Protein AF-A0A1W1HLC7-F1 (afdb_monomer)

Sequence (514 aa):
MHIDDSNNKITWRHFQQNLQKQSLLKSSKRRVLRKASLLLVMFLLVTSIAFAMHSFIPILSSSISSLSKAAAIIGSTIKHTADFCEDLFFSDATDNLQKSSGSSQDEAGSKASGYLASLTGKIITKGNEPKSLTRQEIREIIDPQHLINIKSNHFSIQKDGRQLTFDTTLDMKLQHFLTEKVEGFQPNDRGKPEIIAMVVMEPHTGKILAMTGFDNETPCLNPCTLGNYPAASIFKMVTASAAVETCGYNPATTLYFNGGKYTLYKRQLKDTHNKYSSKVTFANAFAESINPVFGKLGSIKLGGEILEEYARSFGFNQQIDSDMPFNPGTILITEDNTFQWAEVASGFNKTTTISPLFGAMIASTLLNFGKTPVPSIVESVTDQSGSILYKRKSEVINSAVKPETARAVMTMMNKTITRGTARKSFRGFQKDATLSKLNIGGKTGSLYNREHTVKFDWFTGFCKENQGKEQIVVSVVVGHGKYIGTRASRYGRMIFTEYFNNFYALSSKQSNNG

pLDDT: mean 81.93, std 23.69, range [27.69, 98.94]

Radius of gyration: 33.8 Å; Cα contacts (8 Å, |Δi|>4): 914; chains: 1; bounding box: 117×90×61 Å

Nearest PDB structures (foldseek):
  4qjg-assembly2_B  TM=7.862E-01  e=2.298E-21  Lancefieldella parvula DSM 20469
  4r23-assembly2_B  TM=7.858E-01  e=2.298E-21  Lancefieldella parvula DSM 20469
  7rcz-assembly1_A  TM=8.129E-01  e=2.492E-18  Clostridioides difficile R20291
  3upp-assembly1_A  TM=7.658E-01  e=3.893E-19  Mycobacterium tuberculosis H37Rv
  4ovd-assembly1_A  TM=7.608E-01  e=5.858E-16  Lancefieldella parvula DSM 20469

Foldseek 3Di:
DDDDCPVVVVVVVVVVVVVVVVVVVVVVVVVVVVVVVVVVVVVVVVVVVVVVVVVCVVVCPPDDVCDVVVVVVVVVVVVVVVVVVVCVVPPPPDDDDDDDDDDDDDPPVVVVVVVVCVVVVVVVVVPDDQAFDFLVNLQVQDQQQCLALPQDQWDWGQDPNWIKIFGWLEPNLLQVVVSCVQVVDDPPDFFDFQKKWKWKADLQQQGTHYTYIAHNVCRSHRLQQDFQFQCFQLLLLLLLLLCCPQVVAFQQDKFKFADDQPDADPVRLDPDDDPRIDIDGPLQNQLALRLSRQLNSQQPPQDQVSSVLLLVLLFAPHDASESHRHDHFHDDGDPPPSNVSSCSSSSVDSGGTGGLSSSLQSLSCLVNLQWRWRNYTTQFMAIPVRNTSDGRDRDTPHRSHGSVSSVRSLSSQLCNCCPGDLVVLNPCLCVDPQSVQKRKGWGWGWDADPVNFWIKIWIWIKIAGPPDGDIMIMIMITTTGPGNDDGRSNVVVVSSRSVRVVVVVVVVVVVVVD

Solvent-accessible surface area (backbone atoms only — not comparable to full-atom values): 27006 Å² total; per-residue (Å²): 133,92,77,80,69,66,68,58,54,55,54,51,50,52,50,51,52,51,51,50,51,51,49,51,52,52,51,50,52,52,50,53,49,52,51,51,51,51,51,49,52,50,51,52,50,53,49,49,51,51,47,50,52,61,66,41,53,74,76,43,72,81,73,66,86,59,54,69,56,40,52,51,48,48,51,51,45,53,47,50,49,49,51,48,50,51,50,66,72,66,69,80,82,78,90,88,81,86,85,81,90,82,92,88,74,76,71,63,61,55,54,53,51,53,50,49,51,50,47,52,52,52,50,62,65,70,70,66,72,71,75,65,56,49,44,65,58,44,39,74,70,48,59,66,61,69,68,43,55,56,90,58,56,54,53,75,47,82,52,98,94,37,52,35,39,36,33,42,42,45,39,59,69,58,24,48,56,49,33,51,59,62,69,63,64,53,97,83,46,85,25,52,59,48,23,35,19,39,31,29,31,33,28,74,44,16,32,29,31,28,47,30,60,46,26,75,90,46,72,83,50,45,46,36,34,43,28,77,41,53,37,13,36,47,43,33,59,48,42,50,40,46,39,29,71,76,68,70,46,49,48,76,39,80,44,68,35,48,84,59,50,85,43,83,53,80,79,38,51,53,95,72,84,56,98,79,43,46,78,40,32,43,19,52,36,59,13,60,54,26,21,28,48,31,16,29,42,14,45,75,71,49,37,48,67,52,52,50,51,42,38,41,45,68,41,33,75,37,86,64,97,27,48,46,81,61,45,41,25,38,71,82,78,61,86,96,40,49,66,56,26,14,26,53,28,24,15,71,46,80,69,35,16,26,9,28,48,49,44,24,41,50,50,12,10,37,72,34,44,8,31,28,31,40,53,34,44,57,41,33,31,25,40,85,88,66,50,73,29,33,69,63,74,76,43,63,79,47,70,47,44,55,47,66,39,17,50,42,50,48,55,19,18,29,34,9,36,75,71,20,75,41,20,77,57,45,62,64,36,78,78,33,94,59,50,44,53,40,52,54,28,29,41,56,24,65,46,62,49,96,86,66,61,36,38,38,27,31,19,35,29,39,40,31,40,71,89,59,86,56,51,42,20,30,7,24,38,26,25,21,42,98,38,83,44,84,53,19,43,43,54,50,48,50,50,54,46,52,52,49,50,52,51,51,59,51,52,56,55,54,68,75,75,109

InterPro domains:
  IPR001460 Penicillin-binding protein, transpeptidase [PF00905] (197-485)
  IPR012338 Beta-lactamase/transpeptidase-like [G3DSA:3.40.710.10] (164-512)
  IPR012338 Beta-lactamase/transpeptidase-like [SSF56601] (169-503)
  IPR050515 Class D beta-lactamase/transpeptidase [PTHR30627] (158-501)

Organism: NCBI:txid1246637

Mean predicted aligned error: 14.12 Å

Secon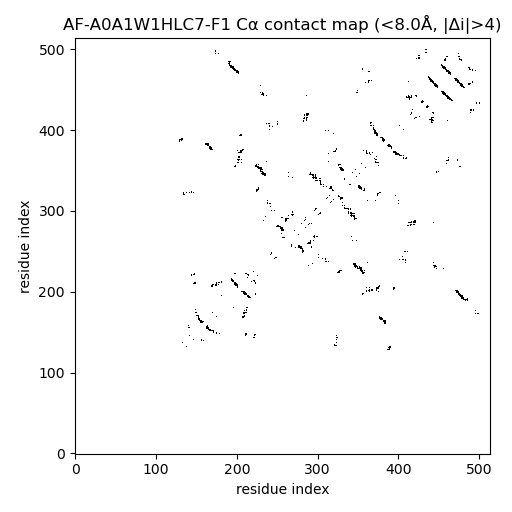dary structure (DSSP, 8-state):
-----HHHHHHHHHHHHHHHHHHHHHHHHHHHHHHHHHHHHHHHHHHHHHHHHHHHTTTSSSSSTTSHHHHHHHHHHHHHHHHHHHHHHHSSSSS---S------HHHHHHHHHHHHHHHHHHHHHS-SPPPPPHHHHHHHS-GGGGSS--SSEEEEEETTEEEEEEE---HHHHHHHHHHHHT--TT-TT--SEEEEEEE-TTT-BEEEEEEEESS-TTS-TTT-TTEE-GGGGHHHHHHHHHHHH---TT-EEEE-S-TT---GGGGS---STTPEEEEHHHHHHTT-HHHHHHIIIIIIHHHHHHHHHHHTTTT-----SS--PPPB----TT-HHHHHHHHHT-SSSSEE-HHHHHHHHHHHHTTTEEEPPB-EEEEEETT--EEEE----EEEE-S-HHHHHHHHHHHHHHHHTSTTTTTTTTGGGSTTGGGEEEEEEEEEEE-TTSS-EEEEEEEEEEESSSS-EEEEEEEEEE-SS--S-HHHHHHHHHHHHHHHHHHHHHHHHH--

Structure (mmCIF, N/CA/C/O backbone):
data_AF-A0A1W1HLC7-F1
#
_entry.id   AF-A0A1W1HLC7-F1
#
loop_
_atom_site.group_PDB
_atom_site.id
_atom_site.type_symbol
_atom_site.label_atom_id
_atom_site.label_alt_id
_atom_site.label_comp_id
_atom_site.label_asym_id
_atom_site.label_entity_id
_atom_site.label_seq_id
_atom_site.pdbx_PDB_ins_code
_atom_site.Cartn_x
_atom_site.Cartn_y
_atom_site.Cartn_z
_atom_site.occupancy
_atom_site.B_iso_or_equiv
_atom_site.auth_seq_id
_atom_site.auth_comp_id
_atom_site.auth_asym_id
_atom_site.auth_atom_id
_atom_site.pdbx_PDB_model_num
ATOM 1 N N . MET A 1 1 ? 31.445 64.203 -8.728 1.00 36.56 1 MET A N 1
ATOM 2 C CA . MET A 1 1 ? 30.465 65.168 -8.189 1.00 36.56 1 MET A CA 1
ATOM 3 C C . MET A 1 1 ? 29.293 64.350 -7.667 1.00 36.56 1 MET A C 1
ATOM 5 O O . MET A 1 1 ? 28.613 63.710 -8.457 1.00 36.56 1 MET A O 1
ATOM 9 N N . HIS A 1 2 ? 29.197 64.217 -6.343 1.00 42.44 2 HIS A N 1
ATOM 10 C CA . HIS A 1 2 ? 28.193 63.405 -5.654 1.00 42.44 2 HIS A CA 1
ATOM 11 C C . HIS A 1 2 ? 26.799 63.999 -5.875 1.00 42.44 2 HIS A C 1
ATOM 13 O O . HIS A 1 2 ? 26.560 65.133 -5.471 1.00 42.44 2 HIS A O 1
ATOM 19 N N . ILE A 1 3 ? 25.897 63.236 -6.494 1.00 35.31 3 ILE A N 1
ATOM 20 C CA . ILE A 1 3 ? 24.463 63.530 -6.471 1.00 35.31 3 ILE A CA 1
ATOM 21 C C . ILE A 1 3 ? 23.832 62.594 -5.442 1.00 35.31 3 ILE A C 1
ATOM 23 O O . ILE A 1 3 ? 23.993 61.375 -5.490 1.00 35.31 3 ILE A O 1
ATOM 27 N N . ASP A 1 4 ? 23.195 63.232 -4.473 1.00 44.78 4 ASP A N 1
ATOM 28 C CA . ASP A 1 4 ? 22.547 62.689 -3.292 1.00 44.78 4 ASP A CA 1
ATOM 29 C C . ASP A 1 4 ? 21.332 61.814 -3.663 1.00 44.78 4 ASP A C 1
ATOM 31 O O . ASP A 1 4 ? 20.314 62.294 -4.162 1.00 44.78 4 ASP A O 1
ATOM 35 N N . ASP A 1 5 ? 21.451 60.505 -3.430 1.00 48.09 5 ASP A N 1
ATOM 36 C CA . ASP A 1 5 ? 20.454 59.478 -3.773 1.00 48.09 5 ASP A CA 1
ATOM 37 C C . ASP A 1 5 ? 19.415 59.255 -2.645 1.00 48.09 5 ASP A C 1
ATOM 39 O O . ASP A 1 5 ? 18.612 58.315 -2.668 1.00 48.09 5 ASP A O 1
ATOM 43 N N . SER A 1 6 ? 19.422 60.113 -1.615 1.00 50.66 6 SER A N 1
ATOM 44 C CA . SER A 1 6 ? 18.511 60.011 -0.467 1.00 50.66 6 SER A CA 1
ATOM 45 C C . SER A 1 6 ? 17.116 60.591 -0.758 1.00 50.66 6 SER A C 1
ATOM 47 O O . SER A 1 6 ? 16.111 60.003 -0.345 1.00 50.66 6 SER A O 1
ATOM 49 N N . ASN A 1 7 ? 17.019 61.646 -1.578 1.00 46.75 7 ASN A N 1
ATOM 50 C CA . ASN A 1 7 ? 15.740 62.276 -1.945 1.00 46.75 7 ASN A CA 1
ATOM 51 C C . ASN A 1 7 ? 14.930 61.490 -2.995 1.00 46.75 7 ASN A C 1
ATOM 53 O O . ASN A 1 7 ? 13.696 61.558 -3.000 1.00 46.75 7 ASN A O 1
ATOM 57 N N . ASN A 1 8 ? 15.583 60.669 -3.826 1.00 46.78 8 ASN A N 1
ATOM 58 C CA . ASN A 1 8 ? 14.892 59.766 -4.756 1.00 46.78 8 ASN A CA 1
ATOM 59 C C . ASN A 1 8 ? 14.286 58.548 -4.037 1.00 46.78 8 ASN A C 1
ATOM 61 O O . ASN A 1 8 ? 13.204 58.082 -4.388 1.00 46.78 8 ASN A O 1
ATOM 65 N N . LYS A 1 9 ? 14.915 58.039 -2.972 1.00 51.91 9 LYS A N 1
ATOM 66 C CA . LYS A 1 9 ? 14.384 56.870 -2.243 1.00 51.91 9 LYS A CA 1
ATOM 67 C C . LYS A 1 9 ? 13.113 57.177 -1.444 1.00 51.91 9 LYS A C 1
ATOM 69 O O . LYS A 1 9 ? 12.272 56.288 -1.293 1.00 51.91 9 LYS A O 1
ATOM 74 N N . ILE A 1 10 ? 12.940 58.412 -0.968 1.00 53.81 10 ILE A N 1
ATOM 75 C CA . ILE A 1 10 ? 11.742 58.834 -0.220 1.00 53.81 10 ILE A CA 1
ATOM 76 C C . ILE A 1 10 ? 10.550 59.045 -1.169 1.00 53.81 10 ILE A C 1
ATOM 78 O O . ILE A 1 10 ? 9.444 58.577 -0.889 1.00 53.81 10 ILE A O 1
ATOM 82 N N . THR A 1 11 ? 10.779 59.642 -2.341 1.00 55.12 11 THR A N 1
ATOM 83 C CA . THR A 1 11 ? 9.750 59.839 -3.379 1.00 55.12 11 THR A CA 1
ATOM 84 C C . THR A 1 11 ? 9.311 58.520 -4.025 1.00 55.12 11 THR A C 1
ATOM 86 O O . THR A 1 11 ? 8.110 58.295 -4.189 1.00 55.12 11 THR A O 1
ATOM 89 N N . TRP A 1 12 ? 10.233 57.580 -4.272 1.00 45.78 12 TRP A N 1
ATOM 90 C CA . TRP A 1 12 ? 9.897 56.240 -4.780 1.00 45.78 12 TRP A CA 1
ATOM 91 C C . TRP A 1 12 ? 9.123 55.378 -3.774 1.00 45.78 12 TRP A C 1
ATOM 93 O O . TRP A 1 12 ? 8.196 54.662 -4.163 1.00 45.78 12 TRP A O 1
ATOM 103 N N . ARG A 1 13 ? 9.432 55.470 -2.472 1.00 53.09 13 ARG A N 1
ATOM 104 C CA . ARG A 1 13 ? 8.666 54.763 -1.427 1.00 53.09 13 ARG A CA 1
ATOM 105 C C . ARG A 1 13 ? 7.257 55.332 -1.260 1.00 53.09 13 ARG A C 1
ATOM 107 O O . ARG A 1 13 ? 6.314 54.551 -1.138 1.00 53.09 13 ARG A O 1
ATOM 114 N N . HIS A 1 14 ? 7.081 56.653 -1.334 1.00 54.81 14 HIS A N 1
ATOM 115 C CA . HIS A 1 14 ? 5.745 57.258 -1.326 1.00 54.81 14 HIS A CA 1
ATOM 116 C C . HIS A 1 14 ? 4.936 56.933 -2.589 1.00 54.81 14 HIS A C 1
ATOM 118 O O . HIS A 1 14 ? 3.738 56.657 -2.493 1.00 54.81 14 HIS A O 1
ATOM 124 N N . PHE A 1 15 ? 5.581 56.874 -3.757 1.00 50.69 15 PHE A N 1
ATOM 125 C CA . PHE A 1 15 ? 4.943 56.450 -5.004 1.00 50.69 15 PHE A CA 1
ATOM 126 C C . PHE A 1 15 ? 4.492 54.980 -4.948 1.00 50.69 15 PHE A C 1
ATOM 128 O O . PHE A 1 15 ? 3.347 54.674 -5.285 1.00 50.69 15 PHE A O 1
ATOM 135 N N . GLN A 1 16 ? 5.326 54.071 -4.425 1.00 52.34 16 GLN A N 1
ATOM 136 C CA . GLN A 1 16 ? 4.950 52.662 -4.254 1.00 52.34 16 GLN A CA 1
ATOM 137 C C . GLN A 1 16 ? 3.861 52.444 -3.195 1.00 52.34 16 GLN A C 1
ATOM 139 O O . GLN A 1 16 ? 2.964 51.628 -3.413 1.00 52.34 16 GLN A O 1
ATOM 144 N N . GLN A 1 17 ? 3.864 53.204 -2.096 1.00 58.28 17 GLN A N 1
ATOM 145 C CA . GLN A 1 17 ? 2.786 53.153 -1.101 1.00 58.28 17 GLN A CA 1
ATOM 146 C C . GLN A 1 17 ? 1.458 53.691 -1.653 1.00 58.28 17 GLN A C 1
ATOM 148 O O . GLN A 1 17 ? 0.401 53.125 -1.363 1.00 58.28 17 GLN A O 1
ATOM 153 N N . ASN A 1 18 ? 1.488 54.727 -2.498 1.00 50.72 18 ASN A N 1
ATOM 154 C CA . ASN A 1 18 ? 0.292 55.216 -3.190 1.00 50.72 18 ASN A CA 1
ATOM 155 C C . ASN A 1 18 ? -0.211 54.225 -4.251 1.00 50.72 18 ASN A C 1
ATOM 157 O O . ASN A 1 18 ? -1.422 54.023 -4.358 1.00 50.72 18 ASN A O 1
ATOM 161 N N . LEU A 1 19 ? 0.680 53.527 -4.964 1.00 47.59 19 LEU A N 1
ATOM 162 C CA . LEU A 1 19 ? 0.305 52.442 -5.881 1.00 47.59 19 LEU A CA 1
ATOM 163 C C . LEU A 1 19 ? -0.282 51.228 -5.143 1.00 47.59 19 LEU A C 1
ATOM 165 O O . LEU A 1 19 ? -1.267 50.654 -5.612 1.00 47.59 19 LEU A O 1
ATOM 169 N N . GLN A 1 20 ? 0.242 50.871 -3.965 1.00 49.16 20 GLN A N 1
ATOM 170 C CA . GLN A 1 20 ? -0.343 49.835 -3.104 1.00 49.16 20 GLN A CA 1
ATOM 171 C C . GLN A 1 20 ? -1.702 50.256 -2.530 1.00 49.16 20 GLN A C 1
ATOM 173 O O . GLN A 1 20 ? -2.639 49.460 -2.553 1.00 49.16 20 GLN A O 1
ATOM 178 N N . LYS A 1 21 ? -1.871 51.509 -2.084 1.00 48.47 21 LYS A N 1
ATOM 179 C CA . LYS A 1 21 ? -3.184 52.022 -1.647 1.00 48.47 21 LYS A CA 1
ATOM 180 C C . LYS A 1 21 ? -4.199 52.037 -2.792 1.00 48.47 21 LYS A C 1
ATOM 182 O O . LYS A 1 21 ? -5.335 51.609 -2.593 1.00 48.47 21 LYS A O 1
ATOM 187 N N . GLN A 1 22 ? -3.806 52.450 -4.001 1.00 43.88 22 GLN A N 1
ATOM 188 C CA . GLN A 1 22 ? -4.689 52.419 -5.173 1.00 43.88 22 GLN A CA 1
ATOM 189 C C . GLN A 1 22 ? -5.006 50.989 -5.650 1.00 43.88 22 GLN A C 1
ATOM 191 O O . GLN A 1 22 ? -6.128 50.738 -6.100 1.00 43.88 22 GLN A O 1
ATOM 196 N N . SER A 1 23 ? -4.077 50.032 -5.524 1.00 46.47 23 SER A N 1
ATOM 197 C CA . SER A 1 23 ? -4.332 48.621 -5.859 1.00 46.47 23 SER A CA 1
ATOM 198 C C . SER A 1 23 ? -5.250 47.944 -4.832 1.00 46.47 23 SER A C 1
ATOM 200 O O . SER A 1 23 ? -6.169 47.216 -5.218 1.00 46.47 23 SER A O 1
ATOM 202 N N . LEU A 1 24 ? -5.101 48.273 -3.544 1.00 44.59 24 LEU A N 1
ATOM 203 C CA . LEU A 1 24 ? -5.980 47.815 -2.467 1.00 44.59 24 LEU A CA 1
ATOM 204 C C . LEU A 1 24 ? -7.394 48.403 -2.601 1.00 44.59 24 LEU A C 1
ATOM 206 O O . LEU A 1 24 ? -8.362 47.647 -2.504 1.00 44.59 24 LEU A O 1
ATOM 210 N N . LEU A 1 25 ? -7.524 49.690 -2.953 1.00 42.19 25 LEU A N 1
ATOM 211 C CA . LEU A 1 25 ? -8.805 50.342 -3.279 1.00 42.19 25 LEU A CA 1
ATOM 212 C C . LEU A 1 25 ? -9.471 49.758 -4.540 1.00 42.19 25 LEU A C 1
ATOM 214 O O . LEU A 1 25 ? -10.692 49.599 -4.577 1.00 42.19 25 LEU A O 1
ATOM 218 N N . LYS A 1 26 ? -8.696 49.373 -5.567 1.00 42.47 26 LYS A N 1
ATOM 219 C CA . LYS A 1 26 ? -9.219 48.639 -6.739 1.00 42.47 26 LYS A CA 1
ATOM 220 C C . LYS A 1 26 ? -9.648 47.210 -6.379 1.00 42.47 26 LYS A C 1
ATOM 222 O O . LYS A 1 26 ? -10.631 46.720 -6.935 1.00 42.47 26 LYS A O 1
ATOM 227 N N . SER A 1 27 ? -8.966 46.544 -5.444 1.00 44.62 27 SER A N 1
ATOM 228 C CA . SER A 1 27 ? -9.314 45.187 -4.994 1.00 44.62 27 SER A CA 1
ATOM 229 C C . SER A 1 27 ? -10.565 45.153 -4.102 1.00 44.62 27 SER A C 1
ATOM 231 O O . SER A 1 27 ? -11.391 44.247 -4.245 1.00 44.62 27 SER A O 1
ATOM 233 N N . SER A 1 28 ? -10.766 46.169 -3.251 1.00 41.84 28 SER A N 1
ATOM 234 C CA . SER A 1 28 ? -11.956 46.292 -2.401 1.00 41.84 28 SER A CA 1
ATOM 235 C C . SER A 1 28 ? -13.186 46.682 -3.223 1.00 41.84 28 SER A C 1
ATOM 237 O O . SER A 1 28 ? -14.221 46.027 -3.097 1.00 41.84 28 SER A O 1
ATOM 239 N N . LYS A 1 29 ? -13.054 47.621 -4.177 1.00 41.62 29 LYS A N 1
ATOM 240 C CA . LYS A 1 29 ? -14.119 47.938 -5.147 1.00 41.62 29 LYS A CA 1
ATOM 241 C C . LYS A 1 29 ? -14.501 46.725 -6.002 1.00 41.62 29 LYS A C 1
ATOM 243 O O . LYS A 1 29 ? -15.686 46.491 -6.201 1.00 41.62 29 LYS A O 1
ATOM 248 N N . ARG A 1 30 ? -13.543 45.889 -6.433 1.00 42.41 30 ARG A N 1
ATOM 249 C CA . ARG A 1 30 ? -13.830 44.633 -7.164 1.00 42.41 30 ARG A CA 1
ATOM 250 C C . ARG A 1 30 ? -14.535 43.576 -6.306 1.00 42.41 30 ARG A C 1
ATOM 252 O O . ARG A 1 30 ? -15.348 42.832 -6.844 1.00 42.41 30 ARG A O 1
ATOM 259 N N . ARG A 1 31 ? -14.276 43.501 -4.993 1.00 42.38 31 ARG A N 1
ATOM 260 C CA . ARG A 1 31 ? -15.021 42.606 -4.079 1.00 42.38 31 ARG A CA 1
ATOM 261 C C . ARG A 1 31 ? -16.436 43.107 -3.798 1.00 42.38 31 ARG A C 1
ATOM 263 O O . ARG A 1 31 ? -17.348 42.289 -3.764 1.00 42.38 31 ARG A O 1
ATOM 270 N N . VAL A 1 32 ? -16.625 44.418 -3.642 1.00 43.47 32 VAL A N 1
ATOM 271 C CA . VAL A 1 32 ? -17.956 45.026 -3.469 1.00 43.47 32 VAL A CA 1
ATOM 272 C C . VAL A 1 32 ? -18.780 44.891 -4.752 1.00 43.47 32 VAL A C 1
ATOM 274 O O . VAL A 1 32 ? -19.923 44.459 -4.680 1.00 43.47 32 VAL A O 1
ATOM 277 N N . LEU A 1 33 ? -18.180 45.121 -5.926 1.00 41.81 33 LEU A N 1
ATOM 278 C CA . LEU A 1 33 ? -18.825 44.890 -7.225 1.00 41.81 33 LEU A CA 1
ATOM 279 C C . LEU A 1 33 ? -19.170 43.412 -7.444 1.00 41.81 33 LEU A C 1
ATOM 281 O O . LEU A 1 33 ? -20.279 43.126 -7.861 1.00 41.81 33 LEU A O 1
ATOM 285 N N . ARG A 1 34 ? -18.294 42.458 -7.087 1.00 43.28 34 ARG A N 1
ATOM 286 C CA . ARG A 1 34 ? -18.618 41.018 -7.170 1.00 43.28 34 ARG A CA 1
ATOM 287 C C . ARG A 1 34 ? -19.749 40.608 -6.225 1.00 43.28 34 ARG A C 1
ATOM 289 O O . ARG A 1 34 ? -20.579 39.799 -6.620 1.00 43.28 34 ARG A O 1
ATOM 296 N N . LYS A 1 35 ? -19.811 41.169 -5.010 1.00 40.16 35 LYS A N 1
ATOM 297 C CA . LYS A 1 35 ? -20.928 40.938 -4.076 1.00 40.16 35 LYS A CA 1
ATOM 298 C C . LYS A 1 35 ? -22.231 41.577 -4.568 1.00 40.16 35 LYS A C 1
ATOM 300 O O . LYS A 1 35 ? -23.270 40.938 -4.474 1.00 40.16 35 LYS A O 1
ATOM 305 N N . ALA A 1 36 ? -22.172 42.778 -5.146 1.00 42.31 36 ALA A N 1
ATOM 306 C CA . ALA A 1 36 ? -23.326 43.442 -5.753 1.00 42.31 36 ALA A CA 1
ATOM 307 C C . ALA A 1 36 ? -23.828 42.700 -7.004 1.00 42.31 36 ALA A C 1
ATOM 309 O O . ALA A 1 36 ? -25.030 42.533 -7.164 1.00 42.31 36 ALA A O 1
ATOM 310 N N . SER A 1 37 ? -22.928 42.179 -7.847 1.00 42.69 37 SER A N 1
ATOM 311 C CA . SER A 1 37 ? -23.287 41.327 -8.987 1.00 42.69 37 SER A CA 1
ATOM 312 C C . SER A 1 37 ? -23.899 39.998 -8.543 1.00 42.69 37 SER A C 1
ATOM 314 O O . SER A 1 37 ? -24.862 39.559 -9.157 1.00 42.69 37 SER A O 1
ATOM 316 N N . LEU A 1 38 ? -23.404 39.378 -7.462 1.00 43.56 38 LEU A N 1
ATOM 317 C CA . LEU A 1 38 ? -24.014 38.161 -6.910 1.00 43.56 38 LEU A CA 1
ATOM 318 C C . LEU A 1 38 ? -25.420 38.437 -6.357 1.00 43.56 38 LEU A C 1
ATOM 320 O O . LEU A 1 38 ? -26.339 37.673 -6.626 1.00 43.56 38 LEU A O 1
ATOM 324 N N . LEU A 1 39 ? -25.598 39.547 -5.632 1.00 43.59 39 LEU A N 1
ATOM 325 C CA . LEU A 1 39 ? -26.898 39.979 -5.106 1.00 43.59 39 LEU A CA 1
ATOM 326 C C . LEU A 1 39 ? -27.885 40.326 -6.226 1.00 43.59 39 LEU A C 1
ATOM 328 O O . LEU A 1 39 ? -29.049 39.953 -6.134 1.00 43.59 39 LEU A O 1
ATOM 332 N N . LEU A 1 40 ? -27.426 40.971 -7.302 1.00 46.75 40 LEU A N 1
ATOM 333 C CA . LEU A 1 40 ? -28.247 41.263 -8.477 1.00 46.75 40 LEU A CA 1
ATOM 334 C C . LEU A 1 40 ? -28.657 39.977 -9.207 1.00 46.75 40 LEU A C 1
ATOM 336 O O . LEU A 1 40 ? -29.816 39.836 -9.577 1.00 46.75 40 LEU A O 1
ATOM 340 N N . VAL A 1 41 ? -27.741 39.014 -9.366 1.00 49.47 41 VAL A N 1
ATOM 341 C CA . VAL A 1 41 ? -28.050 37.700 -9.956 1.00 49.47 41 VAL A CA 1
ATOM 342 C C . VAL A 1 41 ? -29.041 36.929 -9.084 1.00 49.47 41 VAL A C 1
ATOM 344 O O . VAL A 1 41 ? -29.991 36.369 -9.618 1.00 49.47 41 VAL A O 1
ATOM 347 N N . MET A 1 42 ? -28.890 36.951 -7.754 1.00 46.25 42 MET A N 1
ATOM 348 C CA . MET A 1 42 ? -29.863 36.334 -6.847 1.00 46.25 42 MET A CA 1
ATOM 349 C C . MET A 1 42 ? -31.222 37.043 -6.883 1.00 46.25 42 MET A C 1
ATOM 351 O O . MET A 1 42 ? -32.246 36.370 -6.898 1.00 46.25 42 MET A O 1
ATOM 355 N N . PHE A 1 43 ? -31.256 38.376 -6.967 1.00 49.50 43 PHE A N 1
ATOM 356 C CA . PHE A 1 43 ? -32.499 39.141 -7.097 1.00 49.50 43 PHE A CA 1
ATOM 357 C C . PHE A 1 43 ? -33.206 38.868 -8.435 1.00 49.50 43 PHE A C 1
ATOM 359 O O . PHE A 1 43 ? -34.423 38.697 -8.466 1.00 49.50 43 PHE A O 1
ATOM 366 N N . LEU A 1 44 ? -32.455 38.745 -9.534 1.00 49.72 44 LEU A N 1
ATOM 367 C CA . LEU A 1 44 ? -32.978 38.368 -10.854 1.00 49.72 44 LEU A CA 1
ATOM 368 C C . LEU A 1 44 ? -33.473 36.911 -10.898 1.00 49.72 44 LEU A C 1
ATOM 370 O O . LEU A 1 44 ? -34.472 36.622 -11.555 1.00 49.72 44 LEU A O 1
ATOM 374 N N . LEU A 1 45 ? -32.829 36.000 -10.158 1.00 47.44 45 LEU A N 1
ATOM 375 C CA . LEU A 1 45 ? -33.284 34.615 -9.985 1.00 47.44 45 LEU A CA 1
ATOM 376 C C . LEU A 1 45 ? -34.578 34.548 -9.171 1.00 47.44 45 LEU A C 1
ATOM 378 O O . LEU A 1 45 ? -35.523 33.889 -9.587 1.00 47.44 45 LEU A O 1
ATOM 382 N N . VAL A 1 46 ? -34.654 35.270 -8.050 1.00 47.78 46 VAL A N 1
ATOM 383 C CA . VAL A 1 46 ? -35.856 35.320 -7.204 1.00 47.78 46 VAL A CA 1
ATOM 384 C C . VAL A 1 46 ? -37.022 35.973 -7.945 1.00 47.78 46 VAL A C 1
ATOM 386 O O . VAL A 1 46 ? -38.135 35.462 -7.884 1.00 47.78 46 VAL A O 1
ATOM 389 N N . THR A 1 47 ? -36.782 37.047 -8.701 1.00 49.28 47 THR A N 1
ATOM 390 C CA . THR A 1 47 ? -37.828 37.679 -9.525 1.00 49.28 47 THR A CA 1
ATOM 391 C C . THR A 1 47 ? -38.232 36.813 -10.717 1.00 49.28 47 THR A C 1
ATOM 393 O O . THR A 1 47 ? -39.419 36.755 -11.015 1.00 49.28 47 THR A O 1
ATOM 396 N N . SER A 1 48 ? -37.315 36.060 -11.338 1.00 47.91 48 SER A N 1
ATOM 397 C CA . SER A 1 48 ? -37.664 35.077 -12.380 1.00 47.91 48 SER A CA 1
ATOM 398 C C . SER A 1 48 ? -38.465 33.900 -11.826 1.00 47.91 48 SER A C 1
ATOM 400 O O . SER A 1 48 ? -39.416 33.464 -12.467 1.00 47.91 48 SER A O 1
ATOM 402 N N . ILE A 1 49 ? -38.140 33.411 -10.624 1.00 50.75 49 ILE A N 1
ATOM 403 C CA . ILE A 1 49 ? -38.921 32.372 -9.934 1.00 50.75 49 ILE A CA 1
ATOM 404 C C . ILE A 1 49 ? -40.296 32.923 -9.550 1.00 50.75 49 ILE A C 1
ATOM 406 O O . ILE A 1 49 ? -41.299 32.261 -9.789 1.00 50.75 49 ILE A O 1
ATOM 410 N N . ALA A 1 50 ? -40.373 34.151 -9.031 1.00 49.44 50 ALA A N 1
ATOM 411 C CA . ALA A 1 50 ? -41.641 34.801 -8.713 1.00 49.44 50 ALA A CA 1
ATOM 412 C C . ALA A 1 50 ? -42.497 35.030 -9.969 1.00 49.44 50 ALA A C 1
ATOM 414 O O . ALA A 1 50 ? -43.697 34.785 -9.927 1.00 49.44 50 ALA A O 1
ATOM 415 N N . PHE A 1 51 ? -41.894 35.425 -11.095 1.00 51.75 51 PHE A N 1
ATOM 416 C CA . PHE A 1 51 ? -42.582 35.599 -12.377 1.00 51.75 51 PHE A CA 1
ATOM 417 C C . PHE A 1 51 ? -43.011 34.259 -12.986 1.00 51.75 51 PHE A C 1
ATOM 419 O O . PHE A 1 51 ? -44.118 34.161 -13.511 1.00 51.75 51 PHE A O 1
ATOM 426 N N . ALA A 1 52 ? -42.198 33.205 -12.856 1.00 49.88 52 ALA A N 1
ATOM 427 C CA . ALA A 1 52 ? -42.577 31.844 -13.229 1.00 49.88 52 ALA A CA 1
ATOM 428 C C . ALA A 1 52 ? -43.757 31.365 -12.375 1.00 49.88 52 ALA A C 1
ATOM 430 O O . ALA A 1 52 ? -44.756 30.913 -12.922 1.00 49.88 52 ALA A O 1
ATOM 431 N N . MET A 1 53 ? -43.718 31.567 -11.056 1.00 53.25 53 MET A N 1
ATOM 432 C CA . MET A 1 53 ? -44.848 31.262 -10.176 1.00 53.25 53 MET A CA 1
ATOM 433 C C . MET A 1 53 ? -46.087 32.089 -10.541 1.00 53.25 53 MET A C 1
ATOM 435 O O . MET A 1 53 ? -47.172 31.526 -10.620 1.00 53.25 53 MET A O 1
ATOM 439 N N . HIS A 1 54 ? -45.942 33.380 -10.858 1.00 56.19 54 HIS A N 1
ATOM 440 C CA . HIS A 1 54 ? -47.055 34.234 -11.289 1.00 56.19 54 HIS A CA 1
ATOM 441 C C . HIS A 1 54 ? -47.629 33.823 -12.656 1.00 56.19 54 HIS A C 1
ATOM 443 O O . HIS A 1 54 ? -48.833 33.921 -12.867 1.00 56.19 54 HIS A O 1
ATOM 449 N N . SER A 1 55 ? -46.792 33.282 -13.546 1.00 48.84 55 SER A N 1
ATOM 450 C CA . SER A 1 55 ? -47.187 32.733 -14.853 1.00 48.84 55 SER A CA 1
ATOM 451 C C . SER A 1 55 ? -47.782 31.319 -14.758 1.00 48.84 55 SER A C 1
ATOM 453 O O . SER A 1 55 ? -48.481 30.889 -15.671 1.00 48.84 55 SER A O 1
ATOM 455 N N . PHE A 1 56 ? -47.552 30.603 -13.651 1.00 46.09 56 PHE A N 1
ATOM 456 C CA . PHE A 1 56 ? -48.172 29.306 -13.345 1.00 46.09 56 PHE A CA 1
ATOM 457 C C . PHE A 1 56 ? -49.512 29.436 -12.596 1.00 46.09 56 PHE A C 1
ATOM 459 O O . PHE A 1 56 ? -50.297 28.488 -12.588 1.00 46.09 56 PHE A O 1
ATOM 466 N N . ILE A 1 57 ? -49.826 30.603 -12.019 1.00 46.09 57 ILE A N 1
ATOM 467 C CA . ILE A 1 57 ? -51.097 30.862 -11.314 1.00 46.09 57 ILE A CA 1
ATOM 468 C C . ILE A 1 57 ? -52.340 30.783 -12.235 1.00 46.09 57 ILE A C 1
ATOM 470 O O . ILE A 1 57 ? -53.356 30.260 -11.777 1.00 46.09 57 ILE A O 1
ATOM 474 N N . PRO A 1 58 ? -52.306 31.167 -13.529 1.00 40.56 58 PRO A N 1
ATOM 475 C CA . PRO A 1 58 ? -53.437 30.940 -14.433 1.00 40.56 58 PRO A CA 1
ATOM 476 C C . PRO A 1 58 ? -53.543 29.490 -14.941 1.00 40.56 58 PRO A C 1
ATOM 478 O O . PRO A 1 58 ? -54.632 29.073 -15.323 1.00 40.56 58 PRO A O 1
ATOM 481 N N . ILE A 1 59 ? -52.454 28.705 -14.912 1.00 46.91 59 ILE A N 1
ATOM 482 C CA . ILE A 1 59 ? -52.396 27.317 -15.429 1.00 46.91 59 ILE A CA 1
ATOM 483 C C . ILE A 1 59 ? -52.684 26.273 -14.327 1.00 46.91 59 ILE A C 1
ATOM 485 O O . ILE A 1 59 ? -53.034 25.134 -14.616 1.00 46.91 59 ILE A O 1
ATOM 489 N N . LEU A 1 60 ? -52.655 26.675 -13.053 1.00 41.47 60 LEU A N 1
ATOM 490 C CA . LEU A 1 60 ? -53.133 25.891 -11.902 1.00 41.47 60 LEU A CA 1
ATOM 491 C C . LEU A 1 60 ? -54.507 26.356 -11.381 1.00 41.47 60 LEU A C 1
ATOM 493 O O . LEU A 1 60 ? -54.939 25.963 -10.296 1.00 41.47 60 LEU A O 1
ATOM 497 N N . SER A 1 61 ? -55.236 27.139 -12.185 1.00 44.88 61 SER A N 1
ATOM 498 C CA . SER A 1 61 ? -56.631 27.527 -11.926 1.00 44.88 61 SER A CA 1
ATOM 499 C C . SER A 1 61 ? -57.643 26.377 -12.101 1.00 44.88 61 SER A C 1
ATOM 501 O O . SER A 1 61 ? -58.847 26.581 -11.975 1.00 44.88 61 SER A O 1
ATOM 503 N N . SER A 1 62 ? -57.167 25.138 -12.266 1.00 50.41 62 SER A N 1
ATOM 504 C CA . SER A 1 62 ? -57.962 23.911 -12.166 1.00 50.41 62 SER A CA 1
ATOM 505 C C . SER A 1 62 ? -57.296 22.867 -11.255 1.00 50.41 62 SER A C 1
ATOM 507 O O . SER A 1 62 ? -56.926 21.786 -11.711 1.00 50.41 62 SER A O 1
ATOM 509 N N . SER A 1 63 ? -57.204 23.200 -9.961 1.00 52.94 63 SER A N 1
ATOM 510 C CA . SER A 1 63 ? -56.781 22.372 -8.807 1.00 52.94 63 SER A CA 1
ATOM 511 C C . SER A 1 63 ? -55.422 22.768 -8.235 1.00 52.94 63 SER A C 1
ATOM 513 O O . SER A 1 63 ? -54.402 22.455 -8.829 1.00 52.94 63 SER A O 1
ATOM 515 N N . ILE A 1 64 ? -55.442 23.419 -7.061 1.00 41.59 64 ILE A N 1
ATOM 516 C CA . ILE A 1 64 ? -54.393 23.472 -6.006 1.00 41.59 64 ILE A CA 1
ATOM 517 C C . ILE A 1 64 ? -54.766 24.481 -4.885 1.00 41.59 64 ILE A C 1
ATOM 519 O O . ILE A 1 64 ? -54.042 24.649 -3.913 1.00 41.59 64 ILE A O 1
ATOM 523 N N . SER A 1 65 ? -55.974 25.059 -4.880 1.00 39.62 65 SER A N 1
ATOM 524 C CA . SER A 1 65 ? -56.577 25.645 -3.661 1.00 39.62 65 SER A CA 1
ATOM 525 C C . SER A 1 65 ? -57.183 24.592 -2.712 1.00 39.62 65 SER A C 1
ATOM 527 O O . SER A 1 65 ? -57.690 24.931 -1.641 1.00 39.62 65 SER A O 1
ATOM 529 N N . SER A 1 66 ? -57.089 23.309 -3.081 1.00 44.34 66 SER A N 1
ATOM 530 C CA . SER A 1 66 ? -57.678 22.158 -2.397 1.00 44.34 66 SER A CA 1
ATOM 531 C C . SER A 1 66 ? -56.671 21.232 -1.711 1.00 44.34 66 SER A C 1
ATOM 533 O O . SER A 1 66 ? -57.099 20.203 -1.229 1.00 44.34 66 SER A O 1
ATOM 535 N N . LEU A 1 67 ? -55.368 21.534 -1.609 1.00 40.03 67 LEU A N 1
ATOM 536 C CA . LEU A 1 67 ? -54.402 20.578 -1.022 1.00 40.03 67 LEU A CA 1
ATOM 537 C C . LEU A 1 67 ? -53.865 20.963 0.364 1.00 40.03 67 LEU A C 1
ATOM 539 O O . LEU A 1 67 ? -53.712 20.084 1.202 1.00 40.03 67 LEU A O 1
ATOM 543 N N . SER A 1 68 ? -53.690 22.246 0.691 1.00 42.03 68 SER A N 1
ATOM 544 C CA . SER A 1 68 ? -53.343 22.646 2.071 1.00 42.03 68 SER A CA 1
ATOM 545 C C . SER A 1 68 ? -54.579 22.790 2.965 1.00 42.03 68 SER A C 1
ATOM 547 O O . SER A 1 68 ? -54.550 22.396 4.129 1.00 42.03 68 SER A O 1
ATOM 549 N N . LYS A 1 69 ? -55.703 23.258 2.400 1.00 39.94 69 LYS A N 1
ATOM 550 C CA . LYS A 1 69 ? -57.008 23.244 3.074 1.00 39.94 69 LYS A CA 1
ATOM 551 C C . LYS A 1 69 ? -57.592 21.836 3.157 1.00 39.94 69 LYS A C 1
ATOM 553 O O . LYS A 1 69 ? -58.137 21.523 4.202 1.00 39.94 69 LYS A O 1
ATOM 558 N N . ALA A 1 70 ? -57.404 20.952 2.167 1.00 38.50 70 ALA A N 1
ATOM 559 C CA . ALA A 1 70 ? -57.784 19.549 2.352 1.00 38.50 70 ALA A CA 1
ATOM 560 C C . ALA A 1 70 ? -56.826 18.796 3.272 1.00 38.50 70 ALA A C 1
ATOM 562 O O . ALA A 1 70 ? -57.317 17.983 4.017 1.00 38.50 70 ALA A O 1
ATOM 563 N N . ALA A 1 71 ? -55.517 19.060 3.338 1.00 37.75 71 ALA A N 1
ATOM 564 C CA . ALA A 1 71 ? -54.671 18.379 4.330 1.00 37.75 71 ALA A CA 1
ATOM 565 C C . ALA A 1 71 ? -55.033 18.768 5.779 1.00 37.75 71 ALA A C 1
ATOM 567 O O . ALA A 1 71 ? -55.050 17.911 6.660 1.00 37.75 71 ALA A O 1
ATOM 568 N N . ALA A 1 72 ? -55.394 20.035 6.018 1.00 42.75 72 ALA A N 1
ATOM 569 C CA . ALA A 1 72 ? -55.860 20.503 7.324 1.00 42.75 72 ALA A CA 1
ATOM 570 C C . ALA A 1 72 ? -57.298 20.050 7.642 1.00 42.75 72 ALA A C 1
ATOM 572 O O . ALA A 1 72 ? -57.559 19.652 8.772 1.00 42.75 72 ALA A O 1
ATOM 573 N N . ILE A 1 73 ? -58.202 20.043 6.650 1.00 42.22 73 ILE A N 1
ATOM 574 C CA . ILE A 1 73 ? -59.577 19.536 6.791 1.00 42.22 73 ILE A CA 1
ATOM 575 C C . ILE A 1 73 ? -59.592 18.007 6.873 1.00 42.22 73 ILE A C 1
ATOM 577 O O . ILE A 1 73 ? -60.366 17.475 7.641 1.00 42.22 73 ILE A O 1
ATOM 581 N N . ILE A 1 74 ? -58.731 17.274 6.166 1.00 39.84 74 ILE A N 1
ATOM 582 C CA . ILE A 1 74 ? -58.583 15.811 6.260 1.00 39.84 74 ILE A CA 1
ATOM 583 C C . ILE A 1 74 ? -57.924 15.456 7.592 1.00 39.84 74 ILE A C 1
ATOM 585 O O . ILE A 1 74 ? -58.381 14.536 8.247 1.00 39.84 74 ILE A O 1
ATOM 589 N N . GLY A 1 75 ? -56.928 16.214 8.060 1.00 37.03 75 GLY A N 1
ATOM 590 C CA . GLY A 1 75 ? -56.353 16.032 9.395 1.00 37.03 75 GLY A CA 1
ATOM 591 C C . GLY A 1 75 ? -57.361 16.305 10.516 1.00 37.03 75 GLY A C 1
ATOM 592 O O . GLY A 1 75 ? -57.454 15.518 11.454 1.00 37.03 75 GLY A O 1
ATOM 593 N N . SER A 1 76 ? -58.164 17.370 10.401 1.00 42.03 76 SER A N 1
ATOM 594 C CA . SER A 1 76 ? -59.214 17.680 11.378 1.00 42.03 76 SER A CA 1
ATOM 595 C C . SER A 1 76 ? -60.430 16.771 11.240 1.00 42.03 76 SER A C 1
ATOM 597 O O . SER A 1 76 ? -61.058 16.491 12.245 1.00 42.03 76 SER A O 1
ATOM 599 N N . THR A 1 77 ? -60.753 16.284 10.038 1.00 37.41 77 THR A N 1
ATOM 600 C CA . THR A 1 77 ? -61.862 15.348 9.791 1.00 37.41 77 THR A CA 1
ATOM 601 C C . THR A 1 77 ? -61.474 13.947 10.219 1.00 37.41 77 THR A C 1
ATOM 603 O O . THR A 1 77 ? -62.311 13.311 10.822 1.00 37.41 77 THR A O 1
ATOM 606 N N . ILE A 1 78 ? -60.235 13.480 10.006 1.00 39.50 78 ILE A N 1
ATOM 607 C CA . ILE A 1 78 ? -59.712 12.205 10.539 1.00 39.50 78 ILE A CA 1
ATOM 608 C C . ILE A 1 78 ? -59.652 12.256 12.063 1.00 39.50 78 ILE A C 1
ATOM 610 O O . ILE A 1 78 ? -60.027 11.289 12.710 1.00 39.50 78 ILE A O 1
ATOM 614 N N . LYS A 1 79 ? -59.241 13.389 12.645 1.00 40.62 79 LYS A N 1
ATOM 615 C CA . LYS A 1 79 ? -59.262 13.574 14.099 1.00 40.62 79 LYS A CA 1
ATOM 616 C C . LYS A 1 79 ? -60.694 13.636 14.639 1.00 40.62 79 LYS A C 1
ATOM 618 O O . LYS A 1 79 ? -61.017 12.876 15.530 1.00 40.62 79 LYS A O 1
ATOM 623 N N . HIS A 1 80 ? -61.590 14.402 14.012 1.00 42.12 80 HIS A N 1
ATOM 624 C CA . HIS A 1 80 ? -63.007 14.427 14.385 1.00 42.12 80 HIS A CA 1
ATOM 625 C C . HIS A 1 80 ? -63.749 13.124 14.079 1.00 42.12 80 HIS A C 1
ATOM 627 O O . HIS A 1 80 ? -64.710 12.849 14.771 1.00 42.12 80 HIS A O 1
ATOM 633 N N . THR A 1 81 ? -63.348 12.313 13.093 1.00 36.81 81 THR A N 1
ATOM 634 C CA . THR A 1 81 ? -63.927 10.974 12.866 1.00 36.81 81 THR A CA 1
ATOM 635 C C . THR A 1 81 ? -63.309 9.932 13.777 1.00 36.81 81 THR A C 1
ATOM 637 O O . THR A 1 81 ? -64.012 8.993 14.109 1.00 36.81 81 THR A O 1
ATOM 640 N N . ALA A 1 82 ? -62.068 10.085 14.239 1.00 37.19 82 ALA A N 1
ATOM 641 C CA . ALA A 1 82 ? -61.509 9.238 15.291 1.00 37.19 82 ALA A CA 1
ATOM 642 C C . ALA A 1 82 ? -62.160 9.551 16.648 1.00 37.19 82 ALA A C 1
ATOM 644 O O . ALA A 1 82 ? -62.617 8.628 17.309 1.00 37.19 82 ALA A O 1
ATOM 645 N N . ASP A 1 83 ? -62.320 10.836 16.978 1.00 40.19 83 ASP A N 1
ATOM 646 C CA . ASP A 1 83 ? -62.980 11.309 18.201 1.00 40.19 83 ASP A CA 1
ATOM 647 C C . ASP A 1 83 ? -64.499 11.011 18.161 1.00 40.19 83 ASP A C 1
ATOM 649 O O . ASP A 1 83 ? -65.058 10.536 19.140 1.00 40.19 83 ASP A O 1
ATOM 653 N N . PHE A 1 84 ? -65.171 11.163 17.006 1.00 36.38 84 PHE A N 1
ATOM 654 C CA . PHE A 1 84 ? -66.576 10.753 16.805 1.00 36.38 84 PHE A CA 1
ATOM 655 C C . PHE A 1 84 ? -66.744 9.228 16.780 1.00 36.38 84 PHE A C 1
ATOM 657 O O . PHE A 1 84 ? -67.802 8.750 17.161 1.00 36.38 84 PHE A O 1
ATOM 664 N N . CYS A 1 85 ? -65.735 8.448 16.365 1.00 33.41 85 CYS A N 1
ATOM 665 C CA . CYS A 1 85 ? -65.762 6.984 16.483 1.00 33.41 85 CYS A CA 1
ATOM 666 C C . CYS A 1 85 ? -65.473 6.514 17.918 1.00 33.41 85 CYS A C 1
ATOM 668 O O . CYS A 1 85 ? -66.018 5.489 18.308 1.00 33.41 85 CYS A O 1
ATOM 670 N N . GLU A 1 86 ? -64.663 7.225 18.710 1.00 38.28 86 GLU A N 1
ATOM 671 C CA . GLU A 1 86 ? -64.506 6.951 20.148 1.00 38.28 86 GLU A CA 1
ATOM 672 C C . GLU A 1 86 ? -65.772 7.342 20.929 1.00 38.28 86 GLU A C 1
ATOM 674 O O . GLU A 1 86 ? -66.241 6.543 21.739 1.00 38.28 86 GLU A O 1
ATOM 679 N N . ASP A 1 87 ? -66.404 8.477 20.605 1.00 37.44 87 ASP A N 1
ATOM 680 C CA . ASP A 1 87 ? -67.671 8.907 21.214 1.00 37.44 87 ASP A CA 1
ATOM 681 C C . ASP A 1 87 ? -68.873 8.042 20.766 1.00 37.44 87 ASP A C 1
ATOM 683 O O . ASP A 1 87 ? -69.730 7.731 21.594 1.00 37.44 87 ASP A O 1
ATOM 687 N N . LEU A 1 88 ? -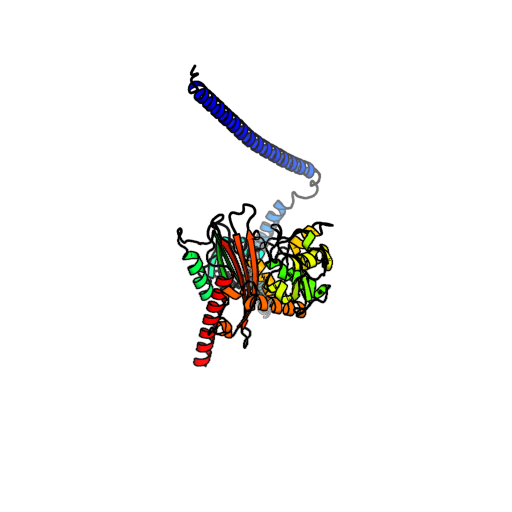68.928 7.549 19.513 1.00 33.00 88 LEU A N 1
ATOM 688 C CA . LEU A 1 88 ? -69.977 6.601 19.074 1.00 33.00 88 LEU A CA 1
ATOM 689 C C . LEU A 1 88 ? -69.804 5.174 19.613 1.00 33.00 88 LEU A C 1
ATOM 691 O O . LEU A 1 88 ? -70.779 4.425 19.621 1.00 33.00 88 LEU A O 1
ATOM 695 N N . PHE A 1 89 ? -68.602 4.770 20.039 1.00 34.69 89 PHE A N 1
ATOM 696 C CA . PHE A 1 89 ? -68.365 3.436 20.614 1.00 34.69 89 PHE A CA 1
ATOM 697 C C . PHE A 1 89 ? -68.342 3.418 22.151 1.00 34.69 89 PHE A C 1
ATOM 699 O O . PHE A 1 89 ? -68.320 2.330 22.729 1.00 34.69 89 PHE A O 1
ATOM 706 N N . PHE A 1 90 ? -68.420 4.578 22.815 1.00 35.84 90 PHE A N 1
ATOM 707 C CA . PHE A 1 90 ? -68.520 4.680 24.278 1.00 35.84 90 PHE A CA 1
ATOM 708 C C . PHE A 1 90 ? -69.769 5.406 24.812 1.00 35.84 90 PHE A C 1
ATOM 710 O O . PHE A 1 90 ? -69.907 5.516 26.030 1.00 35.84 90 PHE A O 1
ATOM 717 N N . SER A 1 91 ? -70.724 5.815 23.963 1.00 33.16 91 SER A N 1
ATOM 718 C CA . SER A 1 91 ? -71.991 6.428 24.412 1.00 33.16 91 SER A CA 1
ATOM 719 C C . SER A 1 91 ? -73.264 5.591 24.195 1.00 33.16 91 SER A C 1
ATOM 721 O O . SER A 1 91 ? -74.352 6.160 24.185 1.00 33.16 91 SER A O 1
ATOM 723 N N . ASP A 1 92 ? -73.171 4.264 24.070 1.00 31.11 92 ASP A N 1
ATOM 724 C CA . ASP A 1 92 ? -74.364 3.388 24.088 1.00 31.11 92 ASP A CA 1
ATOM 725 C C . ASP A 1 92 ? -74.242 2.242 25.109 1.00 31.11 92 ASP A C 1
ATOM 727 O O . ASP A 1 92 ? -74.718 1.122 24.930 1.00 31.11 92 ASP A O 1
ATOM 731 N N . ALA A 1 93 ? -73.580 2.547 26.228 1.00 34.75 93 ALA A N 1
ATOM 732 C CA . ALA A 1 93 ? -73.502 1.695 27.407 1.00 34.75 93 ALA A CA 1
ATOM 733 C C . ALA A 1 93 ? -74.017 2.415 28.662 1.00 34.75 93 ALA A C 1
ATOM 735 O O . ALA A 1 93 ? -73.370 2.352 29.695 1.00 34.75 93 ALA A O 1
ATOM 736 N N . THR A 1 94 ? -75.170 3.086 28.584 1.00 35.12 94 THR A N 1
ATOM 737 C CA . THR A 1 94 ? -76.057 3.371 29.733 1.00 35.12 94 THR A CA 1
ATOM 738 C C . THR A 1 94 ? -77.392 3.925 29.225 1.00 35.12 94 THR A C 1
ATOM 740 O O . THR A 1 94 ? -77.394 4.886 28.468 1.00 35.12 94 THR A O 1
ATOM 743 N N . ASP A 1 95 ? -78.491 3.339 29.713 1.00 30.12 95 ASP A N 1
ATOM 744 C CA . ASP A 1 95 ? -79.899 3.775 29.613 1.00 30.12 95 ASP A CA 1
ATOM 745 C C . ASP A 1 95 ? -80.775 3.265 28.453 1.00 30.12 95 ASP A C 1
ATOM 747 O O . ASP A 1 95 ? -81.360 4.023 27.685 1.00 30.12 95 ASP A O 1
ATOM 751 N N . ASN A 1 96 ? -81.011 1.947 28.432 1.00 27.73 96 ASN A N 1
ATOM 752 C CA . ASN A 1 96 ? -82.341 1.380 28.738 1.00 27.73 96 ASN A CA 1
ATOM 753 C C . ASN A 1 96 ? -82.353 -0.134 28.504 1.00 27.73 96 ASN A C 1
ATOM 755 O O . ASN A 1 96 ? -82.635 -0.571 27.400 1.00 27.73 96 ASN A O 1
ATOM 759 N N . LEU A 1 97 ? -82.136 -0.941 29.548 1.00 28.39 97 LEU A N 1
ATOM 760 C CA . LEU A 1 97 ? -82.664 -2.313 29.623 1.00 28.39 97 LEU A CA 1
ATOM 761 C C . LEU A 1 97 ? -82.757 -2.752 31.096 1.00 28.39 97 LEU A C 1
ATOM 763 O O . LEU A 1 97 ? -82.003 -3.587 31.591 1.00 28.39 97 LEU A O 1
ATOM 767 N N . GLN A 1 98 ? -83.747 -2.210 31.809 1.00 35.88 98 GLN A N 1
ATOM 768 C CA . GLN A 1 98 ? -84.469 -3.031 32.779 1.00 35.88 98 GLN A CA 1
ATOM 769 C C . GLN A 1 98 ? -85.579 -3.780 32.027 1.00 35.88 98 GLN A C 1
ATOM 771 O O . GLN A 1 98 ? -86.442 -3.156 31.417 1.00 35.88 98 GLN A O 1
ATOM 776 N N . LYS A 1 99 ? -85.571 -5.114 32.178 1.00 35.47 99 LYS A N 1
ATOM 777 C CA . LYS A 1 99 ? -86.595 -6.117 31.805 1.00 35.47 99 LYS A CA 1
ATOM 778 C C . LYS A 1 99 ? -86.602 -6.621 30.350 1.00 35.47 99 LYS A C 1
ATOM 780 O O . LYS A 1 99 ? -87.390 -6.180 29.528 1.00 35.47 99 LYS A O 1
ATOM 785 N N . SER A 1 100 ? -85.870 -7.703 30.085 1.00 27.69 100 SER A N 1
ATOM 786 C CA . SER A 1 100 ? -86.429 -9.065 29.919 1.00 27.69 100 SER A CA 1
ATOM 787 C C . SER A 1 100 ? -85.403 -10.015 29.274 1.00 27.69 100 SER A C 1
ATOM 789 O O . SER A 1 100 ? -84.754 -9.674 28.299 1.00 27.69 100 SER A O 1
ATOM 791 N N . SER A 1 101 ? -85.240 -11.182 29.905 1.00 35.53 101 SER A N 1
ATOM 792 C CA . SER A 1 101 ? -84.780 -12.486 29.387 1.00 35.53 101 SER A CA 1
ATOM 793 C C . SER A 1 101 ? -83.975 -12.587 28.074 1.00 35.53 101 SER A C 1
ATOM 795 O O . SER A 1 101 ? -84.501 -12.303 27.005 1.00 35.53 101 SER A O 1
ATOM 797 N N . GLY A 1 102 ? -82.827 -13.277 28.142 1.00 30.23 102 GLY A N 1
ATOM 798 C CA . GLY A 1 102 ? -82.404 -14.205 27.079 1.00 30.23 102 GLY A CA 1
ATOM 799 C C . GLY A 1 102 ? -81.006 -13.985 26.498 1.00 30.23 102 GLY A C 1
ATOM 800 O O . GLY A 1 102 ? -80.770 -13.049 25.751 1.00 30.23 102 GLY A O 1
ATOM 801 N N . SER A 1 103 ? -80.112 -14.919 26.825 1.00 39.88 103 SER A N 1
ATOM 802 C CA . SER A 1 103 ? -78.814 -15.253 26.217 1.00 39.88 103 SER A CA 1
ATOM 803 C C . SER A 1 103 ? -78.550 -14.807 24.764 1.00 39.88 103 SER A C 1
ATOM 805 O O . SER A 1 103 ? -79.359 -15.127 23.895 1.00 39.88 103 SER A O 1
ATOM 807 N N . SER A 1 104 ? -77.347 -14.250 24.512 1.00 41.09 104 SER A N 1
ATOM 808 C CA . SER A 1 104 ? -76.464 -14.429 23.320 1.00 41.09 104 SER A CA 1
ATOM 809 C C . SER A 1 104 ? -75.786 -13.149 22.769 1.00 41.09 104 SER A C 1
ATOM 811 O O . SER A 1 104 ? -75.961 -12.805 21.605 1.00 41.09 104 SER A O 1
ATOM 813 N N . GLN A 1 105 ? -74.946 -12.454 23.555 1.00 34.22 105 GLN A N 1
ATOM 814 C CA . GLN A 1 105 ? -74.151 -11.312 23.039 1.00 34.22 105 GLN A CA 1
ATOM 815 C C . GLN A 1 105 ? -72.641 -11.303 23.370 1.00 34.22 105 GLN A C 1
ATOM 817 O O . GLN A 1 105 ? -71.958 -10.340 23.037 1.00 34.22 105 GLN A O 1
ATOM 822 N N . ASP A 1 106 ? -72.061 -12.387 23.897 1.00 42.06 106 ASP A N 1
ATOM 823 C CA . ASP A 1 106 ? -70.659 -12.360 24.370 1.00 42.06 106 ASP A CA 1
ATOM 824 C C . ASP A 1 106 ? -69.581 -12.767 23.338 1.00 42.06 106 ASP A C 1
ATOM 826 O O . ASP A 1 106 ? -68.388 -12.594 23.585 1.00 42.06 106 ASP A O 1
ATOM 830 N N . GLU A 1 107 ? -69.940 -13.262 22.147 1.00 39.22 107 GLU A N 1
ATOM 831 C CA . GLU A 1 107 ? -68.940 -13.794 21.197 1.00 39.22 107 GLU A CA 1
ATOM 832 C C . GLU A 1 107 ? -68.457 -12.802 20.121 1.00 39.22 107 GLU A C 1
ATOM 834 O O . GLU A 1 107 ? -67.365 -12.970 19.567 1.00 39.22 107 GLU A O 1
ATOM 839 N N . ALA A 1 108 ? -69.231 -11.753 19.821 1.00 34.09 108 ALA A N 1
ATOM 840 C CA . ALA A 1 108 ? -68.905 -10.799 18.754 1.00 34.09 108 ALA A CA 1
ATOM 841 C C . ALA A 1 108 ? -67.968 -9.667 19.227 1.00 34.09 108 ALA A C 1
ATOM 843 O O . ALA A 1 108 ? -67.034 -9.301 18.510 1.00 34.09 108 ALA A O 1
ATOM 844 N N . GLY A 1 109 ? -68.150 -9.171 20.458 1.00 32.97 109 GLY A N 1
ATOM 845 C CA . GLY A 1 109 ? -67.310 -8.114 21.043 1.00 32.97 109 GLY A CA 1
ATOM 846 C C . GLY A 1 109 ? -65.884 -8.575 21.372 1.00 32.97 109 GLY A C 1
ATOM 847 O O . GLY A 1 109 ? -64.918 -7.844 21.146 1.00 32.97 109 GLY A O 1
ATOM 848 N N . SER A 1 110 ? -65.728 -9.830 21.809 1.00 39.34 110 SER A N 1
ATOM 849 C CA . SER A 1 110 ? -64.418 -10.426 22.118 1.00 39.34 110 SER A CA 1
ATOM 850 C C . SER A 1 110 ? -63.548 -10.614 20.863 1.00 39.34 110 SER A C 1
ATOM 852 O O . SER A 1 110 ? -62.355 -10.296 20.864 1.00 39.34 110 SER A O 1
ATOM 854 N N . LYS A 1 111 ? -64.153 -11.030 19.739 1.00 39.09 111 LYS A N 1
ATOM 855 C CA . LYS A 1 111 ? -63.447 -11.194 18.455 1.00 39.09 111 LYS A CA 1
ATOM 856 C C . LYS A 1 111 ? -63.036 -9.857 17.830 1.00 39.09 111 LYS A C 1
ATOM 858 O O . LYS A 1 111 ? -61.934 -9.774 17.292 1.00 39.09 111 LYS A O 1
ATOM 863 N N . ALA A 1 112 ? -63.858 -8.810 17.939 1.00 35.47 112 ALA A N 1
ATOM 864 C CA . ALA A 1 112 ? -63.523 -7.474 17.433 1.00 35.47 112 ALA A CA 1
ATOM 865 C C . ALA A 1 112 ? -62.387 -6.807 18.237 1.00 35.47 112 ALA A C 1
ATOM 867 O O . ALA A 1 112 ? -61.459 -6.253 17.646 1.00 35.47 112 ALA A O 1
ATOM 868 N N . SER A 1 113 ? -62.404 -6.945 19.570 1.00 39.47 113 SER A N 1
ATOM 869 C CA . SER A 1 113 ? -61.350 -6.439 20.464 1.00 39.47 113 SER A CA 1
ATOM 870 C C . SER A 1 113 ? -60.005 -7.149 20.243 1.00 39.47 113 SER A C 1
ATOM 872 O O . SER A 1 113 ? -58.966 -6.500 20.113 1.00 39.47 113 SER A O 1
ATOM 874 N N . GLY A 1 114 ? -60.017 -8.477 20.065 1.00 42.56 114 GLY A N 1
ATOM 875 C CA . GLY A 1 114 ? -58.813 -9.248 19.729 1.00 42.56 114 GLY A CA 1
ATOM 876 C C . GLY A 1 114 ? -58.222 -8.901 18.356 1.00 42.56 114 GLY A C 1
ATOM 877 O O . GLY A 1 114 ? -57.000 -8.855 18.197 1.00 42.56 114 GLY A O 1
ATOM 878 N N . TYR A 1 115 ? -59.068 -8.600 17.364 1.00 41.19 115 TYR A N 1
ATOM 879 C CA . TYR A 1 115 ? -58.616 -8.201 16.027 1.00 41.19 115 TYR A CA 1
ATOM 880 C C . TYR A 1 115 ? -58.033 -6.781 16.023 1.00 41.19 115 TYR A C 1
ATOM 882 O O . TYR A 1 115 ? -56.983 -6.553 15.421 1.00 41.19 115 TYR A O 1
ATOM 890 N N . LEU A 1 116 ? -58.645 -5.845 16.758 1.00 38.69 116 LEU A N 1
ATOM 891 C CA . LEU A 1 116 ? -58.126 -4.487 16.946 1.00 38.69 116 LEU A CA 1
ATOM 892 C C . LEU A 1 116 ? -56.824 -4.473 17.753 1.00 38.69 116 LEU A C 1
ATOM 894 O O . LEU A 1 116 ? -55.896 -3.786 17.343 1.00 38.69 116 LEU A O 1
ATOM 898 N N . ALA A 1 117 ? -56.695 -5.284 18.809 1.00 44.06 117 ALA A N 1
ATOM 899 C CA . ALA A 1 117 ? -55.444 -5.468 19.556 1.00 44.06 117 ALA A CA 1
ATOM 900 C C . ALA A 1 117 ? -54.336 -6.115 18.700 1.00 44.06 117 ALA A C 1
ATOM 902 O O . ALA A 1 117 ? -53.162 -5.759 18.802 1.00 44.06 117 ALA A O 1
ATOM 903 N N . SER A 1 118 ? -54.702 -7.031 17.796 1.00 43.19 118 SER A N 1
ATOM 904 C CA . SER A 1 118 ? -53.778 -7.608 16.812 1.00 43.19 118 SER A CA 1
ATOM 905 C C . SER A 1 118 ? -53.339 -6.593 15.751 1.00 43.19 118 SER A C 1
ATOM 907 O O . SER A 1 118 ? -52.201 -6.677 15.284 1.00 43.19 118 SER A O 1
ATOM 909 N N . LEU A 1 119 ? -54.221 -5.682 15.334 1.00 37.12 119 LEU A N 1
ATOM 910 C CA . LEU A 1 119 ? -53.936 -4.643 14.343 1.00 37.12 119 LEU A CA 1
ATOM 911 C C . LEU A 1 119 ? -53.135 -3.492 14.951 1.00 37.12 119 LEU A C 1
ATOM 913 O O . LEU A 1 119 ? -52.137 -3.097 14.357 1.00 37.12 119 LEU A O 1
ATOM 917 N N . THR A 1 120 ? -53.475 -3.019 16.151 1.00 44.03 120 THR A N 1
ATOM 918 C CA . THR A 1 120 ? -52.669 -2.038 16.894 1.00 44.03 120 THR A CA 1
ATOM 919 C C . THR A 1 120 ? -51.323 -2.635 17.291 1.00 44.03 120 THR A C 1
ATOM 921 O O . THR A 1 120 ? -50.301 -2.001 17.058 1.00 44.03 120 THR A O 1
ATOM 924 N N . GLY A 1 121 ? -51.268 -3.899 17.724 1.00 39.75 121 GLY A N 1
ATOM 925 C CA . GLY A 1 121 ? -50.016 -4.631 17.944 1.00 39.75 121 GLY A CA 1
ATOM 926 C C . GLY A 1 121 ? -49.156 -4.772 16.677 1.00 39.75 121 GLY A C 1
ATOM 927 O O . GLY A 1 121 ? -47.941 -4.593 16.737 1.00 39.75 121 GLY A O 1
ATOM 928 N N . LYS A 1 122 ? -49.758 -5.012 15.500 1.00 38.47 122 LYS A N 1
ATOM 929 C CA . LYS A 1 122 ? -49.049 -5.051 14.197 1.00 38.47 122 LYS A CA 1
ATOM 930 C C . LYS A 1 122 ? -48.636 -3.677 13.664 1.00 38.47 122 LYS A C 1
ATOM 932 O O . LYS A 1 122 ? -47.645 -3.590 12.943 1.00 38.47 122 LYS A O 1
ATOM 937 N N . ILE A 1 123 ? -49.381 -2.621 13.980 1.00 37.09 123 ILE A N 1
ATOM 938 C CA . ILE A 1 123 ? -49.081 -1.244 13.560 1.00 37.09 123 ILE A CA 1
ATOM 939 C C . ILE A 1 123 ? -48.008 -0.633 14.476 1.00 37.09 123 ILE A C 1
ATOM 941 O O . ILE A 1 123 ? -47.078 -0.003 13.979 1.00 37.09 123 ILE A O 1
ATOM 945 N N . ILE A 1 124 ? -48.050 -0.917 15.783 1.00 40.59 124 ILE A N 1
ATOM 946 C CA . ILE A 1 124 ? -47.027 -0.511 16.761 1.00 40.59 124 ILE A CA 1
ATOM 947 C C . ILE A 1 124 ? -45.702 -1.253 16.507 1.00 40.59 124 ILE A C 1
ATOM 949 O O . ILE A 1 124 ? -44.637 -0.649 16.610 1.00 40.59 124 ILE A O 1
ATOM 953 N N . THR A 1 125 ? -45.736 -2.522 16.078 1.00 40.41 125 THR A N 1
ATOM 954 C CA . THR A 1 125 ? -44.511 -3.282 15.740 1.00 40.41 125 THR A CA 1
ATOM 955 C C . THR A 1 125 ? -43.926 -2.957 14.363 1.00 40.41 125 THR A C 1
ATOM 957 O O . THR A 1 125 ? -42.730 -3.142 14.164 1.00 40.41 125 THR A O 1
ATOM 960 N N . LYS A 1 126 ? -44.709 -2.412 13.419 1.00 38.19 126 LYS A N 1
ATOM 961 C CA . LYS A 1 126 ? -44.189 -1.924 12.123 1.00 38.19 126 LYS A CA 1
ATOM 962 C C . LYS A 1 126 ? -43.693 -0.474 12.145 1.00 38.19 126 LYS A C 1
ATOM 964 O O . LYS A 1 126 ? -43.144 -0.019 11.145 1.00 38.19 126 LYS A O 1
ATOM 969 N N . GLY A 1 127 ? -43.879 0.245 13.253 1.00 39.25 127 GLY A N 1
ATOM 970 C CA . GLY A 1 127 ? -43.594 1.678 13.354 1.00 39.25 127 GLY A CA 1
ATOM 971 C C . GLY A 1 127 ? -42.235 2.069 13.937 1.00 39.25 127 GLY A C 1
ATOM 972 O O . GLY A 1 127 ? -41.973 3.264 14.006 1.00 39.25 127 GLY A O 1
ATOM 973 N N . ASN A 1 128 ? -41.384 1.135 14.383 1.00 45.09 128 ASN A N 1
ATOM 974 C CA . ASN A 1 128 ? -40.188 1.512 15.151 1.00 45.09 128 ASN A CA 1
ATOM 975 C C . ASN A 1 128 ? -39.012 0.520 15.074 1.00 45.09 128 ASN A C 1
ATOM 977 O O . ASN A 1 128 ? -38.251 0.409 16.033 1.00 45.09 128 ASN A O 1
ATOM 981 N N . GLU A 1 129 ? -38.797 -0.176 13.950 1.00 47.28 129 GLU A N 1
ATOM 982 C CA . GLU A 1 129 ? -37.423 -0.639 13.722 1.00 47.28 129 GLU A CA 1
ATOM 983 C C . GLU A 1 129 ? -36.547 0.604 13.515 1.00 47.28 129 GLU A C 1
ATOM 985 O O . GLU A 1 129 ? -36.871 1.437 12.657 1.00 47.28 129 GLU A O 1
ATOM 990 N N . PRO A 1 130 ? -35.474 0.781 14.305 1.00 57.41 130 PRO A N 1
ATOM 991 C CA . PRO A 1 130 ? -34.557 1.880 14.086 1.00 57.41 130 PRO A CA 1
ATOM 992 C C . PRO A 1 130 ? -34.070 1.805 12.642 1.00 57.41 130 PRO A C 1
ATOM 994 O O . PRO A 1 130 ? -33.498 0.797 12.225 1.00 57.41 130 PRO A O 1
ATOM 997 N N . LYS A 1 131 ? -34.325 2.855 11.856 1.00 74.31 131 LYS A N 1
ATOM 998 C CA . LYS A 1 131 ? -33.860 2.923 10.470 1.00 74.31 131 LYS A CA 1
ATOM 999 C C . LYS A 1 131 ? -32.351 2.659 10.462 1.00 74.31 131 LYS A C 1
ATOM 1001 O O . LYS A 1 131 ? -31.595 3.425 11.060 1.00 74.31 131 LYS A O 1
ATOM 1006 N N . SER A 1 132 ? -31.934 1.581 9.796 1.00 88.56 132 SER A N 1
ATOM 1007 C CA . SER A 1 132 ? -30.517 1.264 9.644 1.00 88.56 132 SER A CA 1
ATOM 1008 C C . SER A 1 132 ? -29.810 2.431 8.954 1.00 88.56 132 SER A C 1
ATOM 1010 O O . SER A 1 132 ? -30.275 2.910 7.919 1.00 88.56 132 SER A O 1
ATOM 1012 N N . LEU A 1 133 ? -28.692 2.873 9.524 1.00 92.38 133 LEU A N 1
ATOM 1013 C CA . LEU A 1 133 ? -27.826 3.880 8.927 1.00 92.38 133 LEU A CA 1
ATOM 1014 C C . LEU A 1 133 ? -27.066 3.275 7.744 1.00 92.38 133 LEU A C 1
ATOM 1016 O O . LEU A 1 133 ? -26.493 2.185 7.828 1.00 92.38 133 LEU A O 1
ATOM 1020 N N . THR A 1 134 ? -27.037 4.014 6.644 1.00 93.94 134 THR A N 1
ATOM 1021 C CA . THR A 1 134 ? -26.195 3.750 5.475 1.00 93.94 134 THR A CA 1
ATOM 1022 C C . THR A 1 134 ? -24.752 4.197 5.728 1.00 93.94 134 THR A C 1
ATOM 1024 O O . THR A 1 134 ? -24.482 5.032 6.593 1.00 93.94 134 THR A O 1
ATOM 1027 N N . ARG A 1 135 ? -23.795 3.700 4.930 1.00 94.00 135 ARG A N 1
ATOM 1028 C CA . ARG A 1 135 ? -22.395 4.165 4.988 1.00 94.00 135 ARG A CA 1
ATOM 1029 C C . ARG A 1 135 ? -22.266 5.658 4.704 1.00 94.00 135 ARG A C 1
ATOM 1031 O O . ARG A 1 135 ? -21.434 6.321 5.313 1.00 94.00 135 ARG A O 1
ATOM 1038 N N . GLN A 1 136 ? -23.094 6.188 3.806 1.00 92.81 136 GLN A N 1
ATOM 1039 C CA . GLN A 1 136 ? -23.134 7.620 3.534 1.00 92.81 136 GLN A CA 1
ATOM 1040 C C . GLN A 1 136 ? -23.569 8.416 4.767 1.00 92.81 136 GLN A C 1
ATOM 1042 O O . GLN A 1 136 ? -22.856 9.339 5.151 1.00 92.81 136 GLN A O 1
ATOM 1047 N N . GLU A 1 137 ? -24.673 8.030 5.414 1.00 93.50 137 GLU A N 1
ATOM 1048 C CA . GLU A 1 137 ? -25.135 8.685 6.647 1.00 93.50 137 GLU A CA 1
ATOM 1049 C C . GLU A 1 137 ? -24.052 8.611 7.742 1.00 93.50 137 GLU A C 1
ATOM 1051 O O . GLU A 1 137 ? -23.800 9.599 8.425 1.00 93.50 137 GLU A O 1
ATOM 1056 N N . ILE A 1 138 ? -23.328 7.490 7.863 1.00 93.69 138 ILE A N 1
ATOM 1057 C CA . ILE A 1 138 ? -22.193 7.359 8.796 1.00 93.69 138 ILE A CA 1
ATOM 1058 C C . ILE A 1 138 ? -21.080 8.366 8.489 1.00 93.69 138 ILE A C 1
ATOM 1060 O O . ILE A 1 138 ? -20.631 9.066 9.396 1.00 93.69 138 ILE A O 1
ATOM 1064 N N . ARG A 1 139 ? -20.659 8.482 7.222 1.00 91.25 139 ARG A N 1
ATOM 1065 C CA . ARG A 1 139 ? -19.632 9.455 6.804 1.00 91.25 139 ARG A CA 1
ATOM 1066 C C . ARG A 1 139 ? -20.058 10.902 7.046 1.00 91.25 139 ARG A C 1
ATOM 1068 O O . ARG A 1 139 ? -19.205 11.744 7.289 1.00 91.25 139 ARG A O 1
ATOM 1075 N N . GLU A 1 140 ? -21.351 11.198 6.944 1.00 90.44 140 GLU A N 1
ATOM 1076 C CA . GLU A 1 140 ? -21.898 12.536 7.201 1.00 90.44 140 GLU A CA 1
ATOM 1077 C C . GLU A 1 140 ? -21.985 12.854 8.703 1.00 90.44 140 GLU A C 1
ATOM 1079 O O . GLU A 1 140 ? -21.918 14.022 9.089 1.00 90.44 140 GLU A O 1
ATOM 1084 N N . ILE A 1 141 ? -22.120 11.832 9.555 1.00 90.75 141 ILE A N 1
ATOM 1085 C CA . ILE A 1 141 ? -22.136 11.981 11.017 1.00 90.75 141 ILE A CA 1
ATOM 1086 C C . ILE A 1 141 ? -20.715 12.114 11.581 1.00 90.75 141 ILE A C 1
ATOM 1088 O O . ILE A 1 141 ? -20.494 12.900 12.505 1.00 90.75 141 ILE A O 1
ATOM 1092 N N . ILE A 1 142 ? -19.759 11.338 11.065 1.00 87.94 142 ILE A N 1
ATOM 1093 C CA . ILE A 1 142 ? -18.389 11.306 11.583 1.00 87.94 142 ILE A CA 1
ATOM 1094 C C . ILE A 1 142 ? -17.546 12.416 10.943 1.00 87.94 142 ILE A C 1
ATOM 1096 O O . ILE A 1 142 ? -17.317 12.416 9.736 1.00 87.94 142 ILE A O 1
ATOM 1100 N N . ASP A 1 143 ? -16.987 13.309 11.764 1.00 80.06 143 ASP A N 1
ATOM 1101 C CA . ASP A 1 143 ? -15.930 14.217 11.308 1.00 80.06 143 ASP A CA 1
ATOM 1102 C C . ASP A 1 143 ? -14.699 13.399 10.860 1.00 80.06 143 ASP A C 1
ATOM 1104 O O . ASP A 1 143 ? -14.183 12.596 11.646 1.00 80.06 143 ASP A O 1
ATOM 1108 N N . PRO A 1 144 ? -14.174 13.593 9.635 1.00 72.62 144 PRO A N 1
ATOM 1109 C CA . PRO A 1 144 ? -12.935 12.963 9.180 1.00 72.62 144 PRO A CA 1
ATOM 1110 C C . PRO A 1 144 ? -11.752 13.061 10.161 1.00 72.62 144 PRO A C 1
ATOM 1112 O O . PRO A 1 144 ? -10.915 12.152 10.193 1.00 72.62 144 PRO A O 1
ATOM 1115 N N . GLN A 1 145 ? -11.668 14.132 10.960 1.00 72.19 145 GLN A N 1
ATOM 1116 C CA . GLN A 1 145 ? -10.637 14.316 11.990 1.00 72.19 145 GLN A CA 1
ATOM 1117 C C . GLN A 1 145 ? -10.803 13.369 13.182 1.00 72.19 145 GLN A C 1
ATOM 1119 O O . GLN A 1 145 ? -9.816 13.033 13.832 1.00 72.19 145 GLN A O 1
ATOM 1124 N N . HIS A 1 146 ? -12.015 12.884 13.455 1.00 80.19 146 HIS A N 1
ATOM 1125 C CA . HIS A 1 146 ? -12.248 11.905 14.518 1.00 80.19 146 HIS A CA 1
ATOM 1126 C C . HIS A 1 146 ? -11.722 10.510 14.167 1.00 80.19 146 HIS A C 1
ATOM 1128 O O . HIS A 1 146 ? -11.573 9.688 15.063 1.00 80.19 146 HIS A O 1
ATOM 1134 N N . LEU A 1 147 ? -11.419 10.231 12.893 1.00 85.31 147 LEU A N 1
ATOM 1135 C CA . LEU A 1 147 ? -10.985 8.906 12.431 1.00 85.31 147 LEU A CA 1
ATOM 1136 C C . LEU A 1 147 ? -9.464 8.716 12.375 1.00 85.31 147 LEU A C 1
ATOM 1138 O O . LEU A 1 147 ? -8.991 7.682 11.904 1.00 85.31 147 LEU A O 1
ATOM 1142 N N . ILE A 1 148 ? -8.683 9.691 12.845 1.00 90.06 148 ILE A N 1
ATOM 1143 C CA . ILE A 1 148 ? -7.223 9.590 12.932 1.00 90.06 148 ILE A CA 1
ATOM 1144 C C . ILE A 1 148 ? -6.760 9.659 14.385 1.00 90.06 148 ILE A C 1
ATOM 1146 O O . ILE A 1 148 ? -7.289 10.434 15.174 1.00 90.06 148 ILE A O 1
ATOM 1150 N N . ASN A 1 149 ? -5.749 8.858 14.742 1.00 92.56 149 ASN A N 1
ATOM 1151 C CA . ASN A 1 149 ? -5.152 8.849 16.088 1.00 92.56 149 ASN A CA 1
ATOM 1152 C C . ASN A 1 149 ? -6.180 8.568 17.205 1.00 92.56 149 ASN A C 1
ATOM 1154 O O . ASN A 1 149 ? -6.044 9.057 18.327 1.00 92.56 149 ASN A O 1
ATOM 1158 N N . ILE A 1 150 ? -7.211 7.772 16.897 1.00 92.00 150 ILE A N 1
ATOM 1159 C CA . ILE A 1 150 ? -8.252 7.379 17.850 1.00 92.00 150 ILE A CA 1
ATOM 1160 C C . ILE A 1 150 ? -7.616 6.705 19.074 1.00 92.00 150 ILE A C 1
ATOM 1162 O O . ILE A 1 150 ? -6.783 5.807 18.936 1.00 92.00 150 ILE A O 1
ATOM 1166 N N . LYS A 1 151 ? -8.040 7.127 20.273 1.00 91.56 151 LYS A N 1
ATOM 1167 C CA . LYS A 1 151 ? -7.534 6.624 21.565 1.00 91.56 151 LYS A CA 1
ATOM 1168 C C . LYS A 1 151 ? -8.478 5.647 22.269 1.00 91.56 151 LYS A C 1
ATOM 1170 O O . LYS A 1 151 ? -8.077 5.047 23.261 1.00 91.56 151 LYS A O 1
ATOM 1175 N N . SER A 1 152 ? -9.696 5.454 21.769 1.00 92.62 152 SER A N 1
ATOM 1176 C CA . SER A 1 152 ? -10.688 4.528 22.330 1.00 92.62 152 SER A CA 1
ATOM 1177 C C . SER A 1 152 ? -11.316 3.692 21.223 1.00 92.62 152 SER A C 1
ATOM 1179 O O . SER A 1 152 ? -11.566 4.213 20.145 1.00 92.62 152 SER A O 1
ATOM 1181 N N . ASN A 1 153 ? -11.634 2.424 21.494 1.00 92.62 153 ASN A N 1
ATOM 1182 C CA . ASN A 1 153 ? -12.303 1.582 20.496 1.00 92.62 153 ASN A CA 1
ATOM 1183 C C . ASN A 1 153 ? -13.763 1.981 20.246 1.00 92.62 153 ASN A C 1
ATOM 1185 O O . ASN A 1 153 ? -14.406 1.428 19.361 1.00 92.62 153 ASN A O 1
ATOM 1189 N N . HIS A 1 154 ? -14.294 2.888 21.061 1.00 93.69 154 HIS A N 1
ATOM 1190 C CA . HIS A 1 154 ? -15.627 3.430 20.904 1.00 93.69 154 HIS A CA 1
ATOM 1191 C C . HIS A 1 154 ? -15.640 4.932 21.176 1.00 93.69 154 HIS A C 1
ATOM 1193 O O . HIS A 1 154 ? -14.868 5.437 21.999 1.00 93.69 154 HIS A O 1
ATOM 1199 N N . PHE A 1 155 ? -16.540 5.642 20.506 1.00 92.50 155 PHE A N 1
ATOM 1200 C CA . PHE A 1 155 ? -16.809 7.057 20.747 1.00 92.50 155 PHE A CA 1
ATOM 1201 C C . PHE A 1 155 ? -18.291 7.357 20.534 1.00 92.50 155 PHE A C 1
ATOM 1203 O O . PHE A 1 155 ? -18.971 6.656 19.787 1.00 92.50 155 PHE A O 1
ATOM 1210 N N . SER A 1 156 ? -18.800 8.403 21.183 1.00 92.69 156 SER A N 1
ATOM 1211 C CA . SER A 1 156 ? -20.194 8.819 21.026 1.00 92.69 156 SER A CA 1
ATOM 1212 C C . SER A 1 156 ? -20.310 10.167 20.326 1.00 92.69 156 SER A C 1
ATOM 1214 O O . SER A 1 156 ? -19.529 11.078 20.592 1.00 92.69 156 SER A O 1
ATOM 1216 N N . ILE A 1 157 ? -21.323 10.309 19.473 1.00 92.50 157 ILE A N 1
ATOM 1217 C CA . ILE A 1 157 ? -21.690 11.562 18.806 1.00 92.50 157 ILE A CA 1
ATOM 1218 C C . ILE A 1 157 ? -23.157 11.863 19.113 1.00 92.50 157 ILE A C 1
ATOM 1220 O O . ILE A 1 157 ? -24.008 10.977 19.058 1.00 92.50 157 ILE A O 1
ATOM 1224 N N . GLN A 1 158 ? -23.454 13.122 19.434 1.00 91.38 158 GLN A N 1
ATOM 1225 C CA . GLN A 1 158 ? -24.827 13.612 19.553 1.00 91.38 158 GLN A CA 1
ATOM 1226 C C . GLN A 1 158 ? -25.319 14.067 18.178 1.00 91.38 158 GLN A C 1
ATOM 1228 O O . GLN A 1 158 ? -24.730 14.968 17.577 1.00 91.38 158 GLN A O 1
ATOM 1233 N N . LYS A 1 159 ? -26.397 13.460 17.677 1.00 86.69 159 LYS A N 1
ATOM 1234 C CA . LYS A 1 159 ? -27.003 13.800 16.385 1.00 86.69 159 LYS A CA 1
ATOM 1235 C C . LYS A 1 159 ? -28.522 13.803 16.517 1.00 86.69 159 LYS A C 1
ATOM 1237 O O . LYS A 1 159 ? -29.107 12.820 16.952 1.00 86.69 159 LYS A O 1
ATOM 1242 N N . ASP A 1 160 ? -29.149 14.925 16.167 1.00 86.50 160 ASP A N 1
ATOM 1243 C CA . ASP A 1 160 ? -30.610 15.097 16.154 1.00 86.50 160 ASP A CA 1
ATOM 1244 C C . ASP A 1 160 ? -31.291 14.686 17.480 1.00 86.50 160 ASP A C 1
ATOM 1246 O O . ASP A 1 160 ? -32.340 14.046 17.503 1.00 86.50 160 ASP A O 1
ATOM 1250 N N . GLY A 1 161 ? -30.657 15.026 18.611 1.00 84.25 161 GLY A N 1
ATOM 1251 C CA . GLY A 1 161 ? -31.147 14.702 19.957 1.00 84.25 161 GLY A CA 1
ATOM 1252 C C . GLY A 1 161 ? -30.952 13.241 20.385 1.00 84.25 161 GLY A C 1
ATOM 1253 O O . GLY A 1 161 ? -31.466 12.850 21.430 1.00 84.25 161 GLY A O 1
ATOM 1254 N N . ARG A 1 162 ? -30.225 12.434 19.601 1.00 88.38 162 ARG A N 1
ATOM 1255 C CA . ARG A 1 162 ? -29.874 11.043 19.915 1.00 88.38 162 ARG A CA 1
ATOM 1256 C C . ARG A 1 162 ? -28.375 10.913 20.164 1.00 88.38 162 ARG A C 1
ATOM 1258 O O . ARG A 1 162 ? -27.566 11.408 19.375 1.00 88.38 162 ARG A O 1
ATOM 1265 N N . GLN A 1 163 ? -28.011 10.177 21.211 1.00 93.06 163 GLN A N 1
ATOM 1266 C CA . GLN A 1 163 ? -26.642 9.707 21.387 1.00 93.06 163 GLN A CA 1
ATOM 1267 C C . GLN A 1 163 ? -26.419 8.466 20.525 1.00 93.06 163 GLN A C 1
ATOM 1269 O O . GLN A 1 163 ? -27.114 7.462 20.682 1.00 93.06 163 GLN A O 1
ATOM 1274 N N . LEU A 1 164 ? -25.441 8.546 19.629 1.00 95.19 164 LEU A N 1
ATOM 1275 C CA . LEU A 1 164 ? -24.975 7.433 18.815 1.00 95.19 164 LEU A CA 1
ATOM 1276 C C . LEU A 1 164 ? -23.612 6.989 19.326 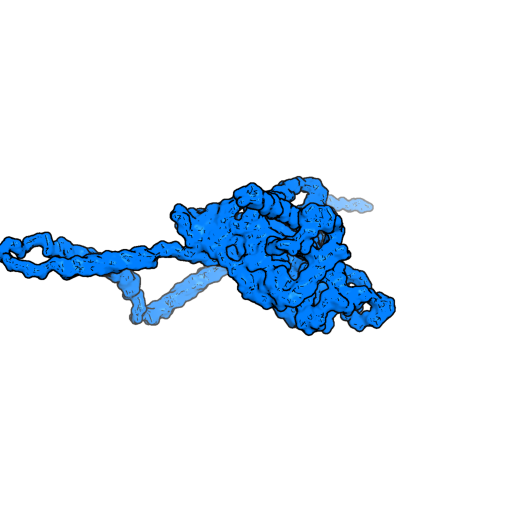1.00 95.19 164 LEU A C 1
ATOM 1278 O O . LEU A 1 164 ? -22.712 7.819 19.436 1.00 95.19 164 LEU A O 1
ATOM 1282 N N . THR A 1 165 ? -23.450 5.704 19.617 1.00 95.62 165 THR A N 1
ATOM 1283 C CA . THR A 1 165 ? -22.175 5.102 20.016 1.00 95.62 165 THR A CA 1
ATOM 1284 C C . THR A 1 165 ? -21.614 4.301 18.853 1.00 95.62 165 THR A C 1
ATOM 1286 O O . THR A 1 165 ? -22.278 3.413 18.325 1.00 95.62 165 THR A O 1
ATOM 1289 N N . PHE A 1 166 ? -20.395 4.635 18.451 1.00 95.62 166 PHE A N 1
ATOM 1290 C CA . PHE A 1 166 ? -19.656 4.004 17.369 1.00 95.62 166 PHE A CA 1
ATOM 1291 C C . PHE A 1 166 ? -18.622 3.067 17.966 1.00 95.62 166 PHE A C 1
ATOM 1293 O O . PHE A 1 166 ? -17.772 3.527 18.723 1.00 95.62 166 PHE A O 1
ATOM 1300 N N . ASP A 1 167 ? -18.661 1.795 17.588 1.00 96.56 167 ASP A N 1
ATOM 1301 C CA . ASP A 1 167 ? -17.582 0.841 17.830 1.00 96.56 167 ASP A CA 1
ATOM 1302 C C . ASP A 1 167 ? -16.691 0.773 16.593 1.00 96.56 167 ASP A C 1
ATOM 1304 O O . ASP A 1 167 ? -17.187 0.725 15.463 1.00 96.56 167 ASP A O 1
ATOM 1308 N N . THR A 1 168 ? -15.376 0.744 16.789 1.00 97.12 168 THR A N 1
ATOM 1309 C CA . THR A 1 168 ? -14.406 0.717 15.690 1.00 97.12 168 THR A CA 1
ATOM 1310 C C . THR A 1 168 ? -13.826 -0.675 15.457 1.00 97.12 168 THR A C 1
ATOM 1312 O O . THR A 1 168 ? -13.895 -1.561 16.308 1.00 97.12 168 THR A O 1
ATOM 1315 N N . THR A 1 169 ? -13.224 -0.874 14.286 1.00 97.56 169 THR A N 1
ATOM 1316 C CA . THR A 1 169 ? -12.508 -2.107 13.930 1.00 97.56 169 THR A CA 1
ATOM 1317 C C . THR A 1 169 ? -11.074 -2.155 14.469 1.00 97.56 169 THR A C 1
ATOM 1319 O O . THR A 1 169 ? -10.354 -3.112 14.181 1.00 97.56 169 THR A O 1
ATOM 1322 N N . LEU A 1 170 ? -10.636 -1.121 15.194 1.00 98.06 170 LEU A N 1
ATOM 1323 C CA . LEU A 1 170 ? -9.240 -0.916 15.562 1.00 98.06 170 LEU A CA 1
ATOM 1324 C C . LEU A 1 170 ? -8.756 -1.951 16.589 1.00 98.06 170 LEU A C 1
ATOM 1326 O O . LEU A 1 170 ? -9.403 -2.228 17.600 1.00 98.06 170 LEU A O 1
ATOM 1330 N N . ASP A 1 171 ? -7.549 -2.469 16.372 1.00 97.69 171 ASP A N 1
ATOM 1331 C CA . ASP A 1 171 ? -6.775 -3.126 17.418 1.00 97.69 171 ASP A CA 1
ATOM 1332 C C . ASP A 1 171 ? -6.185 -2.030 18.307 1.00 97.69 171 ASP A C 1
ATOM 1334 O O . ASP A 1 171 ? -5.205 -1.377 17.946 1.00 97.69 171 ASP A O 1
ATOM 1338 N N . MET A 1 172 ? -6.787 -1.810 19.477 1.00 96.69 172 MET A N 1
ATOM 1339 C CA . MET A 1 172 ? -6.380 -0.699 20.338 1.00 96.69 172 MET A CA 1
ATOM 1340 C C . MET A 1 172 ? -4.948 -0.807 20.861 1.00 96.69 172 MET A C 1
ATOM 1342 O O . MET A 1 172 ? -4.326 0.229 21.082 1.00 96.69 172 MET A O 1
ATOM 1346 N N . LYS A 1 173 ? -4.387 -2.016 21.009 1.00 96.88 173 LYS A N 1
ATOM 1347 C CA . LYS A 1 173 ? -2.981 -2.158 21.420 1.00 96.88 173 LYS A CA 1
ATOM 1348 C C . LYS A 1 173 ? -2.060 -1.654 20.319 1.00 96.88 173 LYS A C 1
ATOM 1350 O O . LYS A 1 173 ? -1.158 -0.861 20.585 1.00 96.88 173 LYS A O 1
ATOM 1355 N N . LEU A 1 174 ? -2.314 -2.074 19.079 1.00 98.12 174 LEU A N 1
ATOM 1356 C CA . LEU A 1 174 ? -1.548 -1.603 17.932 1.00 98.12 174 LEU A CA 1
ATOM 1357 C C . LEU A 1 174 ? -1.772 -0.104 17.684 1.00 98.12 174 LEU A C 1
ATOM 1359 O O . LEU A 1 174 ? -0.811 0.631 17.457 1.00 98.12 174 LEU A O 1
ATOM 1363 N N . GLN A 1 175 ? -3.020 0.358 17.752 1.00 98.19 175 GLN A N 1
ATOM 1364 C CA . GLN A 1 175 ? -3.390 1.759 17.561 1.00 98.19 175 GLN A CA 1
ATOM 1365 C C . GLN A 1 175 ? -2.682 2.669 18.570 1.00 98.19 175 GLN A C 1
ATOM 1367 O O . GLN A 1 175 ? -2.093 3.674 18.165 1.00 98.19 175 GLN A O 1
ATOM 1372 N N . HIS A 1 176 ? -2.690 2.318 19.862 1.00 97.81 176 HIS A N 1
ATOM 1373 C CA . HIS A 1 176 ? -1.974 3.069 20.899 1.00 97.81 176 HIS A CA 1
ATOM 1374 C C . HIS A 1 176 ? -0.471 3.056 20.658 1.00 97.81 176 HIS A C 1
ATOM 1376 O O . HIS A 1 176 ? 0.128 4.127 20.604 1.00 97.81 176 HIS A O 1
ATOM 1382 N N . PHE A 1 177 ? 0.121 1.884 20.403 1.00 98.12 177 PHE A N 1
ATOM 1383 C CA . PHE A 1 177 ? 1.552 1.777 20.114 1.00 98.12 177 PHE A CA 1
ATOM 1384 C C . PHE A 1 177 ? 1.980 2.704 18.969 1.00 98.12 177 PHE A C 1
ATOM 1386 O O . PHE A 1 177 ? 2.995 3.393 19.073 1.00 98.12 177 PHE A O 1
ATOM 1393 N N . LEU A 1 178 ? 1.219 2.745 17.870 1.00 98.12 178 LEU A N 1
ATOM 1394 C CA . LEU A 1 178 ? 1.559 3.597 16.730 1.00 98.12 178 LEU A CA 1
ATOM 1395 C C . LEU A 1 178 ? 1.279 5.078 17.005 1.00 98.12 178 LEU A C 1
ATOM 1397 O O . LEU A 1 178 ? 2.097 5.915 16.622 1.00 98.12 178 LEU A O 1
ATOM 1401 N N . THR A 1 179 ? 0.188 5.395 17.706 1.00 97.19 179 THR A N 1
ATOM 1402 C CA . THR A 1 179 ? -0.142 6.773 18.101 1.00 97.19 179 THR A CA 1
ATOM 1403 C C . THR A 1 179 ? 0.949 7.350 19.003 1.00 97.19 179 THR A C 1
ATOM 1405 O O . THR A 1 179 ? 1.422 8.450 18.745 1.00 97.19 179 THR A O 1
ATOM 1408 N N . GLU A 1 180 ? 1.466 6.582 19.965 1.00 97.00 180 GLU A N 1
ATOM 1409 C CA . GLU A 1 180 ? 2.595 6.998 20.809 1.00 97.00 180 GLU A CA 1
ATOM 1410 C C . GLU A 1 180 ? 3.867 7.287 19.997 1.00 97.00 180 GLU A C 1
ATOM 1412 O O . GLU A 1 180 ? 4.617 8.210 20.318 1.00 97.00 180 GLU A O 1
ATOM 1417 N N . LYS A 1 181 ? 4.133 6.542 18.911 1.00 95.88 181 LYS A N 1
ATOM 1418 C CA . LYS A 1 181 ? 5.269 6.853 18.018 1.00 95.88 181 LYS A CA 1
ATOM 1419 C C . LYS A 1 181 ? 5.076 8.169 17.278 1.00 95.88 181 LYS A C 1
ATOM 1421 O O . LYS A 1 181 ? 6.054 8.880 17.062 1.00 95.88 181 LYS A O 1
ATOM 1426 N N . VAL A 1 182 ? 3.848 8.457 16.860 1.00 95.00 182 VAL A N 1
ATOM 1427 C CA . VAL A 1 182 ? 3.494 9.684 16.141 1.00 95.00 182 VAL A CA 1
ATOM 1428 C C . VAL A 1 182 ? 3.503 10.890 17.087 1.00 95.00 182 VAL A C 1
ATOM 1430 O O . VAL A 1 182 ? 4.052 11.932 16.738 1.00 95.00 182 VAL A O 1
ATOM 1433 N N . GLU A 1 183 ? 2.986 10.743 18.305 1.00 94.38 183 GLU A N 1
ATOM 1434 C CA . GLU A 1 183 ? 2.982 11.790 19.337 1.00 94.38 183 GLU A CA 1
ATOM 1435 C C . GLU A 1 183 ? 4.375 12.014 19.955 1.00 94.38 183 GLU A C 1
ATOM 1437 O O . GLU A 1 183 ? 4.688 13.115 20.404 1.00 94.38 183 GLU A O 1
ATOM 1442 N N . GLY A 1 184 ? 5.248 11.003 19.934 1.00 94.38 184 GLY A N 1
ATOM 1443 C CA . GLY A 1 184 ? 6.581 11.068 20.535 1.00 94.38 184 GLY A CA 1
ATOM 1444 C C . GLY A 1 184 ? 7.594 11.969 19.815 1.00 94.38 184 GLY A C 1
ATOM 1445 O O . GLY A 1 184 ? 8.642 12.269 20.391 1.00 94.38 184 GLY A O 1
ATOM 1446 N N . PHE A 1 185 ? 7.317 12.412 18.583 1.00 94.00 185 PHE A N 1
ATOM 1447 C CA . PHE A 1 185 ? 8.239 13.259 17.819 1.00 94.00 185 PHE A CA 1
ATOM 1448 C C . PHE A 1 185 ? 8.370 14.670 18.399 1.00 94.00 185 PHE A C 1
ATOM 1450 O O . PHE A 1 185 ? 7.438 15.479 18.339 1.00 94.00 185 PHE A O 1
ATOM 1457 N N . GLN A 1 186 ? 9.579 15.029 18.824 1.00 91.69 186 GLN A N 1
ATOM 1458 C CA . GLN A 1 186 ? 9.862 16.354 19.369 1.00 91.69 186 GLN A CA 1
ATOM 1459 C C . GLN A 1 186 ? 10.086 17.388 18.253 1.00 91.69 186 GLN A C 1
ATOM 1461 O O . GLN A 1 186 ? 10.624 17.046 17.197 1.00 91.69 186 GLN A O 1
ATOM 1466 N N . PRO A 1 187 ? 9.724 18.674 18.449 1.00 85.81 187 PRO A N 1
ATOM 1467 C CA . PRO A 1 187 ? 9.870 19.715 17.423 1.00 85.81 187 PRO A CA 1
ATOM 1468 C C . PRO A 1 187 ? 11.275 19.835 16.811 1.00 85.81 187 PRO A C 1
ATOM 1470 O O . PRO A 1 187 ? 11.401 20.155 15.634 1.00 85.81 187 PRO A O 1
ATOM 1473 N N . ASN A 1 188 ? 12.321 19.536 17.588 1.00 87.62 188 ASN A N 1
ATOM 1474 C CA . ASN A 1 188 ? 13.721 19.670 17.177 1.00 87.62 188 ASN A CA 1
ATOM 1475 C C . ASN A 1 188 ? 14.385 18.339 16.784 1.00 87.62 188 ASN A C 1
ATOM 1477 O O . ASN A 1 188 ? 15.601 18.298 16.570 1.00 87.62 188 ASN A O 1
ATOM 1481 N N . ASP A 1 189 ? 13.619 17.249 16.681 1.00 91.44 189 ASP A N 1
ATOM 1482 C CA . ASP A 1 189 ? 14.158 15.948 16.295 1.00 91.44 189 ASP A CA 1
ATOM 1483 C C . ASP A 1 189 ? 14.729 15.998 14.876 1.00 91.44 189 ASP A C 1
ATOM 1485 O O . ASP A 1 189 ? 14.039 16.247 13.879 1.00 91.44 189 ASP A O 1
ATOM 1489 N N . ARG A 1 190 ? 16.027 15.712 14.756 1.00 92.50 190 ARG A N 1
ATOM 1490 C CA . ARG A 1 190 ? 16.681 15.670 13.451 1.00 92.50 190 ARG A CA 1
ATOM 1491 C C . ARG A 1 190 ? 16.109 14.520 12.625 1.00 92.50 190 ARG A C 1
ATOM 1493 O O . ARG A 1 190 ? 16.332 13.351 12.925 1.00 92.50 190 ARG A O 1
ATOM 1500 N N . GLY A 1 191 ? 15.449 14.863 11.523 1.00 92.06 191 GLY A N 1
ATOM 1501 C CA . GLY A 1 191 ? 14.798 13.878 10.661 1.00 92.06 191 GLY A CA 1
ATOM 1502 C C . GLY A 1 191 ? 13.394 13.491 11.123 1.00 92.06 191 GLY A C 1
ATOM 1503 O O . GLY A 1 191 ? 12.868 12.501 10.607 1.00 92.06 191 GLY A O 1
ATOM 1504 N N . LYS A 1 192 ? 12.780 14.263 12.038 1.00 95.88 192 LYS A N 1
ATOM 1505 C CA . LYS A 1 192 ? 11.324 14.263 12.216 1.00 95.88 192 LYS A CA 1
ATOM 1506 C C . LYS A 1 192 ? 10.654 14.383 10.840 1.00 95.88 192 LYS A C 1
ATOM 1508 O O . LYS A 1 192 ? 11.105 15.188 10.019 1.00 95.88 192 LYS A O 1
ATOM 1513 N N . PRO A 1 193 ? 9.642 13.558 10.545 1.00 97.06 193 PRO A N 1
ATOM 1514 C CA . PRO A 1 193 ? 8.923 13.686 9.294 1.00 97.06 193 PRO A CA 1
ATOM 1515 C C . PRO A 1 193 ? 8.081 14.964 9.271 1.00 97.06 193 PRO A C 1
ATOM 1517 O O . PRO A 1 193 ? 7.526 15.363 10.290 1.00 97.06 193 PRO A O 1
ATOM 1520 N N . GLU A 1 194 ? 7.963 15.575 8.094 1.00 96.50 194 GLU A N 1
ATOM 1521 C CA . GLU A 1 194 ? 6.977 16.636 7.854 1.00 96.50 194 GLU A CA 1
ATOM 1522 C C . GLU A 1 194 ? 5.565 16.054 7.768 1.00 96.50 194 GLU A C 1
ATOM 1524 O O . GLU A 1 194 ? 4.584 16.694 8.135 1.00 96.50 194 GLU A O 1
ATOM 1529 N N . ILE A 1 195 ? 5.480 14.813 7.282 1.00 97.06 195 ILE A N 1
ATOM 1530 C CA . ILE A 1 195 ? 4.242 14.061 7.103 1.00 97.06 195 ILE A CA 1
ATOM 1531 C C . ILE A 1 195 ? 4.520 12.613 7.486 1.00 97.06 195 ILE A C 1
ATOM 1533 O O . ILE A 1 195 ? 5.497 12.021 7.018 1.00 97.06 195 ILE A O 1
ATOM 1537 N N . ILE A 1 196 ? 3.657 12.009 8.291 1.00 98.00 196 ILE A N 1
ATOM 1538 C CA . ILE A 1 196 ? 3.656 10.564 8.508 1.00 98.00 196 ILE A CA 1
ATOM 1539 C C . ILE A 1 196 ? 2.223 10.063 8.481 1.00 98.00 196 ILE A C 1
ATOM 1541 O O . ILE A 1 196 ? 1.342 10.656 9.091 1.00 98.00 196 ILE A O 1
ATOM 1545 N N . ALA A 1 197 ? 1.994 8.963 7.778 1.00 98.19 197 ALA A N 1
ATOM 1546 C CA . ALA A 1 197 ? 0.707 8.292 7.765 1.00 98.19 197 ALA A CA 1
ATOM 1547 C C . ALA A 1 197 ? 0.919 6.787 7.702 1.00 98.19 197 ALA A C 1
ATOM 1549 O O . ALA A 1 197 ? 1.705 6.295 6.887 1.00 98.19 197 ALA A O 1
ATOM 1550 N N . MET A 1 198 ? 0.240 6.067 8.586 1.00 98.75 198 MET A N 1
ATOM 1551 C CA . MET A 1 198 ? 0.359 4.627 8.763 1.00 98.75 198 MET A CA 1
ATOM 1552 C C . MET A 1 198 ? -1.040 4.026 8.823 1.00 98.75 198 MET A C 1
ATOM 1554 O O . MET A 1 198 ? -1.826 4.356 9.709 1.00 98.75 198 MET A O 1
ATOM 1558 N N . VAL A 1 199 ? -1.329 3.134 7.878 1.00 98.81 199 VAL A N 1
ATOM 1559 C CA . VAL A 1 199 ? -2.574 2.363 7.824 1.00 98.81 199 VAL A CA 1
ATOM 1560 C C . VAL A 1 199 ? -2.242 0.886 7.931 1.00 98.81 199 VAL A C 1
ATOM 1562 O O . VAL A 1 199 ? -1.346 0.401 7.232 1.00 98.81 199 VAL A O 1
ATOM 1565 N N . VAL A 1 200 ? -2.984 0.181 8.779 1.00 98.88 200 VAL A N 1
ATOM 1566 C CA . VAL A 1 200 ? -2.935 -1.272 8.941 1.00 98.88 200 VAL A CA 1
ATOM 1567 C C . VAL A 1 200 ? -4.318 -1.833 8.647 1.00 98.88 200 VAL A C 1
ATOM 1569 O O . VAL A 1 200 ? -5.308 -1.338 9.183 1.00 98.88 200 VAL A O 1
ATOM 1572 N N . MET A 1 201 ? -4.393 -2.839 7.782 1.00 98.81 201 MET A N 1
ATOM 1573 C CA . MET A 1 201 ? -5.649 -3.384 7.272 1.00 98.81 201 MET A CA 1
ATOM 1574 C C . MET A 1 201 ? -5.643 -4.913 7.306 1.00 98.81 201 MET A C 1
ATOM 1576 O O . MET A 1 201 ? -4.656 -5.543 6.918 1.00 98.81 201 MET A O 1
ATOM 1580 N N . GLU A 1 202 ? -6.766 -5.505 7.707 1.00 98.38 202 GLU A N 1
ATOM 1581 C CA . GLU A 1 202 ? -7.047 -6.924 7.499 1.00 98.38 202 GLU A CA 1
ATOM 1582 C C . GLU A 1 202 ? -7.450 -7.146 6.024 1.00 98.38 202 GLU A C 1
ATOM 1584 O O . GLU A 1 202 ? -8.462 -6.608 5.562 1.00 98.38 202 GLU A O 1
ATOM 1589 N N . PRO A 1 203 ? -6.693 -7.937 5.246 1.00 97.50 203 PRO A N 1
ATOM 1590 C CA . PRO A 1 203 ? -6.827 -7.968 3.789 1.00 97.50 203 PRO A CA 1
ATOM 1591 C C . PRO A 1 203 ? -8.125 -8.603 3.276 1.00 97.50 203 PRO A C 1
ATOM 1593 O O . PRO A 1 203 ? -8.568 -8.262 2.184 1.00 97.50 203 PRO A O 1
ATOM 1596 N N . HIS A 1 204 ? -8.731 -9.532 4.023 1.00 96.00 204 HIS A N 1
ATOM 1597 C CA . HIS A 1 204 ? -9.916 -10.268 3.560 1.00 96.00 204 HIS A CA 1
ATOM 1598 C C . HIS A 1 204 ? -11.209 -9.481 3.771 1.00 96.00 204 HIS A C 1
ATOM 1600 O O . HIS A 1 204 ? -12.130 -9.577 2.962 1.00 96.00 204 HIS A O 1
ATOM 1606 N N . THR A 1 205 ? -11.275 -8.717 4.861 1.00 96.75 205 THR A N 1
ATOM 1607 C CA . THR A 1 205 ? -12.493 -8.041 5.322 1.00 96.75 205 THR A CA 1
ATOM 1608 C C . THR A 1 205 ? -12.478 -6.540 5.061 1.00 96.75 205 THR A C 1
ATOM 1610 O O . THR A 1 205 ? -13.537 -5.919 5.126 1.00 96.75 205 THR A O 1
ATOM 1613 N N . GLY A 1 206 ? -11.294 -5.959 4.823 1.00 97.50 206 GLY A N 1
ATOM 1614 C CA . GLY A 1 206 ? -11.095 -4.515 4.717 1.00 97.50 206 GLY A CA 1
ATOM 1615 C C . GLY A 1 206 ? -11.101 -3.776 6.057 1.00 97.50 206 GLY A C 1
ATOM 1616 O O . GLY A 1 206 ? -11.033 -2.547 6.051 1.00 97.50 206 GLY A O 1
ATOM 1617 N N . LYS A 1 207 ? -11.156 -4.489 7.195 1.00 98.06 207 LYS A N 1
ATOM 1618 C CA . LYS A 1 207 ? -11.096 -3.871 8.528 1.00 98.06 207 LYS A CA 1
ATOM 1619 C C . LYS A 1 207 ? -9.819 -3.057 8.684 1.00 98.06 207 LYS A C 1
ATOM 1621 O O . LYS A 1 207 ? -8.719 -3.565 8.452 1.00 98.06 207 LYS A O 1
ATOM 1626 N N . ILE A 1 208 ? -9.957 -1.816 9.128 1.00 98.38 208 ILE A N 1
ATOM 1627 C CA . ILE A 1 208 ? -8.822 -0.998 9.542 1.00 98.38 208 ILE A CA 1
ATOM 1628 C C . ILE A 1 208 ? -8.453 -1.383 10.971 1.00 98.38 208 ILE A C 1
ATOM 1630 O O . ILE A 1 208 ? -9.226 -1.177 11.900 1.00 98.38 208 ILE A O 1
ATOM 1634 N N . LEU A 1 209 ? -7.263 -1.949 11.142 1.00 98.56 209 LEU A N 1
ATOM 1635 C CA . LEU A 1 209 ? -6.758 -2.375 12.448 1.00 98.56 209 LEU A CA 1
ATOM 1636 C C . LEU A 1 209 ? -6.017 -1.243 13.161 1.00 98.56 209 LEU A C 1
ATOM 1638 O O . LEU A 1 209 ? -6.017 -1.186 14.383 1.00 98.56 209 LEU A O 1
ATOM 1642 N N . ALA A 1 210 ? -5.389 -0.340 12.409 1.00 98.56 210 ALA A N 1
ATOM 1643 C CA . ALA A 1 210 ? -4.812 0.883 12.949 1.00 98.56 210 ALA A CA 1
ATOM 1644 C C . ALA A 1 210 ? -4.729 1.972 11.873 1.00 98.56 210 ALA A C 1
ATOM 1646 O O . ALA A 1 210 ? -4.475 1.687 10.696 1.00 98.56 210 ALA A O 1
ATOM 1647 N N . MET A 1 211 ? -4.915 3.223 12.287 1.00 97.81 211 MET A N 1
ATOM 1648 C CA . MET A 1 211 ? -4.801 4.409 11.443 1.00 97.81 211 MET A CA 1
ATOM 1649 C C . MET A 1 211 ? -4.259 5.584 12.261 1.00 97.81 211 MET A C 1
ATOM 1651 O O . MET A 1 211 ? -4.916 6.095 13.172 1.00 97.81 211 MET A O 1
ATOM 1655 N N . THR A 1 212 ? -3.043 6.022 11.938 1.00 97.50 212 THR A N 1
ATOM 1656 C CA . THR A 1 212 ? -2.380 7.115 12.658 1.00 97.50 212 THR A CA 1
ATOM 1657 C C . THR A 1 212 ? -1.483 7.941 11.746 1.00 97.50 212 THR A C 1
ATOM 1659 O O . THR A 1 212 ? -0.918 7.437 10.771 1.00 97.50 212 THR A O 1
ATOM 1662 N N . GLY A 1 213 ? -1.341 9.223 12.062 1.00 96.94 213 GLY A N 1
ATOM 1663 C CA . GLY A 1 213 ? -0.485 10.124 11.312 1.00 96.94 213 GLY A CA 1
ATOM 1664 C C . GLY A 1 213 ? -0.640 11.590 11.687 1.00 96.94 213 GLY A C 1
ATOM 1665 O O . GLY A 1 213 ? -1.494 11.958 12.492 1.00 96.94 213 GLY A O 1
ATOM 1666 N N . PHE A 1 214 ? 0.187 12.420 11.061 1.00 95.88 214 PHE A N 1
ATOM 1667 C CA . PHE A 1 214 ? 0.035 13.871 11.016 1.00 95.88 214 PHE A CA 1
ATOM 1668 C C . PHE A 1 214 ? 0.574 14.416 9.692 1.00 95.88 214 PHE A C 1
ATOM 1670 O O . PHE A 1 214 ? 1.393 13.782 9.017 1.00 95.88 214 PHE A O 1
ATOM 1677 N N . ASP A 1 215 ? 0.139 15.624 9.366 1.00 94.75 215 ASP A N 1
ATOM 1678 C CA . ASP A 1 215 ? 0.682 16.452 8.298 1.00 94.75 215 ASP A CA 1
ATOM 1679 C C . ASP A 1 215 ? 0.939 17.850 8.879 1.00 94.75 215 ASP A C 1
ATOM 1681 O O . ASP A 1 215 ? 0.007 18.505 9.347 1.00 94.75 215 ASP A O 1
ATOM 1685 N N . ASN A 1 216 ? 2.204 18.288 8.914 1.00 93.00 216 ASN A N 1
ATOM 1686 C CA . ASN A 1 216 ? 2.569 19.581 9.505 1.00 93.00 216 ASN A CA 1
ATOM 1687 C C . ASN A 1 216 ? 2.010 20.773 8.711 1.00 93.00 216 ASN A C 1
ATOM 1689 O O . ASN A 1 216 ? 1.789 21.836 9.292 1.00 93.00 216 ASN A O 1
ATOM 1693 N N . GLU A 1 217 ? 1.805 20.624 7.399 1.00 90.31 217 GLU A N 1
ATOM 1694 C CA . GLU A 1 217 ? 1.253 21.689 6.555 1.00 90.31 217 GLU A CA 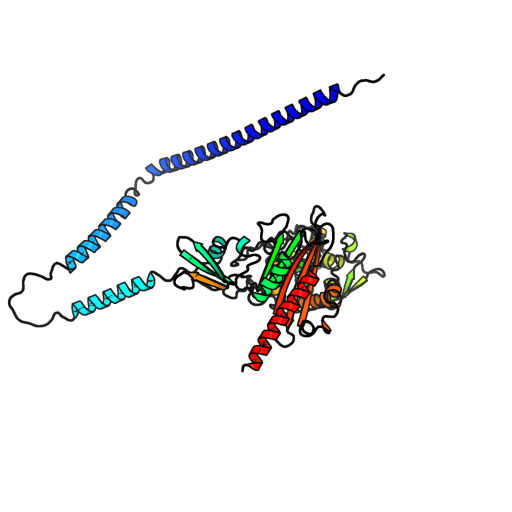1
ATOM 1695 C C . GLU A 1 217 ? -0.275 21.744 6.660 1.00 90.31 217 GLU A C 1
ATOM 1697 O O . GLU A 1 217 ? -0.864 22.825 6.581 1.00 90.31 217 GLU A O 1
ATOM 1702 N N . THR A 1 218 ? -0.923 20.591 6.859 1.00 89.38 218 THR A N 1
ATOM 1703 C CA . THR A 1 218 ? -2.389 20.472 6.918 1.00 89.38 218 THR A CA 1
ATOM 1704 C C . THR A 1 218 ? -2.881 19.690 8.147 1.00 89.38 218 THR A C 1
ATOM 1706 O O . THR A 1 218 ? -3.508 18.640 8.015 1.00 89.38 218 THR A O 1
ATOM 1709 N N . PRO A 1 219 ? -2.684 20.216 9.372 1.00 87.00 219 PRO A N 1
ATOM 1710 C CA . PRO A 1 219 ? -2.970 19.487 10.615 1.00 87.00 219 PRO A CA 1
ATOM 1711 C C . PRO A 1 219 ? -4.455 19.149 10.829 1.00 87.00 219 PRO A C 1
ATOM 1713 O O . PRO A 1 219 ? -4.779 18.291 11.643 1.00 87.00 219 PRO A O 1
ATOM 1716 N N . CYS A 1 220 ? -5.363 19.814 10.110 1.00 85.31 220 CYS A N 1
ATOM 1717 C CA . CYS A 1 220 ? -6.804 19.566 10.151 1.00 85.31 220 CYS A CA 1
ATOM 1718 C C . CYS A 1 220 ? -7.275 18.465 9.185 1.00 85.31 220 CYS A C 1
ATOM 1720 O O . CYS A 1 220 ? -8.472 18.187 9.106 1.00 85.31 220 CYS A O 1
ATOM 1722 N N . LEU A 1 221 ? -6.372 17.861 8.410 1.00 89.00 221 LEU A N 1
ATOM 1723 C CA . LEU A 1 221 ? -6.699 16.802 7.462 1.00 89.00 221 LEU A CA 1
ATOM 1724 C C . LEU A 1 221 ? -6.159 15.457 7.951 1.00 89.00 221 LEU A C 1
ATOM 1726 O O . LEU A 1 221 ? -5.136 15.388 8.623 1.00 89.00 221 LEU A O 1
ATOM 1730 N N . ASN A 1 222 ? -6.838 14.369 7.579 1.00 93.38 222 ASN A N 1
ATOM 1731 C CA . ASN A 1 222 ? -6.385 13.012 7.868 1.00 93.38 222 ASN A CA 1
ATOM 1732 C C . ASN A 1 222 ? -5.434 12.523 6.752 1.00 93.38 222 ASN A C 1
ATOM 1734 O O . ASN A 1 222 ? -5.924 12.035 5.722 1.00 93.38 222 ASN A O 1
ATOM 1738 N N . PRO A 1 223 ? -4.096 12.568 6.934 1.00 95.25 223 PRO A N 1
ATOM 1739 C CA . PRO A 1 223 ? -3.132 12.152 5.913 1.00 95.25 223 PRO A CA 1
ATOM 1740 C C . PRO A 1 223 ? -3.244 10.677 5.510 1.00 95.25 223 PRO A C 1
ATOM 1742 O O . PRO A 1 223 ? -2.750 10.293 4.456 1.00 95.25 223 PRO A O 1
ATOM 1745 N N . CYS A 1 224 ? -3.922 9.822 6.282 1.00 96.75 224 CYS A N 1
ATOM 1746 C CA . CYS A 1 224 ? -4.151 8.434 5.877 1.00 96.75 224 CYS A CA 1
ATOM 1747 C C . CYS A 1 224 ? -5.166 8.313 4.732 1.00 96.75 224 CYS A C 1
ATOM 1749 O O . CYS A 1 224 ? -5.116 7.345 3.970 1.00 96.75 224 CYS A O 1
ATOM 1751 N N . THR A 1 225 ? -6.056 9.299 4.593 1.00 94.94 225 THR A N 1
ATOM 1752 C CA . THR A 1 225 ? -7.144 9.321 3.598 1.00 94.94 225 THR A CA 1
ATOM 1753 C C . THR A 1 225 ? -6.883 10.284 2.440 1.00 94.94 225 THR A C 1
ATOM 1755 O O . THR A 1 225 ? -7.499 10.140 1.386 1.00 94.94 225 THR A O 1
ATOM 1758 N N . LEU A 1 226 ? -5.927 11.212 2.579 1.00 90.56 226 LEU A N 1
ATOM 1759 C CA . LEU A 1 226 ? -5.576 12.175 1.534 1.00 90.56 226 LEU A CA 1
ATOM 1760 C C . LEU A 1 226 ? -4.992 11.489 0.293 1.00 90.56 226 LEU A C 1
ATOM 1762 O O . LEU A 1 226 ? -3.910 10.911 0.320 1.00 90.56 226 LEU A O 1
ATOM 1766 N N . GLY A 1 227 ? -5.713 11.578 -0.824 1.00 86.25 227 GLY A N 1
ATOM 1767 C CA . GLY A 1 227 ? -5.355 10.956 -2.104 1.00 86.25 227 GLY A CA 1
ATOM 1768 C C . GLY A 1 227 ? -4.333 11.727 -2.944 1.00 86.25 227 GLY A C 1
ATOM 1769 O O . GLY A 1 227 ? -4.333 11.578 -4.162 1.00 86.25 227 GLY A O 1
ATOM 1770 N N . ASN A 1 228 ? -3.512 12.597 -2.350 1.00 91.44 228 ASN A N 1
ATOM 1771 C CA . ASN A 1 228 ? -2.667 13.566 -3.069 1.00 91.44 228 ASN A CA 1
ATOM 1772 C C . ASN A 1 228 ? -1.170 13.206 -3.102 1.00 91.44 228 ASN A C 1
ATOM 1774 O O . ASN A 1 228 ? -0.379 13.918 -3.723 1.00 91.44 228 ASN A O 1
ATOM 1778 N N . TYR A 1 229 ? -0.763 12.103 -2.477 1.00 96.06 229 TYR A N 1
ATOM 1779 C CA . TYR A 1 229 ? 0.630 11.676 -2.487 1.00 96.06 229 TYR A CA 1
ATOM 1780 C C . TYR A 1 229 ? 0.967 10.969 -3.803 1.00 96.06 229 TYR A C 1
ATOM 1782 O O . TYR A 1 229 ? 0.233 10.062 -4.203 1.00 96.06 229 TYR A O 1
ATOM 1790 N N . PRO A 1 230 ? 2.088 11.298 -4.474 1.00 97.19 230 PRO A N 1
ATOM 1791 C CA . PRO A 1 230 ? 2.514 10.565 -5.657 1.00 97.19 230 PRO A CA 1
ATOM 1792 C C . PRO A 1 230 ? 2.668 9.077 -5.342 1.00 97.19 230 PRO A C 1
ATOM 1794 O O . PRO A 1 230 ? 3.430 8.712 -4.440 1.00 97.19 230 PRO A O 1
ATOM 1797 N N . ALA A 1 231 ? 1.998 8.219 -6.114 1.00 97.69 231 ALA A N 1
ATOM 1798 C CA . ALA A 1 231 ? 2.034 6.769 -5.915 1.00 97.69 231 ALA A CA 1
ATOM 1799 C C . ALA A 1 231 ? 3.454 6.207 -6.051 1.00 97.69 231 ALA A C 1
ATOM 1801 O O . ALA A 1 231 ? 3.787 5.161 -5.489 1.00 97.69 231 ALA A O 1
ATOM 1802 N N . ALA A 1 232 ? 4.320 6.909 -6.787 1.00 97.94 232 ALA A N 1
ATOM 1803 C CA . ALA A 1 232 ? 5.677 6.477 -7.056 1.00 97.94 232 ALA A CA 1
ATOM 1804 C C . ALA A 1 232 ? 5.678 5.013 -7.556 1.00 97.94 232 ALA A C 1
ATOM 1806 O O . ALA A 1 232 ? 4.739 4.524 -8.184 1.00 97.94 232 ALA A O 1
ATOM 1807 N N . SER A 1 233 ? 6.710 4.248 -7.209 1.00 98.56 233 SER A N 1
ATOM 1808 C CA . SER A 1 233 ? 6.798 2.834 -7.580 1.00 98.56 233 SER A CA 1
ATOM 1809 C C . SER A 1 233 ? 5.784 1.898 -6.901 1.00 98.56 233 SER A C 1
ATOM 1811 O O . SER A 1 233 ? 5.872 0.698 -7.154 1.00 98.56 233 SER A O 1
ATOM 1813 N N . ILE A 1 234 ? 4.841 2.380 -6.079 1.00 98.81 234 ILE A N 1
ATOM 1814 C CA . ILE A 1 234 ? 3.720 1.556 -5.583 1.00 98.81 234 ILE A CA 1
ATOM 1815 C C . ILE A 1 234 ? 2.823 1.134 -6.755 1.00 98.81 234 ILE A C 1
ATOM 1817 O O . ILE A 1 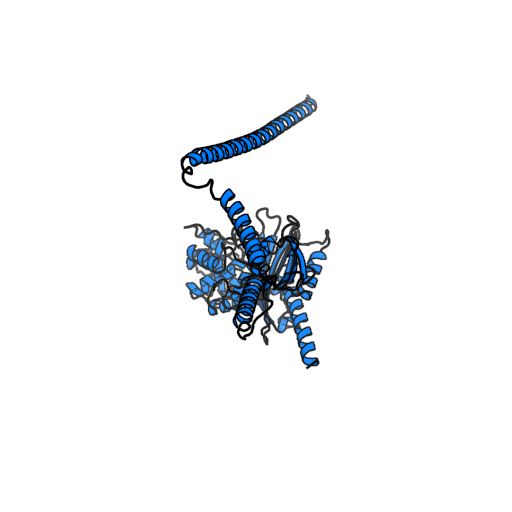234 ? 2.416 -0.025 -6.818 1.00 98.81 234 ILE A O 1
ATOM 1821 N N . PHE A 1 235 ? 2.654 2.001 -7.763 1.00 98.81 235 PHE A N 1
ATOM 1822 C CA . PHE A 1 235 ? 1.882 1.697 -8.976 1.00 98.81 235 PHE A CA 1
ATOM 1823 C C . PHE A 1 235 ? 2.415 0.484 -9.762 1.00 98.81 235 PHE A C 1
ATOM 1825 O O . PHE A 1 235 ? 1.663 -0.196 -10.454 1.00 98.81 235 PHE A O 1
ATOM 1832 N N . LYS A 1 236 ? 3.692 0.111 -9.580 1.00 98.88 236 LYS A N 1
ATOM 1833 C CA . LYS A 1 236 ? 4.269 -1.095 -10.198 1.00 98.88 236 LYS A CA 1
ATOM 1834 C C . LYS A 1 236 ? 3.556 -2.388 -9.787 1.00 98.88 236 LYS A C 1
ATOM 1836 O O . LYS A 1 236 ? 3.714 -3.378 -10.488 1.00 98.88 236 LYS A O 1
ATOM 1841 N N . MET A 1 237 ? 2.792 -2.411 -8.690 1.00 98.94 237 MET A N 1
ATOM 1842 C CA . MET A 1 237 ? 1.909 -3.541 -8.358 1.00 98.94 237 MET A CA 1
ATOM 1843 C C . MET A 1 237 ? 0.796 -3.721 -9.399 1.00 98.94 237 MET A C 1
ATOM 1845 O O . MET A 1 237 ? 0.562 -4.840 -9.853 1.00 98.94 237 MET A O 1
ATOM 1849 N N . VAL A 1 238 ? 0.185 -2.619 -9.840 1.00 98.88 238 VAL A N 1
ATOM 1850 C CA . VAL A 1 238 ? -0.839 -2.603 -10.896 1.00 98.88 238 VAL A CA 1
ATOM 1851 C C . VAL A 1 238 ? -0.206 -2.981 -12.234 1.00 98.88 238 VAL A C 1
ATOM 1853 O O . VAL A 1 238 ? -0.629 -3.937 -12.876 1.00 98.88 238 VAL A O 1
ATOM 1856 N N . THR A 1 239 ? 0.895 -2.321 -12.610 1.00 98.94 239 THR A N 1
ATOM 1857 C CA . THR A 1 239 ? 1.610 -2.621 -13.864 1.00 98.94 239 THR A CA 1
ATOM 1858 C C . THR A 1 239 ? 2.121 -4.059 -13.922 1.00 98.94 239 THR A C 1
ATOM 1860 O O . THR A 1 239 ? 2.077 -4.688 -14.978 1.00 98.94 239 THR A O 1
ATOM 1863 N N . ALA A 1 240 ? 2.616 -4.601 -12.804 1.00 98.94 240 ALA A N 1
ATOM 1864 C CA . ALA A 1 240 ? 3.075 -5.983 -12.768 1.00 98.94 240 ALA A CA 1
ATOM 1865 C C . ALA A 1 240 ? 1.923 -6.970 -12.937 1.00 98.94 240 ALA A C 1
ATOM 1867 O O . ALA A 1 240 ? 2.090 -7.961 -13.641 1.00 98.94 240 ALA A O 1
ATOM 1868 N N . SER A 1 241 ? 0.767 -6.675 -12.340 1.00 98.88 241 SER A N 1
ATOM 1869 C CA . SER A 1 241 ? -0.443 -7.478 -12.517 1.00 98.88 241 SER A CA 1
ATOM 1870 C C . SER A 1 241 ? -0.887 -7.512 -13.978 1.00 98.88 241 SER A C 1
ATOM 1872 O O . SER A 1 241 ? -1.062 -8.594 -14.533 1.00 98.88 241 SER A O 1
ATOM 1874 N N . ALA A 1 242 ? -0.949 -6.342 -14.623 1.00 98.88 242 ALA A N 1
ATOM 1875 C CA . ALA A 1 242 ? -1.288 -6.223 -16.038 1.00 98.88 242 ALA A CA 1
ATOM 1876 C C . ALA A 1 242 ? -0.336 -7.042 -16.921 1.00 98.88 242 ALA A C 1
ATOM 1878 O O . ALA A 1 242 ? -0.776 -7.816 -17.767 1.00 98.88 242 ALA A O 1
ATOM 1879 N N . ALA A 1 243 ? 0.977 -6.939 -16.690 1.00 98.81 243 ALA A N 1
ATOM 1880 C CA . ALA A 1 243 ? 1.972 -7.680 -17.466 1.00 98.81 243 ALA A CA 1
ATOM 1881 C C . ALA A 1 243 ? 1.890 -9.204 -17.270 1.00 98.81 243 ALA A C 1
ATOM 1883 O O . ALA A 1 243 ? 2.171 -9.956 -18.203 1.00 98.81 243 ALA A O 1
ATOM 1884 N N . VAL A 1 244 ? 1.520 -9.680 -16.078 1.00 98.81 244 VAL A N 1
ATOM 1885 C CA . VAL A 1 244 ? 1.326 -11.119 -15.845 1.00 98.81 244 VAL A CA 1
ATOM 1886 C C . VAL A 1 244 ? 0.132 -11.640 -16.646 1.00 98.81 244 VAL A C 1
ATOM 1888 O O . VAL A 1 244 ? 0.253 -12.668 -17.306 1.00 98.81 244 VAL A O 1
ATOM 1891 N N . GLU A 1 245 ? -0.992 -10.924 -16.640 1.00 98.50 245 GLU A N 1
ATOM 1892 C CA . GLU A 1 245 ? -2.222 -11.394 -17.291 1.00 98.50 245 GLU A CA 1
ATOM 1893 C C . GLU A 1 245 ? -2.239 -11.217 -18.802 1.00 98.50 245 GLU A C 1
ATOM 1895 O O . GLU A 1 245 ? -2.693 -12.111 -19.511 1.00 98.50 245 GLU A O 1
ATOM 1900 N N . THR A 1 246 ? -1.737 -10.085 -19.292 1.00 98.50 246 THR A N 1
ATOM 1901 C CA . THR A 1 246 ? -1.855 -9.718 -20.712 1.00 98.50 246 THR A CA 1
ATOM 1902 C C . THR A 1 246 ? -0.637 -10.139 -21.528 1.00 98.50 246 THR A C 1
ATOM 1904 O O . THR A 1 246 ? -0.769 -10.478 -22.700 1.00 98.50 246 THR A O 1
ATOM 1907 N N . CYS A 1 247 ? 0.551 -10.189 -20.911 1.00 97.94 247 CYS A N 1
ATOM 1908 C CA . CYS A 1 247 ? 1.795 -10.547 -21.602 1.00 97.94 247 CYS A CA 1
ATOM 1909 C C . CYS A 1 247 ? 2.276 -11.974 -21.290 1.00 97.94 247 CYS A C 1
ATOM 1911 O O . CYS A 1 247 ? 3.319 -12.382 -21.802 1.00 97.94 247 CYS A O 1
ATOM 1913 N N . GLY A 1 248 ? 1.587 -12.714 -20.412 1.00 96.25 248 GLY A N 1
ATOM 1914 C CA . GLY A 1 248 ? 2.005 -14.048 -19.965 1.00 96.25 248 GLY A CA 1
ATOM 1915 C C . GLY A 1 248 ? 3.303 -14.047 -19.147 1.00 96.25 248 GLY A C 1
ATOM 1916 O O . GLY A 1 248 ? 4.005 -15.059 -19.077 1.00 96.25 248 GLY A O 1
ATOM 1917 N N . TYR A 1 249 ? 3.672 -12.904 -18.559 1.00 98.50 249 TYR A N 1
ATOM 1918 C CA . TYR A 1 249 ? 4.903 -12.799 -17.782 1.00 98.50 249 TYR A CA 1
ATOM 1919 C C . TYR A 1 249 ? 4.755 -13.499 -16.433 1.00 98.50 249 TYR A C 1
ATOM 1921 O O . TYR A 1 249 ? 3.697 -13.545 -15.818 1.00 98.50 249 TYR A O 1
ATOM 1929 N N . ASN A 1 250 ? 5.868 -14.010 -15.928 1.00 98.69 250 ASN A N 1
ATOM 1930 C CA . ASN A 1 250 ? 5.964 -14.631 -14.614 1.00 98.69 250 ASN A CA 1
ATOM 1931 C C . ASN A 1 250 ? 7.190 -14.087 -13.854 1.00 98.69 250 ASN A C 1
ATOM 1933 O O . ASN A 1 250 ? 8.053 -13.437 -14.454 1.00 98.69 250 ASN A O 1
ATOM 1937 N N . PRO A 1 251 ? 7.325 -14.351 -12.541 1.00 98.75 251 PRO A N 1
ATOM 1938 C CA . PRO A 1 251 ? 8.440 -13.836 -11.740 1.00 98.75 251 PRO A CA 1
ATOM 1939 C C . PRO A 1 251 ? 9.845 -14.163 -12.291 1.00 98.75 251 PRO A C 1
ATOM 1941 O O . PRO A 1 251 ? 10.792 -13.413 -12.035 1.00 98.75 251 PRO A O 1
ATOM 1944 N N . ALA A 1 252 ? 9.991 -15.255 -13.051 1.00 98.69 252 ALA A N 1
ATOM 1945 C CA . ALA A 1 252 ? 11.249 -15.703 -13.651 1.00 98.69 252 ALA A CA 1
ATOM 1946 C C . ALA A 1 252 ? 11.504 -15.141 -15.063 1.00 98.69 252 ALA A C 1
ATOM 1948 O O . ALA A 1 252 ? 12.607 -15.306 -15.587 1.00 98.69 252 ALA A O 1
ATOM 1949 N N . THR A 1 253 ? 10.528 -14.455 -15.668 1.00 98.69 253 THR A N 1
ATOM 1950 C CA . THR A 1 253 ? 10.647 -13.881 -17.016 1.00 98.69 253 THR A CA 1
ATOM 1951 C C . THR A 1 253 ? 11.877 -12.988 -17.106 1.00 98.69 253 THR A C 1
ATOM 1953 O O . THR A 1 253 ? 12.091 -12.115 -16.264 1.00 98.69 253 THR A O 1
ATOM 1956 N N . THR A 1 254 ? 12.712 -13.236 -18.115 1.00 98.06 254 THR A N 1
ATOM 1957 C CA . THR A 1 254 ? 13.930 -12.463 -18.357 1.00 98.06 254 THR A CA 1
ATOM 1958 C C . THR A 1 254 ? 13.587 -11.167 -19.081 1.00 98.06 254 THR A C 1
ATOM 1960 O O . THR A 1 254 ? 12.951 -11.185 -20.128 1.00 98.06 254 THR A O 1
ATOM 1963 N N . LEU A 1 255 ? 14.064 -10.051 -18.541 1.00 97.50 255 LEU A N 1
ATOM 1964 C CA . LEU A 1 255 ? 13.885 -8.704 -19.064 1.00 97.50 255 LEU A CA 1
ATOM 1965 C C . LEU A 1 255 ? 15.245 -8.019 -19.210 1.00 97.50 255 LEU A C 1
ATOM 1967 O O . LEU A 1 255 ? 16.227 -8.388 -18.556 1.00 97.50 255 LEU A O 1
ATOM 1971 N N . TYR A 1 256 ? 15.283 -6.988 -20.050 1.00 97.38 256 TYR A N 1
ATOM 1972 C CA . TYR A 1 256 ? 16.501 -6.247 -20.354 1.00 97.38 256 TYR A CA 1
ATOM 1973 C C . TYR A 1 256 ? 16.298 -4.747 -20.206 1.00 97.38 256 TYR A C 1
ATOM 1975 O O . TYR A 1 256 ? 15.301 -4.175 -20.662 1.00 97.38 256 TYR A O 1
ATOM 1983 N N . PHE A 1 257 ? 17.294 -4.083 -19.633 1.00 97.06 257 PHE A N 1
ATOM 1984 C CA . PHE A 1 257 ? 17.318 -2.630 -19.545 1.00 97.06 257 PHE A CA 1
ATOM 1985 C C . PHE A 1 257 ? 18.715 -2.059 -19.761 1.00 97.06 257 PHE A C 1
ATOM 1987 O O . PHE A 1 257 ? 19.721 -2.756 -19.653 1.00 97.06 257 PHE A O 1
ATOM 1994 N N . ASN A 1 258 ? 18.761 -0.765 -20.065 1.00 95.06 258 ASN A N 1
ATOM 1995 C CA . ASN A 1 258 ? 19.990 -0.015 -20.286 1.00 95.06 258 ASN A CA 1
ATOM 1996 C C . ASN A 1 258 ? 20.006 1.227 -19.379 1.00 95.06 258 ASN A C 1
ATOM 1998 O O . ASN A 1 258 ? 18.963 1.845 -19.141 1.00 95.06 258 ASN A O 1
ATOM 2002 N N . GLY A 1 259 ? 21.189 1.631 -18.914 1.00 93.38 259 GLY A N 1
ATOM 2003 C CA . GLY A 1 259 ? 21.374 2.813 -18.065 1.00 93.38 259 GLY A CA 1
ATOM 2004 C C . GLY A 1 259 ? 21.018 2.595 -16.588 1.00 93.38 259 GLY A C 1
ATOM 2005 O O . GLY A 1 259 ? 20.971 1.469 -16.097 1.00 93.38 259 GLY A O 1
ATOM 2006 N N . GLY A 1 260 ? 20.799 3.694 -15.862 1.00 95.88 260 GLY A N 1
ATOM 2007 C CA . GLY A 1 260 ? 20.545 3.666 -14.421 1.00 95.88 260 GLY A CA 1
ATOM 2008 C C . GLY A 1 260 ? 19.192 3.048 -14.057 1.00 95.88 260 GLY A C 1
ATOM 2009 O O . GLY A 1 260 ? 18.187 3.297 -14.719 1.00 95.88 260 GLY A O 1
ATOM 2010 N N . LYS A 1 261 ? 19.151 2.283 -12.955 1.00 97.12 261 LYS A N 1
ATOM 2011 C CA . LYS A 1 261 ? 17.928 1.613 -12.467 1.00 97.12 261 LYS A CA 1
ATOM 2012 C C . LYS A 1 261 ? 16.799 2.586 -12.113 1.00 97.12 261 LYS A C 1
ATOM 2014 O O . LYS A 1 261 ? 15.634 2.236 -12.251 1.00 97.12 261 LYS A O 1
ATOM 2019 N N . TYR A 1 262 ? 17.139 3.789 -11.655 1.00 97.50 262 TYR A N 1
ATOM 2020 C CA . TYR A 1 262 ? 16.185 4.759 -11.104 1.00 97.50 262 TYR A CA 1
ATOM 2021 C C . TYR A 1 262 ? 15.946 5.971 -12.013 1.00 97.50 262 TYR A C 1
ATOM 2023 O O . TYR A 1 262 ? 15.310 6.932 -11.592 1.00 97.50 262 TYR A O 1
ATOM 2031 N N . THR A 1 263 ? 16.448 5.940 -13.248 1.00 97.19 263 THR A N 1
ATOM 2032 C CA . THR A 1 263 ? 16.201 6.982 -14.254 1.00 97.19 263 THR A CA 1
ATOM 2033 C C . THR A 1 263 ? 15.133 6.531 -15.240 1.00 97.19 263 THR A C 1
ATOM 2035 O O . THR A 1 263 ? 14.887 5.334 -15.388 1.00 97.19 263 THR A O 1
ATOM 2038 N N . LEU A 1 264 ? 14.526 7.482 -15.945 1.00 97.62 264 LEU A N 1
ATOM 2039 C CA . LEU A 1 264 ? 13.603 7.192 -17.034 1.00 97.62 264 LEU A CA 1
ATOM 2040 C C . LEU A 1 264 ? 13.807 8.202 -18.167 1.00 97.62 264 LEU A C 1
ATOM 2042 O O . LEU A 1 264 ? 13.332 9.330 -18.110 1.00 97.62 264 LEU A O 1
ATOM 2046 N N . TYR A 1 265 ? 14.545 7.796 -19.195 1.00 97.25 265 TYR A N 1
ATOM 2047 C CA . TYR A 1 265 ? 14.784 8.602 -20.392 1.00 97.25 265 TYR A CA 1
ATOM 2048 C C . TYR A 1 265 ? 14.199 7.917 -21.625 1.00 97.25 265 TYR A C 1
ATOM 2050 O O . TYR A 1 265 ? 14.269 6.694 -21.731 1.00 97.25 265 TYR A O 1
ATOM 2058 N N . LYS A 1 266 ? 13.741 8.693 -22.619 1.00 96.50 266 LYS A N 1
ATOM 2059 C CA . LYS A 1 266 ? 13.199 8.166 -23.891 1.00 96.50 266 LYS A CA 1
ATOM 2060 C C . LYS A 1 266 ? 14.110 7.113 -24.543 1.00 96.50 266 LYS A C 1
ATOM 2062 O O . LYS A 1 266 ? 13.641 6.081 -25.003 1.00 96.50 266 LYS A O 1
ATOM 2067 N N . ARG A 1 267 ? 15.435 7.311 -24.512 1.00 95.12 267 ARG A N 1
ATOM 2068 C CA . ARG A 1 267 ? 16.414 6.342 -25.049 1.00 95.12 267 ARG A CA 1
ATOM 2069 C C . ARG A 1 267 ? 16.380 4.979 -24.340 1.00 95.12 267 ARG A C 1
ATOM 2071 O O . ARG A 1 267 ? 16.676 3.974 -24.975 1.00 95.12 267 ARG A O 1
ATOM 2078 N N . GLN A 1 268 ? 16.040 4.933 -23.051 1.00 96.00 268 GLN A N 1
ATOM 2079 C CA . GLN A 1 268 ? 15.962 3.686 -22.277 1.00 96.00 268 GLN A CA 1
ATOM 2080 C C . GLN A 1 268 ? 14.736 2.837 -22.642 1.00 96.00 268 GLN A C 1
ATOM 2082 O O . GLN A 1 268 ? 14.722 1.647 -22.333 1.00 96.00 268 GLN A O 1
ATOM 2087 N N . LEU A 1 269 ? 13.743 3.436 -23.306 1.00 96.62 269 LEU A N 1
ATOM 2088 C CA . LEU A 1 269 ? 12.502 2.778 -23.714 1.00 96.62 269 LEU A CA 1
ATOM 2089 C C . LEU A 1 269 ? 12.618 2.047 -25.053 1.00 96.62 269 LEU A C 1
ATOM 2091 O O . LEU A 1 269 ? 11.693 1.355 -25.442 1.00 96.62 269 LEU A O 1
ATOM 2095 N N . LYS A 1 270 ? 13.750 2.157 -25.756 1.00 93.06 270 LYS A N 1
ATOM 2096 C CA . LYS A 1 270 ? 13.990 1.378 -26.975 1.00 93.06 270 LYS A CA 1
ATOM 2097 C C . LYS A 1 270 ? 14.188 -0.097 -26.629 1.00 93.06 270 LYS A C 1
ATOM 2099 O O . LYS A 1 270 ? 14.930 -0.417 -25.691 1.00 93.06 270 LYS A O 1
ATOM 2104 N N . ASP A 1 271 ? 13.600 -0.993 -27.419 1.00 88.88 271 ASP A N 1
ATOM 2105 C CA . ASP A 1 271 ? 13.781 -2.439 -27.255 1.00 88.88 271 ASP A CA 1
ATOM 2106 C C . ASP A 1 271 ? 15.105 -2.924 -27.868 1.00 88.88 271 ASP A C 1
ATOM 2108 O O . ASP A 1 271 ? 15.167 -3.712 -28.803 1.00 88.88 271 ASP A O 1
ATOM 2112 N N . THR A 1 272 ? 16.207 -2.349 -27.386 1.00 85.00 272 THR A N 1
ATOM 2113 C CA . THR A 1 272 ? 17.561 -2.675 -27.837 1.00 85.00 272 THR A CA 1
ATOM 2114 C C . THR A 1 272 ? 18.197 -3.676 -26.885 1.00 85.00 272 THR A C 1
ATOM 2116 O O . THR A 1 272 ? 18.380 -3.363 -25.702 1.00 85.00 272 THR A O 1
ATOM 2119 N N . HIS A 1 273 ? 18.580 -4.838 -27.418 1.00 88.12 273 HIS A N 1
ATOM 2120 C CA . HIS A 1 273 ? 19.327 -5.880 -26.716 1.00 88.12 273 HIS A CA 1
ATOM 2121 C C . HIS A 1 273 ? 20.713 -6.020 -27.340 1.00 88.12 273 HIS A C 1
ATOM 2123 O O . HIS A 1 273 ? 20.856 -6.462 -28.476 1.00 88.12 273 HIS A O 1
ATOM 2129 N N . ASN A 1 274 ? 21.744 -5.604 -26.609 1.00 87.81 274 ASN A N 1
ATOM 2130 C CA . ASN A 1 274 ? 23.134 -5.741 -27.035 1.00 87.81 274 ASN A CA 1
ATOM 2131 C C . ASN A 1 274 ? 24.037 -6.079 -25.839 1.00 87.81 274 ASN A C 1
ATOM 2133 O O . ASN A 1 274 ? 23.563 -6.222 -24.712 1.00 87.81 274 ASN A O 1
ATOM 2137 N N . LYS A 1 275 ? 25.350 -6.187 -26.069 1.00 87.88 275 LYS A N 1
ATOM 2138 C CA . LYS A 1 275 ? 26.335 -6.551 -25.033 1.00 87.88 275 LYS A CA 1
ATOM 2139 C C . LYS A 1 275 ? 26.394 -5.603 -23.822 1.00 87.88 275 LYS A C 1
ATOM 2141 O O . LYS A 1 275 ? 26.978 -5.965 -22.810 1.00 87.88 275 LYS A O 1
ATOM 2146 N N . TYR A 1 276 ? 25.805 -4.409 -23.911 1.00 87.88 276 TYR A N 1
ATOM 2147 C CA . TYR A 1 276 ? 25.734 -3.430 -22.820 1.00 87.88 276 TYR A CA 1
ATOM 2148 C C . TYR A 1 276 ? 24.405 -3.484 -22.047 1.00 87.88 276 TYR A C 1
ATOM 2150 O O . TYR A 1 276 ? 24.232 -2.764 -21.061 1.00 87.88 276 TYR A O 1
ATOM 2158 N N . SER A 1 277 ? 23.458 -4.322 -22.479 1.00 94.69 277 SER A N 1
ATOM 2159 C CA . SER A 1 277 ? 22.161 -4.478 -21.826 1.00 94.69 277 SER A CA 1
ATOM 2160 C C . SER A 1 277 ? 22.261 -5.327 -20.566 1.00 94.69 277 SER A C 1
ATOM 2162 O O . SER A 1 277 ? 22.805 -6.429 -20.561 1.00 94.69 277 SER A O 1
ATOM 2164 N N . SER A 1 278 ? 21.678 -4.821 -19.482 1.00 96.75 278 SER A N 1
ATOM 2165 C CA . SER A 1 278 ? 21.572 -5.546 -18.219 1.00 96.75 278 SER A CA 1
ATOM 2166 C C . SER A 1 278 ? 20.407 -6.526 -18.272 1.00 96.75 278 SER A C 1
ATOM 2168 O O . SER A 1 278 ? 19.272 -6.124 -18.536 1.00 96.75 278 SER A O 1
ATOM 2170 N N . LYS A 1 279 ? 20.686 -7.800 -17.983 1.00 96.75 279 LYS A N 1
ATOM 2171 C CA . LYS A 1 279 ? 19.692 -8.871 -17.849 1.00 96.75 279 LYS A CA 1
ATOM 2172 C C . LYS A 1 279 ? 19.161 -8.924 -16.416 1.00 96.75 279 LYS A C 1
ATOM 2174 O O . LYS A 1 279 ? 19.938 -8.887 -15.463 1.00 96.75 279 LYS A O 1
ATOM 2179 N N . VAL A 1 280 ? 17.847 -9.041 -16.249 1.00 98.12 280 VAL A N 1
ATOM 2180 C CA . VAL A 1 280 ? 17.198 -9.120 -14.933 1.00 98.12 280 VAL A CA 1
ATOM 2181 C C . VAL A 1 280 ? 15.925 -9.961 -15.012 1.00 98.12 280 VAL A C 1
ATOM 2183 O O . VAL A 1 280 ? 15.253 -9.966 -16.035 1.00 98.12 280 VAL A O 1
ATOM 2186 N N . THR A 1 281 ? 15.575 -10.689 -13.954 1.00 98.75 281 THR A N 1
ATOM 2187 C CA . THR A 1 281 ? 14.261 -11.349 -13.886 1.00 98.75 281 THR A CA 1
ATOM 2188 C C . THR A 1 281 ? 13.174 -10.339 -13.543 1.00 98.75 281 THR A C 1
ATOM 2190 O O . THR A 1 281 ? 13.452 -9.319 -12.907 1.00 98.75 281 THR A O 1
ATOM 2193 N N . PHE A 1 282 ? 11.923 -10.625 -13.890 1.00 98.81 282 PHE A N 1
ATOM 2194 C CA . PHE A 1 282 ? 10.818 -9.726 -13.577 1.00 98.81 282 PHE A CA 1
ATOM 2195 C C . PHE A 1 282 ? 10.688 -9.466 -12.070 1.00 98.81 282 PHE A C 1
ATOM 2197 O O . PHE A 1 282 ? 10.581 -8.314 -11.643 1.00 98.81 282 PHE A O 1
ATOM 2204 N N . ALA A 1 283 ? 10.848 -10.509 -11.249 1.00 98.88 283 ALA A N 1
ATOM 2205 C CA . ALA A 1 283 ? 10.843 -10.368 -9.797 1.00 98.88 283 ALA A CA 1
ATOM 2206 C C . ALA A 1 283 ? 11.964 -9.462 -9.273 1.00 98.88 283 ALA A C 1
ATOM 2208 O O . ALA A 1 283 ? 11.726 -8.653 -8.377 1.00 98.88 283 ALA A O 1
ATOM 2209 N N . ASN A 1 284 ? 13.175 -9.554 -9.834 1.00 98.75 284 ASN A N 1
ATOM 2210 C CA . ASN A 1 284 ? 14.281 -8.688 -9.427 1.00 98.75 284 ASN A CA 1
ATOM 2211 C C . ASN A 1 284 ? 14.084 -7.253 -9.932 1.00 98.75 284 ASN A C 1
ATOM 2213 O O . ASN A 1 284 ? 14.372 -6.312 -9.197 1.00 98.75 284 ASN A O 1
ATOM 2217 N N . ALA A 1 285 ? 13.532 -7.062 -11.134 1.00 98.81 285 ALA A N 1
ATOM 2218 C CA . ALA A 1 285 ? 13.198 -5.736 -11.645 1.00 98.81 285 ALA A CA 1
ATOM 2219 C C . ALA A 1 285 ? 12.145 -5.037 -10.772 1.00 98.81 285 ALA A C 1
ATOM 2221 O O . ALA A 1 285 ? 12.284 -3.848 -10.477 1.00 98.81 285 ALA A O 1
ATOM 2222 N N . PHE A 1 286 ? 11.123 -5.769 -10.319 1.00 98.88 286 PHE A N 1
ATOM 2223 C CA . PHE A 1 286 ? 10.123 -5.275 -9.370 1.00 98.88 286 PHE A CA 1
ATOM 2224 C C . PHE A 1 286 ? 10.755 -4.948 -8.009 1.00 98.88 286 PHE A C 1
ATOM 2226 O O . PHE A 1 286 ? 10.593 -3.835 -7.496 1.00 98.88 286 PHE A O 1
ATOM 2233 N N . ALA A 1 287 ? 11.522 -5.893 -7.455 1.00 98.81 287 ALA A N 1
ATOM 2234 C CA . ALA A 1 287 ? 12.143 -5.791 -6.136 1.00 98.81 287 ALA A CA 1
ATOM 2235 C C . ALA A 1 287 ? 13.155 -4.642 -6.038 1.00 98.81 287 ALA A C 1
ATOM 2237 O O . ALA A 1 287 ? 13.183 -3.911 -5.048 1.00 98.81 287 ALA A O 1
ATOM 2238 N N . GLU A 1 288 ? 13.980 -4.462 -7.067 1.00 98.75 288 GLU A N 1
ATOM 2239 C CA . GLU A 1 288 ? 14.943 -3.362 -7.177 1.00 98.75 288 GLU A CA 1
ATOM 2240 C C . GLU A 1 288 ? 14.320 -2.093 -7.772 1.00 98.75 288 GLU A C 1
ATOM 2242 O O . GLU A 1 288 ? 14.986 -1.068 -7.881 1.00 98.75 288 GLU A O 1
ATOM 2247 N N . SER A 1 289 ? 13.029 -2.133 -8.113 1.00 98.44 289 SER A N 1
ATOM 2248 C CA . SER A 1 289 ? 12.248 -0.996 -8.595 1.00 98.44 289 SER A CA 1
ATOM 2249 C C . SER A 1 289 ? 12.789 -0.348 -9.877 1.00 98.44 289 SER A C 1
ATOM 2251 O O . SER A 1 289 ? 12.749 0.875 -10.008 1.00 98.44 289 SER A O 1
ATOM 2253 N N . ILE A 1 290 ? 13.250 -1.147 -10.840 1.00 98.75 290 ILE A N 1
ATOM 2254 C CA . ILE A 1 290 ? 13.937 -0.681 -12.055 1.00 98.75 290 ILE A CA 1
ATOM 2255 C C . ILE A 1 290 ? 12.967 0.066 -12.987 1.00 98.75 290 ILE A C 1
ATOM 2257 O O . ILE A 1 290 ? 12.125 -0.543 -13.647 1.00 98.75 290 ILE A O 1
ATOM 2261 N N . ASN A 1 291 ? 13.093 1.393 -13.059 1.00 98.69 291 ASN A N 1
ATOM 2262 C CA . ASN A 1 291 ? 12.215 2.266 -13.843 1.00 98.69 291 ASN A CA 1
ATOM 2263 C C . ASN A 1 291 ? 12.252 1.959 -15.344 1.00 98.69 291 ASN A C 1
ATOM 2265 O O . ASN A 1 291 ? 11.173 1.812 -15.908 1.00 98.69 291 ASN A O 1
ATOM 2269 N N . PRO A 1 292 ? 13.416 1.767 -15.998 1.00 98.56 292 PRO A N 1
ATOM 2270 C CA . PRO A 1 292 ? 13.442 1.458 -17.426 1.00 98.56 292 PRO A CA 1
ATOM 2271 C C . PRO A 1 292 ? 12.695 0.177 -17.810 1.00 98.56 292 PRO A C 1
ATOM 2273 O O . PRO A 1 292 ? 12.057 0.147 -18.855 1.00 98.56 292 PRO A O 1
ATOM 2276 N N . VAL A 1 293 ? 12.737 -0.867 -16.970 1.00 98.62 293 VAL A N 1
ATOM 2277 C CA . VAL A 1 293 ? 12.004 -2.118 -17.234 1.00 98.62 293 VAL A CA 1
ATOM 2278 C C . VAL A 1 293 ? 10.504 -1.848 -17.245 1.00 98.62 293 VAL A C 1
ATOM 2280 O O . VAL A 1 293 ? 9.839 -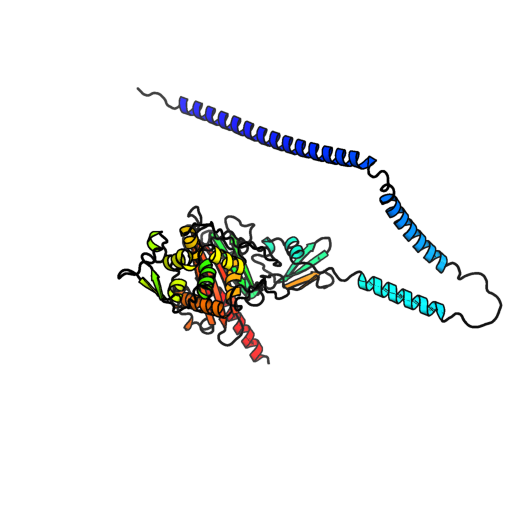2.146 -18.228 1.00 98.62 293 VAL A O 1
ATOM 2283 N N . PHE A 1 294 ? 9.979 -1.230 -16.186 1.00 98.81 294 PHE A N 1
ATOM 2284 C CA . PHE A 1 294 ? 8.551 -0.916 -16.098 1.00 98.81 294 PHE A CA 1
ATOM 2285 C C . PHE A 1 294 ? 8.117 0.146 -17.113 1.00 98.81 294 PHE A C 1
ATOM 2287 O O . PHE A 1 294 ? 7.008 0.081 -17.629 1.00 98.81 294 PHE A O 1
ATOM 2294 N N . GLY A 1 295 ? 9.009 1.070 -17.468 1.00 98.62 295 GLY A N 1
ATOM 2295 C CA . GLY A 1 295 ? 8.781 2.028 -18.540 1.00 98.62 295 GLY A CA 1
ATOM 2296 C C . GLY A 1 295 ? 8.589 1.344 -19.893 1.00 98.62 295 GLY A C 1
ATOM 2297 O O . GLY A 1 295 ? 7.665 1.689 -20.626 1.00 98.62 295 GLY A O 1
ATOM 2298 N N . LYS A 1 296 ? 9.409 0.334 -20.215 1.00 98.56 296 LYS A N 1
ATOM 2299 C CA . LYS A 1 296 ? 9.218 -0.497 -21.414 1.00 98.56 296 LYS A CA 1
ATOM 2300 C C . LYS A 1 296 ? 7.930 -1.319 -21.355 1.00 98.56 296 LYS A C 1
ATOM 2302 O O . LYS A 1 296 ? 7.270 -1.447 -22.378 1.00 98.56 296 LYS A O 1
ATOM 2307 N N . LEU A 1 297 ? 7.552 -1.845 -20.182 1.00 98.50 297 LEU A N 1
ATOM 2308 C CA . LEU A 1 297 ? 6.259 -2.529 -20.029 1.00 98.50 297 LEU A CA 1
ATOM 2309 C C . LEU A 1 297 ? 5.112 -1.597 -20.428 1.00 98.50 297 LEU A C 1
ATOM 2311 O O . LEU A 1 297 ? 4.319 -1.962 -21.285 1.00 98.50 297 LEU A O 1
ATOM 2315 N N . GLY A 1 298 ? 5.077 -0.378 -19.882 1.00 98.19 298 GLY A N 1
ATOM 2316 C CA . GLY A 1 298 ? 4.050 0.605 -20.231 1.00 98.19 298 GLY A CA 1
ATOM 2317 C C . GLY A 1 298 ? 4.074 1.014 -21.701 1.00 98.19 298 GLY A C 1
ATOM 2318 O O . GLY A 1 298 ? 3.056 0.947 -22.374 1.00 98.19 298 GLY A O 1
ATOM 2319 N N . SER A 1 299 ? 5.241 1.410 -22.211 1.00 97.62 299 SER A N 1
ATOM 2320 C CA . SER A 1 299 ? 5.354 2.000 -23.556 1.00 97.62 299 SER A CA 1
ATOM 2321 C C . SER A 1 299 ? 5.313 1.005 -24.719 1.00 97.62 299 SER A C 1
ATOM 2323 O O . SER A 1 299 ? 4.901 1.398 -25.803 1.00 97.62 299 SER A O 1
ATOM 2325 N N . ILE A 1 300 ? 5.752 -0.247 -24.530 1.00 96.50 300 ILE A N 1
ATOM 2326 C CA . ILE A 1 300 ? 5.885 -1.235 -25.622 1.00 96.50 300 ILE A CA 1
ATOM 2327 C C . ILE A 1 300 ? 4.899 -2.398 -25.485 1.00 96.50 300 ILE A C 1
ATOM 2329 O O . ILE A 1 300 ? 4.515 -2.981 -26.494 1.00 96.50 300 ILE A O 1
ATOM 2333 N N . LYS A 1 301 ? 4.550 -2.805 -24.257 1.00 97.06 301 LYS A N 1
ATOM 2334 C CA . LYS A 1 301 ? 3.788 -4.045 -24.029 1.00 97.06 301 LYS A CA 1
ATOM 2335 C C . LYS A 1 301 ? 2.330 -3.811 -23.662 1.00 97.06 301 LYS A C 1
ATOM 2337 O O . LYS A 1 301 ? 1.485 -4.547 -24.145 1.00 97.06 301 LYS A O 1
ATOM 2342 N N . LEU A 1 302 ? 2.061 -2.830 -22.806 1.00 98.12 302 LEU A N 1
ATOM 2343 C CA . LEU A 1 302 ? 0.729 -2.598 -22.249 1.00 98.12 302 LEU A CA 1
ATOM 2344 C C . LEU A 1 302 ? -0.019 -1.491 -23.000 1.00 98.12 302 LEU A C 1
ATOM 2346 O O . LEU A 1 302 ? -1.191 -1.644 -23.311 1.00 98.12 302 LEU A O 1
ATOM 2350 N N . GLY A 1 303 ? 0.647 -0.378 -23.313 1.00 98.00 303 GLY A N 1
ATOM 2351 C CA . GLY A 1 303 ? -0.037 0.799 -23.846 1.00 98.00 303 GLY A CA 1
ATOM 2352 C C . GLY A 1 303 ? -0.890 1.517 -22.793 1.00 98.00 303 GLY A C 1
ATOM 2353 O O . GLY A 1 303 ? -0.947 1.114 -21.629 1.00 98.00 303 GLY A O 1
ATOM 2354 N N . GLY A 1 304 ? -1.521 2.622 -23.195 1.00 97.62 304 GLY A N 1
ATOM 2355 C CA . GLY A 1 304 ? -2.342 3.447 -22.305 1.00 97.62 304 GLY A CA 1
ATOM 2356 C C . GLY A 1 304 ? -3.615 2.746 -21.827 1.00 97.62 304 GLY A C 1
ATOM 2357 O O . GLY A 1 304 ? -3.884 2.731 -20.629 1.00 97.62 304 GLY A O 1
ATOM 2358 N N . GLU A 1 305 ? -4.346 2.112 -22.746 1.00 97.69 305 GLU A N 1
ATOM 2359 C CA . GLU A 1 305 ? -5.651 1.493 -22.471 1.00 97.69 305 GLU A CA 1
ATOM 2360 C C . GLU A 1 305 ? -5.560 0.380 -21.421 1.00 97.69 305 GLU A C 1
ATOM 2362 O O . GLU A 1 305 ? -6.296 0.400 -20.439 1.00 97.69 305 GLU A O 1
ATOM 2367 N N . ILE A 1 306 ? -4.600 -0.543 -21.556 1.00 98.50 306 ILE A N 1
ATOM 2368 C CA . ILE A 1 306 ? -4.413 -1.632 -20.583 1.00 98.50 306 ILE A CA 1
ATOM 2369 C C . ILE A 1 306 ? -3.975 -1.073 -19.221 1.00 98.50 306 ILE A C 1
ATOM 2371 O O . ILE A 1 306 ? -4.402 -1.562 -18.173 1.00 98.50 306 ILE A O 1
ATOM 2375 N N . LEU A 1 307 ? -3.124 -0.038 -19.195 1.00 98.62 307 LEU A N 1
ATOM 2376 C CA . LEU A 1 307 ? -2.734 0.601 -17.932 1.00 98.62 307 LEU A CA 1
ATOM 2377 C C . LEU A 1 307 ? -3.934 1.236 -17.228 1.00 98.62 307 LEU A C 1
ATOM 2379 O O . LEU A 1 307 ? -4.052 1.105 -16.008 1.00 98.62 307 LEU A O 1
ATOM 2383 N N . GLU A 1 308 ? -4.805 1.908 -17.977 1.00 98.25 308 GLU A N 1
ATOM 2384 C CA . GLU A 1 308 ? -6.027 2.505 -17.448 1.00 98.25 308 GLU A CA 1
ATOM 2385 C C . GLU A 1 308 ? -7.023 1.440 -16.982 1.00 98.25 308 GLU A C 1
ATOM 2387 O O . GLU A 1 308 ? -7.563 1.556 -15.883 1.00 98.25 308 GLU A O 1
ATOM 2392 N N . GLU A 1 309 ? -7.209 0.368 -17.753 1.00 98.38 309 GLU A N 1
ATOM 2393 C CA . GLU A 1 309 ? -8.092 -0.744 -17.403 1.00 98.38 309 GLU A CA 1
ATOM 2394 C C . GLU A 1 309 ? -7.687 -1.393 -16.075 1.00 98.38 309 GLU A C 1
ATOM 2396 O O . GLU A 1 309 ? -8.524 -1.533 -15.180 1.00 98.38 309 GLU A O 1
ATOM 2401 N N . TYR A 1 310 ? -6.406 -1.735 -15.906 1.00 98.69 310 TYR A N 1
ATOM 2402 C CA . TYR A 1 310 ? -5.926 -2.319 -14.652 1.00 98.69 310 TYR A CA 1
ATOM 2403 C C . TYR A 1 310 ? -5.904 -1.293 -13.518 1.00 98.69 310 TYR A C 1
ATOM 2405 O O . TYR A 1 310 ? -6.202 -1.635 -12.380 1.00 98.69 310 TYR A O 1
ATOM 2413 N N . ALA A 1 311 ? -5.607 -0.017 -13.774 1.00 98.50 311 ALA A N 1
ATOM 2414 C CA . ALA A 1 311 ? -5.755 0.996 -12.730 1.00 98.50 311 ALA A CA 1
ATOM 2415 C C . ALA A 1 311 ? -7.213 1.065 -12.246 1.00 98.50 311 ALA A C 1
ATOM 2417 O O . ALA A 1 311 ? -7.480 1.017 -11.044 1.00 98.50 311 ALA A O 1
ATOM 2418 N N . ARG A 1 312 ? -8.170 1.082 -13.177 1.00 98.06 312 ARG A N 1
ATOM 2419 C CA . ARG A 1 312 ? -9.601 1.051 -12.883 1.00 98.06 312 ARG A CA 1
ATOM 2420 C C . ARG A 1 312 ? -9.989 -0.230 -12.136 1.00 98.06 312 ARG A C 1
ATOM 2422 O O . ARG A 1 312 ? -10.739 -0.148 -11.169 1.00 98.06 312 ARG A O 1
ATOM 2429 N N . SER A 1 313 ? -9.458 -1.400 -12.497 1.00 97.88 313 SER A N 1
ATOM 2430 C CA . SER A 1 313 ? -9.771 -2.649 -11.784 1.00 97.88 313 SER A CA 1
ATOM 2431 C C . SER A 1 313 ? -9.323 -2.613 -10.315 1.00 97.88 313 SER A C 1
ATOM 2433 O O . SER A 1 313 ? -10.047 -3.094 -9.451 1.00 97.88 313 SER A O 1
ATOM 2435 N N . PHE A 1 314 ? -8.215 -1.930 -10.006 1.00 98.00 314 PHE A N 1
ATOM 2436 C CA . PHE A 1 314 ? -7.757 -1.659 -8.634 1.00 98.00 314 PHE A CA 1
ATOM 2437 C C . PHE A 1 314 ? -8.452 -0.460 -7.947 1.00 98.00 314 PHE A C 1
ATOM 2439 O O . PHE A 1 314 ? -8.069 -0.091 -6.836 1.00 98.00 314 PHE A O 1
ATOM 2446 N N . GLY A 1 315 ? -9.455 0.159 -8.578 1.00 96.62 315 GLY A N 1
ATOM 2447 C CA . GLY A 1 315 ? -10.267 1.238 -8.000 1.00 96.62 315 GLY A CA 1
ATOM 2448 C C . GLY A 1 315 ? -9.755 2.662 -8.250 1.00 96.62 315 GLY A C 1
ATOM 2449 O O . GLY A 1 315 ? -10.256 3.603 -7.635 1.00 96.62 315 GLY A O 1
ATOM 2450 N N . PHE A 1 316 ? -8.758 2.865 -9.122 1.00 97.88 316 PHE A N 1
ATOM 2451 C CA . PHE A 1 316 ? -8.348 4.225 -9.496 1.00 97.88 316 PHE A CA 1
ATOM 2452 C C . PHE A 1 316 ? -9.486 4.943 -10.235 1.00 97.88 316 PHE A C 1
ATOM 2454 O O . PHE A 1 316 ? -10.245 4.325 -10.985 1.00 97.88 316 PHE A O 1
ATOM 2461 N N . ASN A 1 317 ? -9.582 6.258 -10.021 1.00 97.00 317 ASN A N 1
ATOM 2462 C CA . ASN A 1 317 ? -10.619 7.145 -10.552 1.00 97.00 317 ASN A CA 1
ATOM 2463 C C . ASN A 1 317 ? -12.063 6.722 -10.191 1.00 97.00 317 ASN A C 1
ATOM 2465 O O . ASN A 1 317 ? -13.006 7.170 -10.837 1.00 97.00 317 ASN A O 1
ATOM 2469 N N . GLN A 1 318 ? -12.256 5.893 -9.156 1.00 94.75 318 GLN A N 1
ATOM 2470 C CA . GLN A 1 318 ? -13.574 5.431 -8.706 1.00 94.75 318 GLN A CA 1
ATOM 2471 C C . GLN A 1 318 ? -13.835 5.788 -7.251 1.00 94.75 318 GLN A C 1
ATOM 2473 O O . GLN A 1 318 ? -13.005 5.541 -6.379 1.00 94.75 318 GLN A O 1
ATOM 2478 N N . GLN A 1 319 ? -15.027 6.314 -6.979 1.00 91.94 319 GLN A N 1
ATOM 2479 C CA . GLN A 1 319 ? -15.498 6.427 -5.605 1.00 91.94 319 GLN A CA 1
ATOM 2480 C C . GLN A 1 319 ? -15.832 5.044 -5.047 1.00 91.94 319 GLN A C 1
ATOM 2482 O O . GLN A 1 319 ? -16.412 4.206 -5.734 1.00 91.94 319 GLN A O 1
ATOM 2487 N N . ILE A 1 320 ? -15.468 4.828 -3.787 1.00 90.88 320 ILE A N 1
ATOM 2488 C CA . ILE A 1 320 ? -15.708 3.581 -3.066 1.00 90.88 320 ILE A CA 1
ATOM 2489 C C . ILE A 1 320 ? -16.650 3.892 -1.913 1.00 90.88 320 ILE A C 1
ATOM 2491 O O . ILE A 1 320 ? -16.382 4.792 -1.117 1.00 90.88 320 ILE A O 1
ATOM 2495 N N . ASP A 1 321 ? -17.744 3.139 -1.817 1.00 92.75 321 ASP A N 1
ATOM 2496 C CA . ASP A 1 321 ? -18.713 3.288 -0.734 1.00 92.75 321 ASP A CA 1
ATOM 2497 C C . ASP A 1 321 ? -18.205 2.620 0.557 1.00 92.75 321 ASP A C 1
ATOM 2499 O O . ASP A 1 321 ? -18.576 1.497 0.899 1.00 92.75 321 ASP A O 1
ATOM 2503 N N . SER A 1 322 ? -17.298 3.315 1.245 1.00 93.62 322 SER A N 1
ATOM 2504 C CA . SER A 1 322 ? -16.705 2.951 2.541 1.00 93.62 322 SER A CA 1
ATOM 2505 C C . SER A 1 322 ? -17.408 3.681 3.689 1.00 93.62 322 SER A C 1
ATOM 2507 O O . SER A 1 322 ? -17.915 4.771 3.493 1.00 93.62 322 SER A O 1
ATOM 2509 N N . ASP A 1 323 ? -17.430 3.159 4.912 1.00 94.25 323 ASP A N 1
ATOM 2510 C CA . ASP A 1 323 ? -17.998 3.889 6.066 1.00 94.25 323 ASP A CA 1
ATOM 2511 C C . ASP A 1 323 ? -17.146 5.079 6.551 1.00 94.25 323 ASP A C 1
ATOM 2513 O O . ASP A 1 323 ? -17.509 5.759 7.508 1.00 94.25 323 ASP A O 1
ATOM 2517 N N . MET A 1 324 ? -16.034 5.361 5.875 1.00 91.88 324 MET A N 1
ATOM 2518 C CA . MET A 1 324 ? -15.123 6.451 6.189 1.00 91.88 324 MET A CA 1
ATOM 2519 C C . MET A 1 324 ? -14.739 7.254 4.937 1.00 91.88 324 MET A C 1
ATOM 2521 O O . MET A 1 324 ? -14.913 6.773 3.812 1.00 91.88 324 MET A O 1
ATOM 2525 N N . PRO A 1 325 ? -14.199 8.479 5.092 1.00 90.19 325 PRO A N 1
ATOM 2526 C CA . PRO A 1 325 ? -13.655 9.240 3.975 1.00 90.19 325 PRO A CA 1
ATOM 2527 C C . PRO A 1 325 ? -12.601 8.434 3.212 1.00 90.19 325 PRO A C 1
ATOM 2529 O O . PRO A 1 325 ? -11.588 8.005 3.767 1.00 90.19 325 PRO A O 1
ATOM 2532 N N . PHE A 1 326 ? -12.841 8.250 1.918 1.00 90.94 326 PHE A N 1
ATOM 2533 C CA . PHE A 1 326 ? -11.949 7.525 1.028 1.00 90.94 326 PHE A CA 1
ATOM 2534 C C . PHE A 1 326 ? -11.764 8.329 -0.255 1.00 90.94 326 PHE A C 1
ATOM 2536 O O . PHE A 1 326 ? -12.629 8.341 -1.133 1.00 90.94 326 PHE A O 1
ATOM 2543 N N . ASN A 1 327 ? -10.630 9.019 -0.377 1.00 90.81 327 ASN A N 1
ATOM 2544 C CA . ASN A 1 327 ? -10.317 9.723 -1.611 1.00 90.81 327 ASN A CA 1
ATOM 2545 C C . ASN A 1 327 ? -9.811 8.715 -2.651 1.00 90.81 327 ASN A C 1
ATOM 2547 O O . ASN A 1 327 ? -8.879 7.956 -2.354 1.00 90.81 327 ASN A O 1
ATOM 2551 N N . PRO A 1 328 ? -10.376 8.717 -3.869 1.00 90.38 328 PRO A N 1
ATOM 2552 C CA . PRO A 1 328 ? -9.917 7.831 -4.924 1.00 90.38 328 PRO A CA 1
ATOM 2553 C C . PRO A 1 328 ? -8.451 8.103 -5.259 1.00 90.38 328 PRO A C 1
ATOM 2555 O O . PRO A 1 328 ? -8.008 9.254 -5.306 1.00 90.38 328 PRO A O 1
ATOM 2558 N N . GLY A 1 329 ? -7.707 7.034 -5.539 1.00 96.12 329 GLY A N 1
ATOM 2559 C CA . GLY A 1 329 ? -6.442 7.156 -6.247 1.00 96.12 329 GLY A CA 1
ATOM 2560 C C . GLY A 1 329 ? -6.695 7.731 -7.637 1.00 96.12 329 GLY A C 1
ATOM 2561 O O . GLY A 1 329 ? -7.694 7.388 -8.269 1.00 96.12 329 GLY A O 1
ATOM 2562 N N . THR A 1 330 ? -5.810 8.598 -8.116 1.00 97.81 330 THR A N 1
ATOM 2563 C CA . THR A 1 330 ? -5.946 9.229 -9.430 1.00 97.81 330 THR A CA 1
ATOM 2564 C C . THR A 1 330 ? -4.897 8.720 -10.402 1.00 97.81 330 THR A C 1
ATOM 2566 O O . THR A 1 330 ? -3.756 8.437 -10.027 1.00 97.81 330 THR A O 1
ATOM 2569 N N . ILE A 1 331 ? -5.295 8.593 -11.661 1.00 97.62 331 ILE A N 1
ATOM 2570 C CA . ILE A 1 331 ? -4.425 8.297 -12.796 1.00 97.62 331 ILE A CA 1
ATOM 2571 C C . ILE A 1 331 ? -4.896 9.127 -13.987 1.00 97.62 331 ILE A C 1
ATOM 2573 O O . ILE A 1 331 ? -6.093 9.340 -14.172 1.00 97.62 331 ILE A O 1
ATOM 2577 N N . LEU A 1 332 ? -3.943 9.588 -14.791 1.00 96.56 332 LEU A N 1
ATOM 2578 C CA . LEU A 1 332 ? -4.204 10.262 -16.055 1.00 96.56 332 LEU A CA 1
ATOM 2579 C C . LEU A 1 332 ? -3.397 9.569 -17.148 1.00 96.56 332 LEU A C 1
ATOM 2581 O O . LEU A 1 332 ? -2.164 9.586 -17.104 1.00 96.56 332 LEU A O 1
ATOM 2585 N N . ILE A 1 333 ? -4.104 8.994 -18.114 1.00 95.12 333 ILE A N 1
ATOM 2586 C CA . ILE A 1 333 ? -3.550 8.473 -19.360 1.00 95.12 333 ILE A CA 1
ATOM 2587 C C . ILE A 1 333 ? -4.026 9.390 -20.485 1.00 95.12 333 ILE A C 1
ATOM 2589 O O . ILE A 1 333 ? -5.209 9.686 -20.595 1.00 95.12 333 ILE A O 1
ATOM 2593 N N . THR A 1 334 ? -3.095 9.879 -21.296 1.00 93.19 334 THR A N 1
ATOM 2594 C CA . THR A 1 334 ? -3.397 10.593 -22.540 1.00 93.19 334 THR A CA 1
ATOM 2595 C C . THR A 1 334 ? -3.132 9.677 -23.724 1.00 93.19 334 THR A C 1
ATOM 2597 O O . THR A 1 334 ? -2.137 8.938 -23.722 1.00 93.19 334 THR A O 1
ATOM 2600 N N . GLU A 1 335 ? -3.995 9.766 -24.731 1.00 88.69 335 GLU A N 1
ATOM 2601 C CA . GLU A 1 335 ? -3.845 9.067 -26.008 1.00 88.69 335 GLU A CA 1
ATOM 2602 C C . GLU A 1 335 ? -2.503 9.413 -26.676 1.00 88.69 335 GLU A C 1
ATOM 2604 O O . GLU A 1 335 ? -1.956 10.506 -26.497 1.00 88.69 335 GLU A O 1
ATOM 2609 N N . ASP A 1 336 ? -1.933 8.434 -27.381 1.00 87.94 336 ASP A N 1
ATOM 2610 C CA . ASP A 1 336 ? -0.692 8.526 -28.167 1.00 87.94 336 ASP A CA 1
ATOM 2611 C C . ASP A 1 336 ? 0.563 9.068 -27.454 1.00 87.94 336 ASP A C 1
ATOM 2613 O O . ASP A 1 336 ? 1.580 9.387 -28.080 1.00 87.94 336 ASP A O 1
ATOM 2617 N N . ASN A 1 337 ? 0.569 9.104 -26.119 1.00 94.81 337 ASN A N 1
ATOM 2618 C CA . ASN A 1 337 ? 1.706 9.576 -25.333 1.00 94.81 337 ASN A CA 1
ATOM 2619 C C . ASN A 1 337 ? 2.511 8.425 -24.717 1.00 94.81 337 ASN A C 1
ATOM 2621 O O . ASN A 1 337 ? 2.539 8.212 -23.503 1.00 94.81 337 ASN A O 1
ATOM 2625 N N . THR A 1 338 ? 3.239 7.706 -25.569 1.00 96.38 338 THR A N 1
ATOM 2626 C CA . THR A 1 338 ? 4.044 6.532 -25.176 1.00 96.38 338 THR A CA 1
ATOM 2627 C C . THR A 1 338 ? 5.034 6.798 -24.038 1.00 96.38 338 THR A C 1
ATOM 2629 O O . THR A 1 338 ? 5.295 5.912 -23.219 1.00 96.38 338 THR A O 1
ATOM 2632 N N . PHE A 1 339 ? 5.593 8.012 -23.944 1.00 97.94 339 PHE A N 1
ATOM 2633 C CA . PHE A 1 339 ? 6.493 8.359 -22.843 1.00 97.94 339 PHE A CA 1
ATOM 2634 C C . PHE A 1 339 ? 5.736 8.503 -21.521 1.00 97.94 339 PHE A C 1
ATOM 2636 O O . PHE A 1 339 ? 6.191 7.963 -20.515 1.00 97.94 339 PHE A O 1
ATOM 2643 N N . GLN A 1 340 ? 4.565 9.145 -21.526 1.00 98.06 340 GLN A N 1
ATOM 2644 C CA . GLN A 1 340 ? 3.724 9.225 -20.333 1.00 98.06 340 GLN A CA 1
ATOM 2645 C C . GLN A 1 340 ? 3.289 7.831 -19.865 1.00 98.06 340 GLN A C 1
ATOM 2647 O O . GLN A 1 340 ? 3.327 7.557 -18.669 1.00 98.06 340 GLN A O 1
ATOM 2652 N N . TRP A 1 341 ? 2.968 6.904 -20.773 1.00 98.56 341 TRP A N 1
ATOM 2653 C CA . TRP A 1 341 ? 2.650 5.522 -20.384 1.00 98.56 341 TRP A CA 1
ATOM 2654 C C . TRP A 1 341 ? 3.820 4.852 -19.655 1.00 98.56 341 TRP A C 1
ATOM 2656 O O . TRP A 1 341 ? 3.620 4.142 -18.670 1.00 98.56 341 TRP A O 1
ATOM 2666 N N . ALA A 1 342 ? 5.061 5.119 -20.077 1.00 98.62 342 ALA A N 1
ATOM 2667 C CA . ALA A 1 342 ? 6.249 4.659 -19.362 1.00 98.62 342 ALA A CA 1
ATOM 2668 C C . ALA A 1 342 ? 6.404 5.322 -17.982 1.00 98.62 342 ALA A C 1
ATOM 2670 O O . ALA A 1 342 ? 6.787 4.656 -17.011 1.00 98.62 342 ALA A O 1
ATOM 2671 N N . GLU A 1 343 ? 6.118 6.621 -17.872 1.00 98.62 343 GLU A N 1
ATOM 2672 C CA . GLU A 1 343 ? 6.132 7.349 -16.600 1.00 98.62 343 GLU A CA 1
ATOM 2673 C C . GLU A 1 343 ? 5.074 6.807 -15.630 1.00 98.62 343 GLU A C 1
ATOM 2675 O O . GLU A 1 343 ? 5.362 6.622 -14.445 1.00 98.62 343 GLU A O 1
ATOM 2680 N N . VAL A 1 344 ? 3.877 6.485 -16.123 1.00 98.62 344 VAL A N 1
ATOM 2681 C CA . VAL A 1 344 ? 2.788 5.880 -15.344 1.00 98.62 344 VAL A CA 1
ATOM 2682 C C . VAL A 1 344 ? 3.137 4.459 -14.924 1.00 98.62 344 VAL A C 1
ATOM 2684 O O . VAL A 1 344 ? 3.217 4.188 -13.729 1.00 98.62 344 VAL A O 1
ATOM 2687 N N . ALA A 1 345 ? 3.480 3.584 -15.868 1.00 98.75 345 ALA A N 1
ATOM 2688 C CA . ALA A 1 345 ? 3.821 2.186 -15.599 1.00 98.75 345 ALA A CA 1
ATOM 2689 C C . ALA A 1 345 ? 5.008 2.013 -14.632 1.00 98.75 345 ALA A C 1
ATOM 2691 O O . ALA A 1 345 ? 5.055 1.095 -13.811 1.00 98.75 345 ALA A O 1
ATOM 2692 N N . SER A 1 346 ? 6.003 2.902 -14.702 1.00 98.62 346 SER A N 1
ATOM 2693 C CA . SER A 1 346 ? 7.129 2.896 -13.757 1.00 98.62 346 SER A CA 1
ATOM 2694 C C . SER A 1 346 ? 6.818 3.587 -12.426 1.00 98.62 346 SER A C 1
ATOM 2696 O O . SER A 1 346 ? 7.578 3.424 -11.459 1.00 98.62 346 SER A O 1
ATOM 2698 N N . GLY A 1 347 ? 5.720 4.342 -12.366 1.00 98.12 347 GLY A N 1
ATOM 2699 C CA . GLY A 1 347 ? 5.383 5.216 -11.254 1.00 98.12 347 GLY A CA 1
ATOM 2700 C C . GLY A 1 347 ? 6.328 6.411 -11.122 1.00 98.12 347 GLY A C 1
ATOM 2701 O O . GLY A 1 347 ? 6.450 6.987 -10.047 1.00 98.12 347 GLY A O 1
ATOM 2702 N N . PHE A 1 348 ? 7.068 6.762 -12.172 1.00 98.00 348 PHE A N 1
ATOM 2703 C CA . PHE A 1 348 ? 8.014 7.876 -12.172 1.00 98.00 348 PHE A CA 1
ATOM 2704 C C . PHE A 1 348 ? 7.346 9.168 -12.664 1.00 98.00 348 PHE A C 1
ATOM 2706 O O . PHE A 1 348 ? 7.838 9.833 -13.567 1.00 98.00 348 PHE A O 1
ATOM 2713 N N . ASN A 1 349 ? 6.207 9.508 -12.061 1.00 97.06 349 ASN A N 1
ATOM 2714 C CA . ASN A 1 349 ? 5.436 10.719 -12.331 1.00 97.06 349 ASN A CA 1
ATOM 2715 C C . ASN A 1 349 ? 4.806 11.260 -11.036 1.00 97.06 349 ASN A C 1
ATOM 2717 O O . ASN A 1 349 ? 4.734 10.558 -10.028 1.00 97.06 349 ASN A O 1
ATOM 2721 N N . LYS A 1 350 ? 4.348 12.516 -11.074 1.00 95.56 350 LYS A N 1
ATOM 2722 C CA . LYS A 1 350 ? 3.697 13.203 -9.942 1.00 95.56 350 LYS A CA 1
ATOM 2723 C C . LYS A 1 350 ? 2.176 13.354 -10.126 1.00 95.56 350 LYS A C 1
ATOM 2725 O O . LYS A 1 350 ? 1.555 14.065 -9.346 1.00 95.56 350 LYS A O 1
ATOM 2730 N N . THR A 1 351 ? 1.600 12.783 -11.185 1.00 95.69 351 THR A N 1
ATOM 2731 C CA . THR A 1 351 ? 0.174 12.920 -11.537 1.00 95.69 351 THR A CA 1
ATOM 2732 C C . THR A 1 351 ? -0.657 11.728 -11.086 1.00 95.69 351 THR A C 1
ATOM 2734 O O . THR A 1 351 ? -1.841 11.887 -10.839 1.00 95.69 351 THR A O 1
ATOM 2737 N N . THR A 1 352 ? -0.039 10.555 -10.944 1.00 98.06 352 THR A N 1
ATOM 2738 C CA . THR A 1 352 ? -0.654 9.373 -10.343 1.00 98.06 352 THR A CA 1
ATOM 2739 C C . THR A 1 352 ? -0.535 9.494 -8.833 1.00 98.06 352 THR A C 1
ATOM 2741 O O . THR A 1 352 ? 0.580 9.432 -8.298 1.00 98.06 352 THR A O 1
ATOM 2744 N N . THR A 1 353 ? -1.653 9.675 -8.139 1.00 98.25 353 THR A N 1
ATOM 2745 C CA . THR A 1 353 ? -1.667 9.885 -6.686 1.00 98.25 353 THR A CA 1
ATOM 2746 C C . THR A 1 353 ? -2.540 8.868 -5.973 1.00 98.25 353 THR A C 1
ATOM 2748 O O . THR A 1 353 ? -3.507 8.367 -6.535 1.00 98.25 353 THR A O 1
ATOM 2751 N N . ILE A 1 354 ? -2.189 8.537 -4.734 1.00 98.25 354 ILE A N 1
ATOM 2752 C CA . ILE A 1 354 ? -2.945 7.624 -3.870 1.00 98.25 354 ILE A CA 1
ATOM 2753 C C . ILE A 1 354 ? -2.859 8.099 -2.421 1.00 98.25 354 ILE A C 1
ATOM 2755 O O . ILE A 1 354 ? -1.917 8.795 -2.045 1.00 98.25 354 ILE A O 1
ATOM 2759 N N . SER A 1 355 ? -3.813 7.680 -1.594 1.00 98.00 355 SER A N 1
ATOM 2760 C CA . SER A 1 355 ? -3.695 7.775 -0.139 1.00 98.00 355 SER A CA 1
ATOM 2761 C C . SER A 1 355 ? -2.992 6.538 0.435 1.00 98.00 355 SER A C 1
ATOM 2763 O O . SER A 1 355 ? -2.951 5.487 -0.218 1.00 98.00 355 SER A O 1
ATOM 2765 N N . PRO A 1 356 ? -2.445 6.605 1.661 1.00 98.19 356 PRO A N 1
ATOM 2766 C CA . PRO A 1 356 ? -1.987 5.426 2.391 1.00 98.19 356 PRO A CA 1
ATOM 2767 C C . PRO A 1 356 ? -3.066 4.345 2.488 1.00 98.19 356 PRO A C 1
ATOM 2769 O O . PRO A 1 356 ? -2.767 3.178 2.227 1.00 98.19 356 PRO A O 1
ATOM 2772 N N . LEU A 1 357 ? -4.315 4.734 2.759 1.00 98.25 357 LEU A N 1
ATOM 2773 C CA . LEU A 1 357 ? -5.471 3.839 2.786 1.00 98.25 357 LEU A CA 1
ATOM 2774 C C . LEU A 1 357 ? -5.694 3.133 1.438 1.00 98.25 357 LEU A C 1
ATOM 2776 O O . LEU A 1 357 ? -5.857 1.913 1.402 1.00 98.25 357 LEU A O 1
ATOM 2780 N N . PHE A 1 358 ? -5.601 3.865 0.325 1.00 98.56 358 PHE A N 1
ATOM 2781 C CA . PHE A 1 358 ? -5.682 3.286 -1.019 1.00 98.56 358 PHE A CA 1
ATOM 2782 C C . PHE A 1 358 ? -4.512 2.325 -1.289 1.00 98.56 358 PHE A C 1
ATOM 2784 O O . PHE A 1 358 ? -4.704 1.231 -1.815 1.00 98.56 358 PHE A O 1
ATOM 2791 N N . GLY A 1 359 ? -3.290 2.682 -0.877 1.00 98.50 359 GLY A N 1
ATOM 2792 C CA . GLY A 1 359 ? -2.129 1.793 -0.968 1.00 98.50 359 GLY A CA 1
ATOM 2793 C C . GLY A 1 359 ? -2.343 0.470 -0.221 1.00 98.50 359 GLY A C 1
ATOM 2794 O O . GLY A 1 359 ? -2.050 -0.594 -0.769 1.00 98.50 359 GLY A O 1
ATOM 2795 N N . ALA A 1 360 ? -2.912 0.521 0.990 1.00 98.69 360 ALA A N 1
ATOM 2796 C CA . ALA A 1 360 ? -3.277 -0.678 1.743 1.00 98.69 360 ALA A CA 1
ATOM 2797 C C . ALA A 1 360 ? -4.314 -1.512 0.977 1.00 98.69 360 ALA A C 1
ATOM 2799 O O . ALA A 1 360 ? -4.122 -2.711 0.814 1.00 98.69 360 ALA A O 1
ATOM 2800 N N . MET A 1 361 ? -5.340 -0.884 0.401 1.00 98.44 361 MET A N 1
ATOM 2801 C CA . MET A 1 361 ? -6.348 -1.572 -0.412 1.00 98.44 361 MET A CA 1
ATOM 2802 C C . MET A 1 361 ? -5.750 -2.287 -1.644 1.00 98.44 361 MET A C 1
ATOM 2804 O O . MET A 1 361 ? -6.129 -3.428 -1.928 1.00 98.44 361 MET A O 1
ATOM 2808 N N . ILE A 1 362 ? -4.772 -1.688 -2.343 1.00 98.62 362 ILE A N 1
ATOM 2809 C CA . ILE A 1 362 ? -4.068 -2.349 -3.465 1.00 98.62 362 ILE A CA 1
ATOM 2810 C C . ILE A 1 362 ? -3.362 -3.624 -2.982 1.00 98.62 362 ILE A C 1
ATOM 2812 O O . ILE A 1 362 ? -3.495 -4.686 -3.591 1.00 98.62 362 ILE A O 1
ATOM 2816 N N . ALA A 1 363 ? -2.602 -3.544 -1.887 1.00 98.75 363 ALA A N 1
ATOM 2817 C CA . ALA A 1 363 ? -1.888 -4.709 -1.365 1.00 98.75 363 ALA A CA 1
ATOM 2818 C C . ALA A 1 363 ? -2.838 -5.765 -0.777 1.00 98.75 363 ALA A C 1
ATOM 2820 O O . ALA A 1 363 ? -2.604 -6.958 -0.972 1.00 98.75 363 ALA A O 1
ATOM 2821 N N . SER A 1 364 ? -3.936 -5.347 -0.143 1.00 98.69 364 SER A N 1
ATOM 2822 C CA . SER A 1 364 ? -5.004 -6.239 0.318 1.00 98.69 364 SER A CA 1
ATOM 2823 C C . SER A 1 364 ? -5.659 -6.975 -0.838 1.00 98.69 364 SER A C 1
ATOM 2825 O O . SER A 1 364 ? -5.871 -8.174 -0.728 1.00 98.69 364 SER A O 1
ATOM 2827 N N . THR A 1 365 ? -5.874 -6.314 -1.979 1.00 98.69 365 THR A N 1
ATOM 2828 C CA . THR A 1 365 ? -6.379 -6.963 -3.200 1.00 98.69 365 THR A CA 1
ATOM 2829 C C . THR A 1 365 ? -5.478 -8.122 -3.626 1.00 98.69 365 THR A C 1
ATOM 2831 O O . THR A 1 365 ? -5.954 -9.223 -3.889 1.00 98.69 365 THR A O 1
ATOM 2834 N N . LEU A 1 366 ? -4.159 -7.911 -3.645 1.00 98.69 366 LEU A N 1
ATOM 2835 C CA . LEU A 1 366 ? -3.197 -8.957 -4.010 1.00 98.69 366 LEU A CA 1
ATOM 2836 C C . LEU A 1 366 ? -3.143 -10.092 -2.977 1.00 98.69 366 LEU A C 1
ATOM 2838 O O . LEU A 1 366 ? -3.014 -11.259 -3.340 1.00 98.69 366 LEU A O 1
ATOM 2842 N N . LEU A 1 367 ? -3.245 -9.768 -1.691 1.00 98.06 367 LEU A N 1
ATOM 2843 C CA . LEU A 1 367 ? -3.215 -10.775 -0.633 1.00 98.06 367 LEU A CA 1
ATOM 2844 C C . LEU A 1 367 ? -4.533 -11.559 -0.522 1.00 98.06 367 LEU A C 1
ATOM 2846 O O . LEU A 1 367 ? -4.516 -12.741 -0.189 1.00 98.06 367 LEU A O 1
ATOM 2850 N N . ASN A 1 368 ? -5.652 -10.934 -0.889 1.00 97.88 368 ASN A N 1
ATOM 2851 C CA . ASN A 1 368 ? -6.995 -11.509 -0.950 1.00 97.88 368 ASN A CA 1
ATOM 2852 C C . ASN A 1 368 ? -7.303 -12.108 -2.336 1.00 97.88 368 ASN A C 1
ATOM 2854 O O . ASN A 1 368 ? -8.401 -11.975 -2.876 1.00 97.88 368 ASN A O 1
ATOM 2858 N N . PHE A 1 369 ? -6.307 -12.759 -2.945 1.00 97.88 369 PHE A N 1
ATOM 2859 C CA . PHE A 1 369 ? -6.453 -13.519 -4.195 1.00 97.88 369 PHE A CA 1
ATOM 2860 C C . PHE A 1 369 ? -7.027 -12.721 -5.380 1.00 97.88 369 PHE A C 1
ATOM 2862 O O . PHE A 1 369 ? -7.699 -13.286 -6.240 1.00 97.88 369 PHE A O 1
ATOM 2869 N N . GLY A 1 370 ? -6.758 -11.416 -5.428 1.00 98.38 370 GLY A N 1
ATOM 2870 C CA . GLY A 1 370 ? -7.227 -10.507 -6.471 1.00 98.38 370 GLY A CA 1
ATOM 2871 C C . GLY A 1 370 ? -8.579 -9.848 -6.195 1.00 98.38 370 GLY A C 1
ATOM 2872 O O . GLY A 1 370 ? -9.013 -9.030 -7.001 1.00 98.38 370 GLY A O 1
ATOM 2873 N N . LYS A 1 371 ? -9.236 -10.153 -5.070 1.00 98.38 371 LYS A N 1
ATOM 2874 C CA . LYS A 1 371 ? -10.504 -9.534 -4.657 1.00 98.38 371 LYS A CA 1
ATOM 2875 C C . LYS A 1 371 ? -10.249 -8.263 -3.858 1.00 98.38 371 LYS A C 1
ATOM 2877 O O . LYS A 1 371 ? -9.594 -8.314 -2.818 1.00 98.38 371 LYS A O 1
ATOM 2882 N N . THR A 1 372 ? -10.791 -7.137 -4.304 1.00 97.62 372 THR A N 1
ATOM 2883 C CA . THR A 1 372 ? -10.598 -5.849 -3.626 1.00 97.62 372 THR A CA 1
ATOM 2884 C C . THR A 1 372 ? -11.601 -5.691 -2.482 1.00 97.62 372 THR A C 1
ATOM 2886 O O . THR A 1 372 ? -12.797 -5.584 -2.757 1.00 97.62 372 THR A O 1
ATOM 2889 N N . PRO A 1 373 ? -11.166 -5.685 -1.206 1.00 97.06 373 PRO A N 1
ATOM 2890 C CA . PRO A 1 373 ? -12.078 -5.482 -0.083 1.00 97.06 373 PRO A CA 1
ATOM 2891 C C . PRO A 1 373 ? -12.547 -4.024 -0.009 1.00 97.06 373 PRO A C 1
ATOM 2893 O O . PRO A 1 373 ? -11.815 -3.118 -0.412 1.00 97.06 373 PRO A O 1
ATOM 2896 N N . VAL A 1 374 ? -13.730 -3.791 0.561 1.00 96.62 374 VAL A N 1
ATOM 2897 C CA . VAL A 1 374 ? -14.176 -2.440 0.942 1.00 96.62 374 VAL A CA 1
ATOM 2898 C C . VAL A 1 374 ? -13.502 -2.049 2.265 1.00 96.62 374 VAL A C 1
ATOM 2900 O O . VAL A 1 374 ? -13.754 -2.710 3.273 1.00 96.62 374 VAL A O 1
ATOM 2903 N N . PRO A 1 375 ? -12.662 -0.995 2.311 1.00 96.50 375 PRO A N 1
ATOM 2904 C CA . PRO A 1 375 ? -12.092 -0.515 3.566 1.00 96.50 375 PRO A CA 1
ATOM 2905 C C . PRO A 1 375 ? -13.185 -0.061 4.535 1.00 96.50 375 PRO A C 1
ATOM 2907 O O . PRO A 1 375 ? -14.140 0.597 4.117 1.00 96.50 375 PRO A O 1
ATOM 2910 N N . SER A 1 376 ? -13.049 -0.385 5.817 1.00 96.38 376 SER A N 1
ATOM 2911 C CA . SER A 1 376 ? -14.036 -0.013 6.832 1.00 96.38 376 SER A CA 1
ATOM 2912 C C . SER A 1 376 ? -13.399 0.120 8.211 1.00 96.38 376 SER A C 1
ATOM 2914 O O . SER A 1 376 ? -12.575 -0.716 8.595 1.00 96.38 376 SER A O 1
ATOM 2916 N N . ILE A 1 377 ? -13.766 1.181 8.933 1.00 96.62 377 ILE A N 1
ATOM 2917 C CA . ILE A 1 377 ? -13.272 1.475 10.289 1.00 96.62 377 ILE A CA 1
ATOM 2918 C C . ILE A 1 377 ? -14.362 1.377 11.362 1.00 96.62 377 ILE A C 1
ATOM 2920 O O . ILE A 1 377 ? -14.042 1.230 12.540 1.00 96.62 377 ILE A O 1
ATOM 2924 N N . VAL A 1 378 ? -15.642 1.443 10.982 1.00 96.56 378 VAL A N 1
ATOM 2925 C CA . VAL A 1 378 ? -16.775 1.341 11.911 1.00 96.56 378 VAL A CA 1
ATOM 2926 C C . VAL A 1 378 ? -17.244 -0.112 11.950 1.00 96.56 378 VAL A C 1
ATOM 2928 O O . VAL A 1 378 ? -17.647 -0.668 10.932 1.00 96.56 378 VAL A O 1
ATOM 2931 N N . GLU A 1 379 ? -17.211 -0.746 13.121 1.00 97.00 379 GLU A N 1
ATOM 2932 C CA . GLU A 1 379 ? -17.722 -2.111 13.309 1.00 97.00 379 GLU A CA 1
ATOM 2933 C C . GLU A 1 379 ? -19.240 -2.098 13.545 1.00 97.00 379 GLU A C 1
ATOM 2935 O O . GLU A 1 379 ? -19.971 -2.871 12.914 1.00 97.00 379 GLU A O 1
ATOM 2940 N N . SER A 1 380 ? -19.727 -1.195 14.401 1.00 97.06 380 SE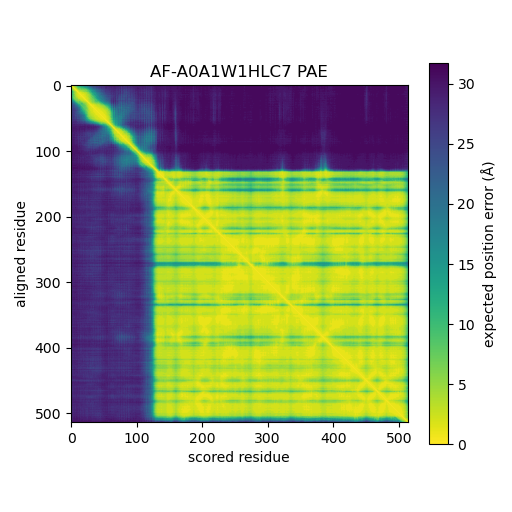R A N 1
ATOM 2941 C CA . SER A 1 380 ? -21.157 -0.996 14.660 1.00 97.06 380 SER A CA 1
ATOM 2942 C C . SER A 1 380 ? -21.494 0.421 15.111 1.00 97.06 380 SER A C 1
ATOM 2944 O O . SER A 1 380 ? -20.643 1.149 15.613 1.00 97.06 380 SER A O 1
ATOM 2946 N N . VAL A 1 381 ? -22.762 0.798 14.938 1.00 97.00 381 VAL A N 1
ATOM 2947 C CA . VAL A 1 381 ? -23.356 1.994 15.545 1.00 97.00 381 VAL A CA 1
ATOM 2948 C C . VAL A 1 381 ? -24.577 1.570 16.343 1.00 97.00 381 VAL A C 1
ATOM 2950 O O . VAL A 1 381 ? -25.440 0.872 15.808 1.00 97.00 381 VAL A O 1
ATOM 2953 N N . THR A 1 382 ? -24.654 1.993 17.599 1.00 96.56 382 THR A N 1
ATOM 2954 C CA . THR A 1 382 ? -25.796 1.761 18.490 1.00 96.56 382 THR A CA 1
ATOM 2955 C C . THR A 1 382 ? -26.387 3.080 18.974 1.00 96.56 382 THR A C 1
ATOM 2957 O O . THR A 1 382 ? -25.689 4.092 19.038 1.00 96.56 382 THR A O 1
ATOM 2960 N N . ASP A 1 383 ? -27.680 3.094 19.283 1.00 94.44 383 ASP A N 1
ATOM 2961 C CA . ASP A 1 383 ? -28.306 4.224 19.973 1.00 94.44 383 ASP A CA 1
ATOM 2962 C C . ASP A 1 383 ? -28.287 4.050 21.504 1.00 94.44 383 ASP A C 1
ATOM 2964 O O . ASP A 1 383 ? -27.844 3.035 22.042 1.00 94.44 383 ASP A O 1
ATOM 2968 N N . GLN A 1 384 ? -28.813 5.044 22.219 1.00 92.19 384 GLN A N 1
ATOM 2969 C CA . GLN A 1 384 ? -28.940 5.037 23.683 1.00 92.19 384 GLN A CA 1
ATOM 2970 C C . GLN A 1 384 ? -29.797 3.891 24.259 1.00 92.19 384 GLN A C 1
ATOM 2972 O O . GLN A 1 384 ? -29.699 3.611 25.450 1.00 92.19 384 GLN A O 1
ATOM 2977 N N . SER A 1 385 ? -30.640 3.240 23.446 1.00 91.31 385 SER A N 1
ATOM 2978 C CA . SER A 1 385 ? -31.417 2.059 23.853 1.00 91.31 385 SER A CA 1
ATOM 2979 C C . SER A 1 385 ? -30.640 0.749 23.671 1.00 91.31 385 SER A C 1
ATOM 2981 O O . SER A 1 385 ? -31.117 -0.310 24.074 1.00 91.31 385 SER A O 1
ATOM 2983 N N . GLY A 1 386 ? -29.445 0.810 23.069 1.00 90.81 386 GLY A N 1
ATOM 2984 C CA . GLY A 1 386 ? -28.650 -0.353 22.678 1.00 90.81 386 GLY A CA 1
ATOM 2985 C C . GLY A 1 386 ? -29.057 -0.945 21.326 1.00 90.81 386 GLY A C 1
ATOM 2986 O O . GLY A 1 386 ? -28.540 -1.995 20.940 1.00 90.81 386 GLY A O 1
ATOM 2987 N N . SER A 1 387 ? -29.956 -0.293 20.584 1.00 93.56 387 SER A N 1
ATOM 2988 C CA . SER A 1 387 ? -30.395 -0.779 19.277 1.00 93.56 387 SER A CA 1
ATOM 2989 C C . SER A 1 387 ? -29.301 -0.576 18.229 1.00 93.56 387 SER A C 1
ATOM 2991 O O . SER A 1 387 ? -28.762 0.522 18.088 1.00 93.56 387 SER A O 1
ATOM 2993 N N . ILE A 1 388 ? -28.972 -1.631 17.476 1.00 95.31 388 ILE A N 1
ATOM 2994 C CA . ILE A 1 388 ? -27.953 -1.582 16.417 1.00 95.31 388 ILE A CA 1
ATOM 2995 C C . ILE A 1 388 ? -28.531 -0.872 15.191 1.00 95.31 388 ILE A C 1
ATOM 2997 O O . ILE A 1 388 ? -29.401 -1.407 14.508 1.00 95.31 388 ILE A O 1
ATOM 3001 N N . LEU A 1 389 ? -27.998 0.307 14.880 1.00 95.81 389 LEU A N 1
ATOM 3002 C CA . LEU A 1 389 ? -28.358 1.094 13.699 1.00 95.81 389 LEU A CA 1
ATOM 3003 C C . LEU A 1 389 ? -27.474 0.768 12.492 1.00 95.81 389 LEU A C 1
ATOM 3005 O O . LEU A 1 389 ? -27.870 0.959 11.347 1.00 95.81 389 LEU A O 1
ATOM 3009 N N . TYR A 1 390 ? -26.258 0.286 12.728 1.00 96.38 390 TYR A N 1
ATOM 3010 C CA . TYR A 1 390 ? -25.353 -0.166 11.678 1.00 96.38 390 TYR A CA 1
ATOM 3011 C C . TYR A 1 390 ? -24.480 -1.290 12.200 1.00 96.38 390 TYR A C 1
ATOM 3013 O O . TYR A 1 390 ? -24.029 -1.267 13.345 1.00 96.38 390 TYR A O 1
ATOM 3021 N N . LYS A 1 391 ? -24.204 -2.257 11.329 1.00 96.38 391 LYS A N 1
ATOM 3022 C CA . LYS A 1 391 ? -23.206 -3.290 11.563 1.00 96.38 391 LYS A CA 1
ATOM 3023 C C . LYS A 1 391 ? -22.470 -3.568 10.270 1.00 96.38 391 LYS A C 1
ATOM 3025 O O . LYS A 1 391 ? -23.093 -3.835 9.238 1.00 96.38 391 LYS A O 1
ATOM 3030 N N . ARG A 1 392 ? -21.145 -3.528 10.339 1.00 95.19 392 ARG A N 1
ATOM 3031 C CA . ARG A 1 392 ? -20.276 -3.775 9.195 1.00 95.19 392 ARG A CA 1
ATOM 3032 C C . ARG A 1 392 ? -20.535 -5.157 8.601 1.00 95.19 392 ARG A C 1
ATOM 3034 O O . ARG A 1 392 ? -20.662 -6.155 9.315 1.00 95.19 392 ARG A O 1
ATOM 3041 N N . LYS A 1 393 ? -20.519 -5.226 7.273 1.00 93.12 393 LYS A N 1
ATOM 3042 C CA . LYS A 1 393 ? -20.491 -6.474 6.505 1.00 93.12 393 LYS A CA 1
ATOM 3043 C C . LYS A 1 393 ? -19.186 -6.559 5.726 1.00 93.12 393 LYS A C 1
ATOM 3045 O O . LYS A 1 393 ? -18.661 -5.550 5.267 1.00 93.12 393 LYS A O 1
ATOM 3050 N N . SER A 1 394 ? -18.643 -7.769 5.622 1.00 91.56 394 SER A N 1
ATOM 3051 C CA . SER A 1 394 ? -17.466 -8.024 4.793 1.00 91.56 394 SER A CA 1
ATOM 3052 C C . SER A 1 394 ? -17.886 -8.018 3.331 1.00 91.56 394 SER A C 1
ATOM 3054 O O . SER A 1 394 ? -18.679 -8.865 2.924 1.00 91.56 394 SER A O 1
ATOM 3056 N N . GLU A 1 395 ? -17.349 -7.086 2.553 1.00 93.06 395 GLU A N 1
ATOM 3057 C CA . GLU A 1 395 ? -17.732 -6.881 1.158 1.00 93.06 395 GLU A CA 1
ATOM 3058 C C . GLU A 1 395 ? -16.508 -6.733 0.258 1.00 93.06 395 GLU A C 1
ATOM 3060 O O . GLU A 1 395 ? -15.436 -6.286 0.675 1.00 93.06 395 GLU A O 1
ATOM 3065 N N . VAL A 1 396 ? -16.692 -7.129 -0.997 1.00 94.44 396 VAL A N 1
ATOM 3066 C CA . VAL A 1 396 ? -15.693 -7.047 -2.058 1.00 94.44 396 VAL A CA 1
ATOM 3067 C C . VAL A 1 396 ? -16.255 -6.143 -3.146 1.00 94.44 396 VAL A C 1
ATOM 3069 O O . VAL A 1 396 ? -17.377 -6.357 -3.595 1.00 94.44 396 VAL A O 1
ATOM 3072 N N . ILE A 1 397 ? -15.468 -5.157 -3.571 1.00 92.25 397 ILE A N 1
ATOM 3073 C CA . ILE A 1 397 ? -15.832 -4.210 -4.632 1.00 92.25 397 ILE A CA 1
ATOM 3074 C C . ILE A 1 397 ? -15.893 -4.943 -5.971 1.00 92.25 397 ILE A C 1
ATOM 3076 O O . ILE A 1 397 ? -16.876 -4.866 -6.700 1.00 92.25 397 ILE A O 1
ATOM 3080 N N . ASN A 1 398 ? -14.813 -5.652 -6.297 1.00 92.81 398 ASN A N 1
ATOM 3081 C CA . ASN A 1 398 ? -14.645 -6.384 -7.543 1.00 92.81 398 ASN A CA 1
ATOM 3082 C C . ASN A 1 398 ? -13.531 -7.445 -7.404 1.00 92.81 398 ASN A C 1
ATOM 3084 O O . ASN A 1 398 ? -12.915 -7.610 -6.347 1.00 92.81 398 ASN A O 1
ATOM 3088 N N . SER A 1 399 ? -13.270 -8.171 -8.492 1.00 96.81 399 SER A N 1
ATOM 3089 C CA . SER A 1 399 ? -12.044 -8.960 -8.652 1.00 96.81 399 SER A CA 1
ATOM 3090 C C . SER A 1 399 ? -11.133 -8.250 -9.650 1.00 96.81 399 SER A C 1
ATOM 3092 O O . SER A 1 399 ? -11.402 -8.278 -10.847 1.00 96.81 399 SER A O 1
ATOM 3094 N N . ALA A 1 400 ? -10.084 -7.593 -9.156 1.00 97.75 400 ALA A N 1
ATOM 3095 C CA . ALA A 1 400 ? -9.176 -6.787 -9.967 1.00 97.75 400 ALA A CA 1
ATOM 3096 C C . ALA A 1 400 ? -8.261 -7.634 -10.863 1.00 97.75 400 ALA A C 1
ATOM 3098 O O . ALA A 1 400 ? -7.873 -7.188 -11.942 1.00 97.75 400 ALA A O 1
ATOM 3099 N N . VAL A 1 401 ? -7.879 -8.825 -10.382 1.00 98.62 401 VAL A N 1
ATOM 3100 C CA . VAL A 1 401 ? -6.957 -9.767 -11.039 1.00 98.62 401 VAL A CA 1
ATOM 3101 C C . VAL A 1 401 ? -7.298 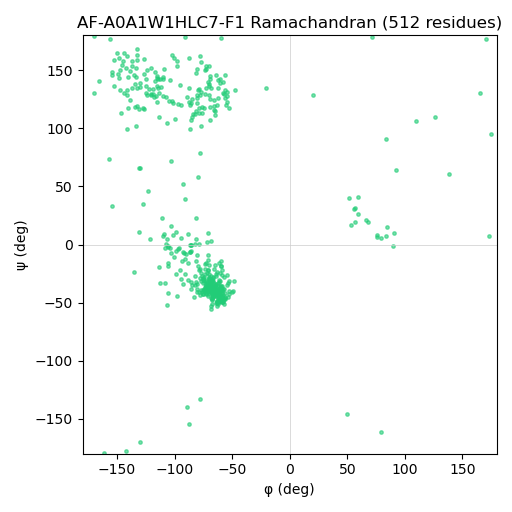-11.211 -10.658 1.00 98.62 401 VAL A C 1
ATOM 3103 O O . VAL A 1 401 ? -7.981 -11.459 -9.663 1.00 98.62 401 VAL A O 1
ATOM 3106 N N . LYS A 1 402 ? -6.772 -12.185 -11.400 1.00 98.62 402 LYS A N 1
ATOM 3107 C CA . LYS A 1 402 ? -6.869 -13.614 -11.070 1.00 98.62 402 LYS A CA 1
ATOM 3108 C C . LYS A 1 402 ? -6.018 -13.977 -9.839 1.00 98.62 402 LYS A C 1
ATOM 3110 O O . LYS A 1 402 ? -4.967 -13.364 -9.609 1.00 98.62 402 LYS A O 1
ATOM 3115 N N . PRO A 1 403 ? -6.378 -15.037 -9.088 1.00 98.62 403 PRO A N 1
ATOM 3116 C CA . PRO A 1 403 ? -5.575 -15.525 -7.964 1.00 98.62 403 PRO A CA 1
ATOM 3117 C C . PRO A 1 403 ? -4.116 -15.845 -8.332 1.00 98.62 403 PRO A C 1
ATOM 3119 O O . PRO A 1 403 ? -3.202 -15.618 -7.535 1.00 98.62 403 PRO A O 1
ATOM 3122 N N . GLU A 1 404 ? -3.870 -16.344 -9.544 1.00 98.50 404 GLU A N 1
ATOM 3123 C CA . GLU A 1 404 ? -2.536 -16.683 -10.058 1.00 98.50 404 GLU A CA 1
ATOM 3124 C C . GLU A 1 404 ? -1.672 -15.440 -10.247 1.00 98.50 404 GLU A C 1
ATOM 3126 O O . GLU A 1 404 ? -0.502 -15.427 -9.854 1.00 98.50 404 GLU A O 1
ATOM 3131 N N . THR A 1 405 ? -2.273 -14.381 -10.784 1.00 98.81 405 THR A N 1
ATOM 3132 C CA . THR A 1 405 ? -1.662 -13.062 -10.947 1.00 98.81 405 THR A CA 1
ATOM 3133 C C . THR A 1 405 ? -1.292 -12.477 -9.598 1.00 98.81 405 THR A C 1
ATOM 3135 O O . THR A 1 405 ? -0.141 -12.094 -9.373 1.00 98.81 405 THR A O 1
ATOM 3138 N N . ALA A 1 406 ? -2.243 -12.491 -8.664 1.00 98.69 406 ALA A N 1
ATOM 3139 C CA . ALA A 1 406 ? -2.040 -12.014 -7.306 1.00 98.69 406 ALA A CA 1
ATOM 3140 C C . ALA A 1 406 ? -0.855 -12.737 -6.632 1.00 98.69 406 ALA A C 1
ATOM 3142 O O . ALA A 1 406 ? 0.056 -12.102 -6.092 1.00 98.69 406 ALA A O 1
ATOM 3143 N N . ARG A 1 407 ? -0.780 -14.068 -6.773 1.00 98.62 407 ARG A N 1
ATOM 3144 C CA . ARG A 1 407 ? 0.323 -14.906 -6.269 1.00 98.62 407 ARG A CA 1
ATOM 3145 C C . ARG A 1 407 ? 1.671 -14.589 -6.921 1.00 98.62 407 ARG A C 1
ATOM 3147 O O . ARG A 1 407 ? 2.697 -14.541 -6.231 1.00 98.62 407 ARG A O 1
ATOM 3154 N N . ALA A 1 408 ? 1.687 -14.352 -8.232 1.00 98.81 408 ALA A N 1
ATOM 3155 C CA . ALA A 1 408 ? 2.894 -13.957 -8.950 1.00 98.81 408 ALA A CA 1
ATOM 3156 C C . ALA A 1 408 ? 3.427 -12.609 -8.440 1.00 98.81 408 ALA A C 1
ATOM 3158 O O . ALA A 1 408 ? 4.619 -12.495 -8.145 1.00 98.81 408 ALA A O 1
ATOM 3159 N N . VAL A 1 409 ? 2.558 -11.610 -8.256 1.00 98.88 409 VAL A N 1
ATOM 3160 C CA . VAL A 1 409 ? 2.953 -10.293 -7.730 1.00 98.88 409 VAL A CA 1
ATOM 3161 C C . VAL A 1 409 ? 3.394 -10.381 -6.270 1.00 98.88 409 VAL A C 1
ATOM 3163 O O . VAL A 1 409 ? 4.438 -9.822 -5.930 1.00 98.88 409 VAL A O 1
ATOM 3166 N N . MET A 1 410 ? 2.710 -11.161 -5.427 1.00 98.62 410 MET A N 1
ATOM 3167 C CA . MET A 1 410 ? 3.161 -11.425 -4.052 1.00 98.62 410 MET A CA 1
ATOM 3168 C C . MET A 1 410 ? 4.575 -12.021 -4.016 1.00 98.62 410 MET A C 1
ATOM 3170 O O . MET A 1 410 ? 5.422 -11.554 -3.253 1.00 98.62 410 MET A O 1
ATOM 3174 N N . THR A 1 411 ? 4.884 -12.961 -4.915 1.00 98.69 411 THR A N 1
ATOM 3175 C CA . THR A 1 411 ? 6.238 -13.530 -5.045 1.00 98.69 411 THR A CA 1
ATOM 3176 C C . THR A 1 411 ? 7.282 -12.450 -5.357 1.00 98.69 411 THR A C 1
ATOM 3178 O O . THR A 1 411 ? 8.389 -12.456 -4.807 1.00 98.69 411 THR A O 1
ATOM 3181 N N . MET A 1 412 ? 6.945 -11.482 -6.215 1.00 98.88 412 MET A N 1
ATOM 3182 C CA . MET A 1 412 ? 7.818 -10.339 -6.509 1.00 98.88 412 MET A CA 1
ATOM 3183 C C . MET A 1 412 ? 7.954 -9.401 -5.299 1.00 98.88 412 MET A C 1
ATOM 3185 O O . MET A 1 412 ? 9.060 -8.955 -4.982 1.00 98.88 412 MET A O 1
ATOM 3189 N N . MET A 1 413 ? 6.866 -9.169 -4.559 1.00 98.88 413 MET A N 1
ATOM 3190 C CA . MET A 1 413 ? 6.864 -8.403 -3.308 1.00 98.88 413 MET A CA 1
ATOM 3191 C C . MET A 1 413 ? 7.748 -9.047 -2.228 1.00 98.88 413 MET A C 1
ATOM 3193 O O . MET A 1 413 ? 8.468 -8.329 -1.528 1.00 98.88 413 MET A O 1
ATOM 3197 N N . ASN A 1 414 ? 7.797 -10.379 -2.127 1.00 98.69 414 ASN A N 1
ATOM 3198 C CA . ASN A 1 414 ? 8.734 -11.082 -1.238 1.00 98.69 414 ASN A CA 1
ATOM 3199 C C . ASN A 1 414 ? 10.204 -10.826 -1.617 1.00 98.69 414 ASN A C 1
ATOM 3201 O O . ASN A 1 414 ? 11.084 -10.700 -0.753 1.00 98.69 414 ASN A O 1
ATOM 3205 N N . LYS A 1 415 ? 10.509 -10.710 -2.918 1.00 98.69 415 LYS A N 1
ATOM 3206 C CA . LYS A 1 415 ? 11.869 -10.384 -3.378 1.00 98.69 415 LYS A CA 1
ATOM 3207 C C . LYS A 1 415 ? 12.295 -8.972 -2.981 1.00 98.69 415 LYS A C 1
ATOM 3209 O O . LYS A 1 415 ? 13.479 -8.774 -2.697 1.00 98.69 415 LYS A O 1
ATOM 3214 N N . THR A 1 416 ? 11.368 -8.022 -2.841 1.00 98.81 416 THR A N 1
ATOM 3215 C CA . THR A 1 416 ? 11.667 -6.680 -2.306 1.00 98.81 416 THR A CA 1
ATOM 3216 C C . THR A 1 416 ? 12.267 -6.736 -0.899 1.00 98.81 416 THR A C 1
ATOM 3218 O O . THR A 1 416 ? 13.191 -5.979 -0.595 1.00 98.81 416 THR A O 1
ATOM 3221 N N . ILE A 1 417 ? 11.780 -7.658 -0.061 1.00 98.62 417 ILE A N 1
ATOM 3222 C CA . ILE A 1 417 ? 12.252 -7.865 1.317 1.00 98.62 417 ILE A CA 1
ATOM 3223 C C . ILE A 1 417 ? 13.606 -8.577 1.340 1.00 98.62 417 ILE A C 1
ATOM 3225 O O . ILE A 1 417 ? 14.498 -8.203 2.094 1.00 98.62 417 ILE A O 1
ATOM 3229 N N . THR A 1 418 ? 13.792 -9.599 0.505 1.00 97.75 418 THR A N 1
ATOM 3230 C CA . THR A 1 418 ? 14.994 -10.452 0.573 1.00 97.75 418 THR A CA 1
ATOM 3231 C C . THR A 1 418 ? 16.190 -9.901 -0.207 1.00 97.75 418 THR A C 1
ATOM 3233 O O . THR A 1 418 ? 17.338 -10.113 0.193 1.00 97.75 418 THR A O 1
ATOM 3236 N N . ARG A 1 419 ? 15.954 -9.191 -1.317 1.00 96.31 419 ARG A N 1
ATOM 3237 C CA . ARG A 1 419 ? 17.011 -8.699 -2.224 1.00 96.31 419 ARG A CA 1
ATOM 3238 C C . ARG A 1 419 ? 16.834 -7.254 -2.679 1.00 96.31 419 ARG A C 1
ATOM 3240 O O . ARG A 1 419 ? 17.826 -6.620 -3.020 1.00 96.31 419 ARG A O 1
ATOM 3247 N N . GLY A 1 420 ? 15.609 -6.744 -2.664 1.00 98.00 420 GLY A N 1
ATOM 3248 C CA . GLY A 1 420 ? 15.276 -5.444 -3.225 1.00 98.00 420 GLY A CA 1
ATOM 3249 C C . GLY A 1 420 ? 15.441 -4.256 -2.283 1.00 98.00 420 GLY A C 1
ATOM 3250 O O . GLY A 1 420 ? 16.219 -4.254 -1.326 1.00 98.00 420 GLY A O 1
ATOM 3251 N N . THR A 1 421 ? 14.670 -3.215 -2.576 1.00 98.56 421 THR A N 1
ATOM 3252 C CA . THR A 1 421 ? 14.761 -1.896 -1.938 1.00 98.56 421 THR A CA 1
ATOM 3253 C C . THR A 1 421 ? 14.463 -1.895 -0.435 1.00 98.56 421 THR A C 1
ATOM 3255 O O . THR A 1 421 ? 14.964 -1.023 0.275 1.00 98.56 421 THR A O 1
ATOM 3258 N N . ALA A 1 422 ? 13.711 -2.875 0.081 1.00 98.44 422 ALA A N 1
ATOM 3259 C CA . ALA A 1 422 ? 13.398 -2.993 1.508 1.00 98.44 422 ALA A CA 1
ATOM 3260 C C . ALA A 1 422 ? 14.386 -3.887 2.288 1.00 98.44 422 ALA A C 1
ATOM 3262 O O . ALA A 1 422 ? 14.348 -3.907 3.521 1.00 98.44 422 ALA A O 1
ATOM 3263 N N . ARG A 1 423 ? 15.327 -4.570 1.613 1.00 98.50 423 ARG A N 1
ATOM 3264 C CA . ARG A 1 423 ? 16.279 -5.516 2.231 1.00 98.50 423 ARG A CA 1
ATOM 3265 C C . ARG A 1 423 ? 17.007 -4.959 3.448 1.00 98.50 423 ARG A C 1
ATOM 3267 O O . ARG A 1 423 ? 17.201 -5.667 4.431 1.00 98.50 423 ARG A O 1
ATOM 3274 N N . LYS A 1 424 ? 17.427 -3.692 3.399 1.00 98.12 424 LYS A N 1
ATOM 3275 C CA . LYS A 1 424 ? 18.163 -3.065 4.508 1.00 98.12 424 LYS A CA 1
ATOM 3276 C C . LYS A 1 424 ? 17.294 -2.917 5.758 1.00 98.12 424 LYS A C 1
ATOM 3278 O O . LYS A 1 424 ? 17.796 -3.122 6.859 1.00 98.12 424 LYS A O 1
ATOM 3283 N N . SER A 1 425 ? 16.021 -2.570 5.591 1.00 98.19 425 SER A N 1
ATOM 3284 C CA . SER A 1 425 ? 15.069 -2.397 6.695 1.00 98.19 425 SER A CA 1
ATOM 3285 C C . SER A 1 425 ? 14.672 -3.732 7.314 1.00 98.19 425 SER A C 1
ATOM 3287 O O . SER A 1 425 ? 14.481 -3.806 8.520 1.00 98.19 425 SER A O 1
ATOM 3289 N N . PHE A 1 426 ? 14.632 -4.794 6.508 1.00 98.38 426 PHE A N 1
ATOM 3290 C CA . PHE A 1 426 ? 14.264 -6.140 6.946 1.00 98.38 426 PHE A CA 1
ATOM 3291 C C . PHE A 1 426 ? 15.456 -7.065 7.219 1.00 98.38 426 PHE A C 1
ATOM 3293 O O . PHE A 1 426 ? 15.280 -8.265 7.418 1.00 98.38 426 PHE A O 1
ATOM 3300 N N . ARG A 1 427 ? 16.684 -6.541 7.266 1.00 97.50 427 ARG A N 1
ATOM 3301 C CA . ARG A 1 427 ? 17.880 -7.355 7.511 1.00 97.50 427 ARG A CA 1
ATOM 3302 C C . ARG A 1 427 ? 17.728 -8.170 8.803 1.00 97.50 427 ARG A C 1
ATOM 3304 O O . ARG A 1 427 ? 17.361 -7.626 9.836 1.00 97.50 427 ARG A O 1
ATOM 3311 N N . GLY A 1 428 ? 18.020 -9.469 8.731 1.00 96.50 428 GLY A N 1
ATOM 3312 C CA . GLY A 1 428 ? 17.958 -10.371 9.885 1.00 96.50 428 GLY A CA 1
ATOM 3313 C C . GLY A 1 428 ? 16.556 -10.852 10.270 1.00 96.50 428 GLY A C 1
ATOM 3314 O O . GLY A 1 428 ? 16.445 -11.551 11.267 1.00 96.50 428 GLY A O 1
ATOM 3315 N N . PHE A 1 429 ? 15.498 -10.544 9.501 1.00 96.81 429 PHE A N 1
ATOM 3316 C CA . PHE A 1 429 ? 14.133 -10.997 9.830 1.00 96.81 429 PHE A CA 1
ATOM 3317 C C . PHE A 1 429 ? 14.002 -12.527 9.955 1.00 96.81 429 PHE A C 1
ATOM 3319 O O . PHE A 1 429 ? 13.200 -13.004 10.738 1.00 96.81 429 PHE A O 1
ATOM 3326 N N . GLN A 1 430 ? 14.834 -13.301 9.252 1.00 95.75 430 GLN A N 1
ATOM 3327 C CA . GLN A 1 430 ? 14.831 -14.770 9.324 1.00 95.75 430 GLN A CA 1
ATOM 3328 C C . GLN A 1 430 ? 15.347 -15.327 10.659 1.00 95.75 430 GLN A C 1
ATOM 3330 O O . GLN A 1 430 ? 15.125 -16.494 10.947 1.00 95.75 430 GLN A O 1
ATOM 3335 N N . LYS A 1 431 ? 16.064 -14.519 11.450 1.00 97.12 431 LYS A N 1
ATOM 3336 C CA . LYS A 1 431 ? 16.579 -14.890 12.781 1.00 97.12 431 LYS A CA 1
ATOM 3337 C C . LYS A 1 431 ? 15.798 -14.223 13.918 1.00 97.12 431 LYS A C 1
ATOM 3339 O O . LYS A 1 431 ? 16.127 -14.406 15.080 1.00 97.12 431 LYS A O 1
ATOM 3344 N N . ASP A 1 432 ? 14.822 -13.394 13.573 1.00 97.62 432 ASP A N 1
ATOM 3345 C CA . ASP A 1 432 ? 13.982 -12.665 14.514 1.00 97.62 432 ASP A CA 1
ATOM 3346 C C . ASP A 1 432 ? 12.912 -13.613 15.073 1.00 97.62 432 ASP A C 1
ATOM 3348 O O . ASP A 1 432 ? 12.298 -14.355 14.306 1.00 97.62 432 ASP A O 1
ATOM 3352 N N . ALA A 1 433 ? 12.687 -13.609 16.388 1.00 95.94 433 ALA A N 1
ATOM 3353 C CA . ALA A 1 433 ? 11.789 -14.560 17.053 1.00 95.94 433 ALA A CA 1
ATOM 3354 C C . ALA A 1 433 ? 10.339 -14.513 16.530 1.00 95.94 433 ALA A C 1
ATOM 3356 O O . ALA A 1 433 ? 9.627 -15.520 16.577 1.00 95.94 433 ALA A O 1
ATOM 3357 N N . THR A 1 434 ? 9.926 -13.364 15.996 1.00 96.75 434 THR A N 1
ATOM 3358 C CA . THR A 1 434 ? 8.561 -13.120 15.524 1.00 96.75 434 THR A CA 1
ATOM 3359 C C . THR A 1 434 ? 8.517 -13.112 14.008 1.00 96.75 434 THR A C 1
ATOM 3361 O O . THR A 1 434 ? 7.753 -13.866 13.408 1.00 96.75 434 THR A O 1
ATOM 3364 N N . LEU A 1 435 ? 9.381 -12.323 13.362 1.00 97.75 435 LEU A N 1
ATOM 3365 C CA . LEU A 1 435 ? 9.336 -12.161 11.907 1.00 97.75 435 LEU A CA 1
ATOM 3366 C C . LEU A 1 435 ? 9.790 -13.409 11.136 1.00 97.75 435 LEU A C 1
ATOM 3368 O O . LEU A 1 435 ? 9.411 -13.559 9.976 1.00 97.75 435 LEU A O 1
ATOM 3372 N N . SER A 1 436 ? 10.572 -14.308 11.745 1.00 97.56 436 SER A N 1
ATOM 3373 C CA . SER A 1 436 ? 10.995 -15.564 11.097 1.00 97.56 436 SER A CA 1
ATOM 3374 C C . SER A 1 436 ? 9.829 -16.519 10.820 1.00 97.56 436 SER A C 1
ATOM 3376 O O . SER A 1 436 ? 9.923 -17.365 9.930 1.00 97.56 436 SER A O 1
ATOM 3378 N N . LYS A 1 437 ? 8.710 -16.346 11.531 1.00 97.69 437 LYS A N 1
ATOM 3379 C CA . LYS A 1 437 ? 7.477 -17.133 11.386 1.00 97.69 437 LYS A CA 1
ATOM 3380 C C . LYS A 1 437 ? 6.544 -16.593 10.298 1.00 97.69 437 LYS A C 1
ATOM 3382 O O . LYS A 1 437 ? 5.475 -17.159 10.077 1.00 97.69 437 LYS A O 1
ATOM 3387 N N . LEU A 1 438 ? 6.928 -15.503 9.631 1.00 98.19 438 LEU A N 1
ATOM 3388 C CA . LEU A 1 438 ? 6.070 -14.771 8.705 1.00 98.19 438 LEU A CA 1
ATOM 3389 C C . LEU A 1 438 ? 6.580 -14.851 7.265 1.00 98.19 438 LEU A C 1
ATOM 3391 O O . LEU A 1 438 ? 7.775 -14.723 6.984 1.00 98.19 438 LEU A O 1
ATOM 3395 N N . ASN A 1 439 ? 5.641 -14.949 6.333 1.00 98.19 439 ASN A N 1
ATOM 3396 C CA . ASN A 1 439 ? 5.847 -14.637 4.933 1.00 98.19 439 ASN A CA 1
ATOM 3397 C C . ASN A 1 439 ? 5.644 -13.129 4.730 1.00 98.19 439 ASN A C 1
ATOM 3399 O O . ASN A 1 439 ? 4.522 -12.639 4.832 1.00 98.19 439 ASN A O 1
ATOM 3403 N N . ILE A 1 440 ? 6.727 -12.396 4.453 1.00 98.69 440 ILE A N 1
ATOM 3404 C CA . ILE A 1 440 ? 6.729 -10.927 4.369 1.00 98.69 440 ILE A CA 1
ATOM 3405 C C . ILE A 1 440 ? 7.015 -10.480 2.936 1.00 98.69 440 ILE A C 1
ATOM 3407 O O . ILE A 1 440 ? 8.010 -10.896 2.327 1.00 98.69 440 ILE A O 1
ATOM 3411 N N . GLY A 1 441 ? 6.186 -9.581 2.411 1.00 98.75 441 GLY A N 1
ATOM 3412 C CA . GLY A 1 441 ? 6.361 -8.963 1.099 1.00 98.75 441 GLY A CA 1
ATOM 3413 C C . GLY A 1 441 ? 6.083 -7.463 1.128 1.00 98.75 441 GLY A C 1
ATOM 3414 O O . GLY A 1 441 ? 5.396 -6.957 2.006 1.00 98.75 441 GLY A O 1
ATOM 3415 N N . GLY A 1 442 ? 6.617 -6.719 0.161 1.00 98.62 442 GLY A N 1
ATOM 3416 C CA . GLY A 1 442 ? 6.225 -5.325 -0.017 1.00 98.62 442 GLY A CA 1
ATOM 3417 C C . GLY A 1 442 ? 6.729 -4.676 -1.293 1.00 98.62 442 GLY A C 1
ATOM 3418 O O . GLY A 1 442 ? 7.456 -5.273 -2.091 1.00 98.62 442 GLY A O 1
ATOM 3419 N N . LYS A 1 443 ? 6.367 -3.409 -1.458 1.00 98.88 443 LYS A N 1
ATOM 3420 C CA . LYS A 1 443 ? 6.878 -2.498 -2.471 1.00 98.88 443 LYS A CA 1
ATOM 3421 C C . LYS A 1 443 ? 7.235 -1.174 -1.807 1.00 98.88 443 LYS A C 1
ATOM 3423 O O . LYS A 1 443 ? 6.485 -0.640 -1.000 1.00 98.88 443 LYS A O 1
ATOM 3428 N N . THR A 1 444 ? 8.402 -0.641 -2.156 1.00 98.81 444 THR A N 1
ATOM 3429 C CA . THR A 1 444 ? 8.783 0.725 -1.782 1.00 98.81 444 THR A CA 1
ATOM 3430 C C . THR A 1 444 ? 8.521 1.690 -2.929 1.00 98.81 444 THR A C 1
ATOM 3432 O O . THR A 1 444 ? 8.568 1.303 -4.103 1.00 98.81 444 THR A O 1
ATOM 3435 N N . GLY A 1 445 ? 8.378 2.963 -2.600 1.00 98.31 445 GLY A N 1
ATOM 3436 C CA . GLY A 1 445 ? 8.365 4.070 -3.550 1.00 98.31 445 GLY A CA 1
ATOM 3437 C C . GLY A 1 445 ? 9.084 5.268 -2.946 1.00 98.31 445 GLY A C 1
ATOM 3438 O O . GLY A 1 445 ? 9.132 5.406 -1.730 1.00 98.31 445 GLY A O 1
ATOM 3439 N N . SER A 1 446 ? 9.676 6.119 -3.777 1.00 97.44 446 SER A N 1
ATOM 3440 C CA . SER A 1 446 ? 10.168 7.408 -3.299 1.00 97.44 446 SER A CA 1
ATOM 3441 C C . SER A 1 446 ? 10.053 8.446 -4.402 1.00 97.44 446 SER A C 1
ATOM 3443 O O . SER A 1 446 ? 10.481 8.180 -5.527 1.00 97.44 446 SER A O 1
ATOM 3445 N N . LEU A 1 447 ? 9.517 9.621 -4.084 1.00 97.25 447 LEU A N 1
ATOM 3446 C CA . LEU A 1 447 ? 9.439 10.740 -5.018 1.00 97.25 447 LEU A CA 1
ATOM 3447 C C . LEU A 1 447 ? 9.391 12.064 -4.257 1.00 97.25 447 LEU A C 1
ATOM 3449 O O . LEU A 1 447 ? 8.874 12.132 -3.148 1.00 97.25 447 LEU A O 1
ATOM 3453 N N . TYR A 1 448 ? 9.940 13.116 -4.853 1.00 95.88 448 TYR A N 1
ATOM 3454 C CA . TYR A 1 448 ? 9.778 14.468 -4.329 1.00 95.88 448 TYR A CA 1
ATOM 3455 C C . TYR A 1 448 ? 8.421 15.049 -4.731 1.00 95.88 448 TYR A C 1
ATOM 3457 O O . TYR A 1 448 ? 7.916 14.746 -5.820 1.00 95.88 448 TYR A O 1
ATOM 3465 N N . ASN A 1 449 ? 7.885 15.941 -3.898 1.00 92.31 449 ASN A N 1
ATOM 3466 C CA . ASN A 1 449 ? 6.829 16.867 -4.305 1.00 92.31 449 ASN A CA 1
ATOM 3467 C C . ASN A 1 449 ? 7.293 17.773 -5.469 1.00 92.31 449 ASN A C 1
ATOM 3469 O O . ASN A 1 449 ? 8.414 17.662 -5.987 1.00 92.31 449 ASN A O 1
ATOM 3473 N N . ARG A 1 450 ? 6.406 18.634 -5.974 1.00 88.75 450 ARG A N 1
ATOM 3474 C CA . ARG A 1 450 ? 6.712 19.492 -7.133 1.00 88.75 450 ARG A CA 1
ATOM 3475 C C . ARG A 1 450 ? 7.787 20.524 -6.808 1.00 88.75 450 ARG A C 1
ATOM 3477 O O . ARG A 1 450 ? 8.661 20.740 -7.637 1.00 88.75 450 ARG A O 1
ATOM 3484 N N . GLU A 1 451 ? 7.765 21.042 -5.591 1.00 91.50 451 GLU A N 1
ATOM 3485 C CA . GLU A 1 451 ? 8.631 22.092 -5.057 1.00 91.50 451 GLU A CA 1
ATOM 3486 C C . GLU A 1 451 ? 10.007 21.558 -4.626 1.00 91.50 451 GLU A C 1
ATOM 3488 O O . GLU A 1 451 ? 10.908 22.336 -4.331 1.00 91.50 451 GLU A O 1
ATOM 3493 N N . HIS A 1 452 ? 10.188 20.231 -4.606 1.00 92.44 452 HIS A N 1
ATOM 3494 C CA . HIS A 1 452 ? 11.407 19.553 -4.154 1.00 92.44 452 HIS A CA 1
ATOM 3495 C C . HIS A 1 452 ? 11.795 19.841 -2.691 1.00 92.44 452 HIS A C 1
ATOM 3497 O O . HIS A 1 452 ? 12.957 19.694 -2.311 1.00 92.44 452 HIS A O 1
ATOM 3503 N N . THR A 1 453 ? 10.816 20.181 -1.853 1.00 93.81 453 THR A N 1
ATOM 3504 C CA . THR A 1 453 ? 10.992 20.441 -0.416 1.00 93.81 453 THR A CA 1
ATOM 3505 C C . THR A 1 453 ? 10.750 19.201 0.439 1.00 93.81 453 THR A C 1
ATOM 3507 O O . THR A 1 453 ? 11.441 19.007 1.439 1.00 93.81 453 THR A O 1
ATOM 3510 N N . VAL A 1 454 ? 9.824 18.331 0.020 1.00 96.12 454 VAL A N 1
ATOM 3511 C CA . VAL A 1 454 ? 9.461 17.102 0.734 1.00 96.12 454 VAL A CA 1
ATOM 3512 C C . VAL A 1 454 ? 9.714 15.895 -0.157 1.00 96.12 454 VAL A C 1
ATOM 3514 O O . VAL A 1 454 ? 9.252 15.822 -1.301 1.00 96.12 454 VAL A O 1
ATOM 3517 N N . LYS A 1 455 ? 10.447 14.918 0.377 1.00 97.62 455 LYS A N 1
ATOM 3518 C CA . LYS A 1 455 ? 10.635 13.604 -0.237 1.00 97.62 455 LYS A CA 1
ATOM 3519 C C . LYS A 1 455 ? 9.697 12.595 0.405 1.00 97.62 455 LYS A C 1
ATOM 3521 O O . LYS A 1 455 ? 9.954 12.148 1.520 1.00 97.62 455 LYS A O 1
ATOM 3526 N N . PHE A 1 456 ? 8.677 12.177 -0.331 1.00 98.19 456 PHE A N 1
ATOM 3527 C CA . PHE A 1 456 ? 7.840 11.053 0.061 1.00 98.19 456 PHE A CA 1
ATOM 3528 C C . PHE A 1 456 ? 8.633 9.750 -0.051 1.00 98.19 456 PHE A C 1
ATOM 3530 O O . PHE A 1 456 ? 9.242 9.465 -1.087 1.00 98.19 456 PHE A O 1
ATOM 3537 N N . ASP A 1 457 ? 8.629 8.969 1.021 1.00 98.44 457 ASP A N 1
ATOM 3538 C CA . ASP A 1 457 ? 9.133 7.605 1.117 1.00 98.44 457 ASP A CA 1
ATOM 3539 C C . ASP A 1 457 ? 7.966 6.685 1.480 1.00 98.44 457 ASP A C 1
ATOM 3541 O O . ASP A 1 457 ? 7.249 6.925 2.447 1.00 98.44 457 ASP A O 1
ATOM 3545 N N . TRP A 1 458 ? 7.775 5.640 0.686 1.00 98.75 458 TRP A N 1
ATOM 3546 C CA . TRP A 1 458 ? 6.656 4.715 0.785 1.00 98.75 458 TRP A CA 1
ATOM 3547 C C . TRP A 1 458 ? 7.119 3.316 1.155 1.00 98.75 458 TRP A C 1
ATOM 3549 O O . TRP A 1 458 ? 8.133 2.815 0.648 1.00 98.75 458 TRP A O 1
ATOM 3559 N N . PHE A 1 459 ? 6.288 2.634 1.932 1.00 98.94 459 PHE A N 1
ATOM 3560 C CA . PHE A 1 459 ? 6.280 1.184 2.014 1.00 98.94 459 PHE A CA 1
ATOM 3561 C C . PHE A 1 459 ? 4.844 0.687 2.102 1.00 98.94 459 PHE A C 1
ATOM 3563 O O . PHE A 1 459 ? 4.153 0.958 3.078 1.00 98.94 459 PHE A O 1
ATOM 3570 N N . THR A 1 460 ? 4.433 -0.081 1.101 1.00 98.94 460 THR A N 1
ATOM 3571 C CA . THR A 1 460 ? 3.185 -0.839 1.128 1.00 98.94 460 THR A CA 1
ATOM 3572 C C . THR A 1 460 ? 3.544 -2.312 1.097 1.00 98.94 460 THR A C 1
ATOM 3574 O O . THR A 1 460 ? 4.255 -2.761 0.195 1.00 98.94 460 THR A O 1
ATOM 3577 N N . GLY A 1 461 ? 3.109 -3.075 2.088 1.00 98.56 461 GLY A N 1
ATOM 3578 C CA . GLY A 1 461 ? 3.498 -4.469 2.212 1.00 98.56 461 GLY A CA 1
ATOM 3579 C C . GLY A 1 461 ? 2.514 -5.294 3.006 1.00 98.56 461 GLY A C 1
ATOM 3580 O O . GLY A 1 461 ? 1.539 -4.785 3.541 1.00 98.56 461 GLY A O 1
ATOM 3581 N N . PHE A 1 462 ? 2.804 -6.581 3.077 1.00 98.69 462 PHE A N 1
ATOM 3582 C CA . PHE A 1 462 ? 2.035 -7.541 3.836 1.00 98.69 462 PHE A CA 1
ATOM 3583 C C . PHE A 1 462 ? 2.938 -8.430 4.675 1.00 98.69 462 PHE A C 1
ATOM 3585 O O . PHE A 1 462 ? 4.113 -8.647 4.346 1.00 98.69 462 PHE A O 1
ATOM 3592 N N . CYS A 1 463 ? 2.344 -9.022 5.699 1.00 97.19 463 CYS A N 1
ATOM 3593 C CA . CYS A 1 463 ? 2.844 -10.247 6.284 1.00 97.19 463 CYS A CA 1
ATOM 3594 C C . CYS A 1 463 ? 1.694 -11.228 6.523 1.00 97.19 463 CYS A C 1
ATOM 3596 O O . CYS A 1 463 ? 0.567 -10.838 6.819 1.00 97.19 463 CYS A O 1
ATOM 3598 N N . LYS A 1 464 ? 2.003 -12.511 6.359 1.00 97.62 464 LYS A N 1
ATOM 3599 C CA . LYS A 1 464 ? 1.106 -13.630 6.629 1.00 97.62 464 LYS A CA 1
ATOM 3600 C C . LYS A 1 464 ? 1.841 -14.644 7.488 1.00 97.62 464 LYS A C 1
ATOM 3602 O O . LYS A 1 464 ? 2.998 -14.955 7.201 1.00 97.62 464 LYS A O 1
ATOM 3607 N N . GLU A 1 465 ? 1.188 -15.162 8.514 1.00 97.12 465 GLU A N 1
ATOM 3608 C CA . GLU A 1 465 ? 1.736 -16.243 9.324 1.00 97.12 465 GLU A CA 1
ATOM 3609 C C . GLU A 1 465 ? 1.960 -17.506 8.479 1.00 97.12 465 GLU A C 1
ATOM 3611 O O . GLU A 1 465 ? 1.097 -17.909 7.699 1.00 97.12 465 GLU A O 1
ATOM 3616 N N . ASN A 1 466 ? 3.120 -18.151 8.622 1.00 94.31 466 ASN A N 1
ATOM 3617 C CA . ASN A 1 466 ? 3.442 -19.340 7.828 1.00 94.31 466 ASN A CA 1
ATOM 3618 C C . ASN A 1 466 ? 2.590 -20.563 8.205 1.00 94.31 466 ASN A C 1
ATOM 3620 O O . ASN A 1 466 ? 2.316 -21.393 7.341 1.00 94.31 466 ASN A O 1
ATOM 3624 N N . GLN A 1 467 ? 2.206 -20.688 9.480 1.00 91.25 467 GLN A N 1
ATOM 3625 C CA . GLN A 1 467 ? 1.479 -21.846 10.022 1.00 91.25 467 GLN A CA 1
ATOM 3626 C C . GLN A 1 467 ? 0.008 -21.551 10.351 1.00 91.25 467 GLN A C 1
ATOM 3628 O O . GLN A 1 467 ? -0.723 -22.464 10.726 1.00 91.25 467 GLN A O 1
ATOM 3633 N N . GLY A 1 468 ? -0.441 -20.307 10.178 1.00 92.25 468 GLY A N 1
ATOM 3634 C CA . GLY A 1 468 ? -1.789 -19.872 10.529 1.00 92.25 468 GLY A CA 1
ATOM 3635 C C . GLY A 1 468 ? -2.492 -19.112 9.410 1.00 92.25 468 GLY A C 1
ATOM 3636 O O . GLY A 1 468 ? -2.064 -19.087 8.252 1.00 92.25 468 GLY A O 1
ATOM 3637 N N . LYS A 1 469 ? -3.630 -18.514 9.764 1.00 93.50 469 LYS A N 1
ATOM 3638 C CA . LYS A 1 469 ? -4.447 -17.700 8.849 1.00 93.50 469 LYS A CA 1
ATOM 3639 C C . LYS A 1 469 ? -4.237 -16.200 9.051 1.00 93.50 469 LYS A C 1
ATOM 3641 O O . LYS A 1 469 ? -4.700 -15.429 8.209 1.00 93.50 469 LYS A O 1
ATOM 3646 N N . GLU A 1 470 ? -3.547 -15.820 10.125 1.00 97.12 470 GLU A N 1
ATOM 3647 C CA . GLU A 1 470 ? -3.376 -14.432 10.527 1.00 97.12 470 GLU A CA 1
ATOM 3648 C C . GLU A 1 470 ? -2.499 -13.671 9.534 1.00 97.12 470 GLU A C 1
ATOM 3650 O O . GLU A 1 470 ? -1.466 -14.169 9.059 1.00 97.12 470 GLU A O 1
ATOM 3655 N N . GLN A 1 471 ? -2.940 -12.472 9.168 1.00 97.88 471 GLN A N 1
ATOM 3656 C CA . GLN A 1 471 ? -2.320 -11.695 8.104 1.00 97.88 471 GLN A CA 1
ATOM 3657 C C . GLN A 1 471 ? -2.785 -10.247 8.125 1.00 97.88 471 GLN A C 1
ATOM 3659 O O . GLN A 1 471 ? -3.969 -9.952 8.263 1.00 97.88 471 GLN A O 1
ATOM 3664 N N . ILE A 1 472 ? -1.845 -9.343 7.869 1.00 98.81 472 ILE A N 1
ATOM 3665 C CA . ILE A 1 472 ? -2.119 -7.912 7.792 1.00 98.81 472 ILE A CA 1
ATOM 3666 C C . ILE A 1 472 ? -1.401 -7.281 6.609 1.00 98.81 472 ILE A C 1
ATOM 3668 O O . ILE A 1 472 ? -0.341 -7.732 6.156 1.00 98.81 472 ILE A O 1
ATOM 3672 N N . VAL A 1 473 ? -1.978 -6.184 6.140 1.00 98.88 473 VAL A N 1
ATOM 3673 C CA . VAL A 1 473 ? -1.375 -5.265 5.184 1.00 98.88 473 VAL A CA 1
ATOM 3674 C C . VAL A 1 473 ? -1.045 -3.965 5.894 1.00 98.88 473 VAL A C 1
ATOM 3676 O O . VAL A 1 473 ? -1.800 -3.491 6.736 1.00 98.88 473 VAL A O 1
ATOM 3679 N N . VAL A 1 474 ? 0.086 -3.372 5.527 1.00 98.88 474 VAL A N 1
ATOM 3680 C CA . VAL A 1 474 ? 0.500 -2.041 5.969 1.00 98.88 474 VAL A CA 1
ATOM 3681 C C . VAL A 1 474 ? 0.784 -1.151 4.779 1.00 98.88 474 VAL A C 1
ATOM 3683 O O . VAL A 1 474 ? 1.374 -1.579 3.786 1.00 98.88 474 VAL A O 1
ATOM 3686 N N . SER A 1 475 ? 0.418 0.115 4.911 1.00 98.88 475 SER A N 1
ATOM 3687 C CA . SER A 1 475 ? 0.778 1.167 3.973 1.00 98.88 475 SER A CA 1
ATOM 3688 C C . SER A 1 475 ? 1.252 2.378 4.758 1.00 98.88 475 SER A C 1
ATOM 3690 O O . SER A 1 475 ? 0.518 2.927 5.579 1.00 98.88 475 SER A O 1
ATOM 3692 N N . VAL A 1 476 ? 2.512 2.744 4.541 1.00 98.88 476 VAL A N 1
ATOM 3693 C CA . VAL A 1 476 ? 3.192 3.817 5.260 1.00 98.88 476 VAL A CA 1
ATOM 3694 C C . VAL A 1 476 ? 3.741 4.836 4.275 1.00 98.88 476 VAL A C 1
ATOM 3696 O O . VAL A 1 476 ? 4.473 4.472 3.348 1.00 98.88 476 VAL A O 1
ATOM 3699 N N . VAL A 1 477 ? 3.445 6.107 4.541 1.00 98.50 477 VAL A N 1
ATOM 3700 C CA . VAL A 1 477 ? 4.073 7.273 3.911 1.00 98.50 477 VAL A CA 1
ATOM 3701 C C . VAL A 1 477 ? 4.854 8.039 4.953 1.00 98.50 477 VAL A C 1
ATOM 3703 O O . VAL A 1 477 ? 4.352 8.315 6.041 1.00 98.50 477 VAL A O 1
ATOM 3706 N N . VAL A 1 478 ? 6.072 8.422 4.587 1.00 98.56 478 VAL A N 1
ATOM 3707 C CA . VAL A 1 478 ? 6.882 9.376 5.336 1.00 98.56 478 VAL A CA 1
ATOM 3708 C C . VAL A 1 478 ? 7.316 10.493 4.392 1.00 98.56 478 VAL A C 1
ATOM 3710 O O . VAL A 1 478 ? 8.033 10.251 3.423 1.00 98.56 478 VAL A O 1
ATOM 3713 N N . GLY A 1 479 ? 6.883 11.720 4.656 1.00 98.00 479 GLY A N 1
ATOM 3714 C CA . GLY A 1 479 ? 7.383 12.930 4.017 1.00 98.00 479 GLY A CA 1
ATOM 3715 C C . GLY A 1 479 ? 8.621 13.427 4.753 1.00 98.00 479 GLY A C 1
ATOM 3716 O O . GLY A 1 479 ? 8.528 13.939 5.865 1.00 98.00 479 GLY A O 1
ATOM 3717 N N . HIS A 1 480 ? 9.796 13.270 4.153 1.00 97.88 480 HIS A N 1
ATOM 3718 C CA . HIS A 1 480 ? 11.038 13.798 4.712 1.00 97.88 480 HIS A CA 1
ATOM 3719 C C . HIS A 1 480 ? 11.296 15.222 4.221 1.00 97.88 480 HIS A C 1
ATOM 3721 O O . HIS A 1 480 ? 11.346 15.439 3.010 1.00 97.88 480 HIS A O 1
ATOM 3727 N N . GLY A 1 481 ? 11.528 16.154 5.147 1.00 95.69 481 GLY A N 1
ATOM 3728 C CA . GLY A 1 481 ? 12.026 17.494 4.838 1.00 95.69 481 GLY A CA 1
ATOM 3729 C C . GLY A 1 481 ? 13.536 17.497 4.567 1.00 95.69 481 GLY A C 1
ATOM 3730 O O . GLY A 1 481 ? 14.077 16.640 3.863 1.00 95.69 481 GLY A O 1
ATOM 3731 N N . LYS A 1 482 ? 14.258 18.444 5.180 1.00 93.44 482 LYS A N 1
ATOM 3732 C CA . LYS A 1 482 ? 15.708 18.643 4.969 1.00 93.44 482 LYS A CA 1
ATOM 3733 C C . LYS A 1 482 ? 16.563 17.406 5.274 1.00 93.44 482 LYS A C 1
ATOM 3735 O O . LYS A 1 482 ? 17.556 17.159 4.591 1.00 93.44 482 LYS A O 1
ATOM 3740 N N . TYR A 1 483 ? 16.215 16.649 6.314 1.00 94.50 483 TYR A N 1
ATOM 3741 C CA . TYR A 1 483 ? 16.950 15.455 6.728 1.00 94.50 483 TYR A CA 1
ATOM 3742 C C . TYR A 1 483 ? 16.089 14.205 6.556 1.00 94.50 483 TYR A C 1
ATOM 3744 O O . TYR A 1 483 ? 14.924 14.176 6.941 1.00 94.50 483 TYR A O 1
ATOM 3752 N N . ILE A 1 484 ? 16.692 13.140 6.025 1.00 95.25 484 ILE A N 1
ATOM 3753 C CA . ILE A 1 484 ? 16.043 11.830 5.949 1.00 95.25 484 ILE A CA 1
ATOM 3754 C C . ILE A 1 484 ? 16.136 11.158 7.321 1.00 95.25 484 ILE A C 1
ATOM 3756 O O . ILE A 1 484 ? 17.231 10.801 7.758 1.00 95.25 484 ILE A O 1
ATOM 3760 N N . GLY A 1 485 ? 14.991 10.976 7.973 1.00 95.81 485 GLY A N 1
ATOM 3761 C CA . GLY A 1 485 ? 14.860 10.212 9.211 1.00 95.81 485 GLY A CA 1
ATOM 3762 C C . GLY A 1 485 ? 14.595 8.724 8.976 1.00 95.81 485 GLY A C 1
ATOM 3763 O O . GLY A 1 485 ? 15.168 8.081 8.088 1.00 95.81 485 GLY A O 1
ATOM 3764 N N . THR A 1 486 ? 13.705 8.158 9.789 1.00 97.38 486 THR A N 1
ATOM 3765 C CA . THR A 1 486 ? 13.285 6.757 9.672 1.00 97.38 486 THR A CA 1
ATOM 3766 C C . THR A 1 486 ? 12.458 6.545 8.407 1.00 97.38 486 THR A C 1
ATOM 3768 O O . THR A 1 486 ? 11.456 7.210 8.183 1.00 97.38 486 THR A O 1
ATOM 3771 N N . ARG A 1 487 ? 12.877 5.589 7.576 1.00 98.12 487 ARG A N 1
ATOM 3772 C CA . ARG A 1 487 ? 12.191 5.233 6.326 1.00 98.12 487 ARG A CA 1
ATOM 3773 C C . ARG A 1 487 ? 10.886 4.485 6.576 1.00 98.12 487 ARG A C 1
ATOM 3775 O O . ARG A 1 487 ? 10.822 3.667 7.497 1.00 98.12 487 ARG A O 1
ATOM 3782 N N . ALA A 1 488 ? 9.924 4.626 5.669 1.00 98.69 488 ALA A N 1
ATOM 3783 C CA . ALA A 1 488 ? 8.618 3.963 5.723 1.00 98.69 488 ALA A CA 1
ATOM 3784 C C . ALA A 1 488 ? 8.724 2.437 5.904 1.00 98.69 488 ALA A C 1
ATOM 3786 O O . ALA A 1 488 ? 8.026 1.837 6.713 1.00 98.69 488 ALA A O 1
ATOM 3787 N N . SER A 1 489 ? 9.680 1.793 5.225 1.00 98.69 489 SER A N 1
ATOM 3788 C CA . SER A 1 489 ? 9.910 0.340 5.357 1.00 98.69 489 SER A CA 1
ATOM 3789 C C . SER A 1 489 ? 10.354 -0.111 6.752 1.00 98.69 489 SER A C 1
ATOM 3791 O O . SER A 1 489 ? 10.133 -1.266 7.113 1.00 98.69 489 SER A O 1
ATOM 3793 N N . ARG A 1 490 ? 10.988 0.763 7.546 1.00 98.62 490 ARG A N 1
ATOM 3794 C CA . ARG A 1 490 ? 11.316 0.454 8.946 1.00 98.62 490 ARG A CA 1
ATOM 3795 C C . ARG A 1 490 ? 10.079 0.525 9.835 1.00 98.62 490 ARG A C 1
ATOM 3797 O O . ARG A 1 490 ? 9.928 -0.351 10.678 1.00 98.62 490 ARG A O 1
ATOM 3804 N N . TYR A 1 491 ? 9.189 1.491 9.600 1.00 98.69 491 TYR A N 1
ATOM 3805 C CA . TYR A 1 491 ? 7.875 1.519 10.247 1.00 98.69 491 TYR A CA 1
ATOM 3806 C C . TYR A 1 491 ? 7.057 0.277 9.884 1.00 98.69 491 TYR A C 1
ATOM 3808 O O . TYR A 1 491 ? 6.529 -0.372 10.776 1.00 98.69 491 TYR A O 1
ATOM 3816 N N . GLY A 1 492 ? 7.060 -0.137 8.611 1.00 98.69 492 GLY A N 1
ATOM 3817 C CA . GLY A 1 492 ? 6.422 -1.387 8.185 1.00 98.69 492 GLY A CA 1
ATOM 3818 C C . GLY A 1 492 ? 6.942 -2.616 8.943 1.00 98.69 492 GLY A C 1
ATOM 3819 O O . GLY A 1 492 ? 6.149 -3.399 9.454 1.00 98.69 492 GLY A O 1
ATOM 3820 N N . ARG A 1 493 ? 8.270 -2.756 9.098 1.00 98.69 493 ARG A N 1
ATOM 3821 C CA . ARG A 1 493 ? 8.853 -3.820 9.938 1.00 98.69 493 ARG A CA 1
ATOM 3822 C C . ARG A 1 493 ? 8.358 -3.736 11.384 1.00 98.69 493 ARG A C 1
ATOM 3824 O O . ARG A 1 493 ? 7.984 -4.758 11.941 1.00 98.69 493 ARG A O 1
ATOM 3831 N N . MET A 1 494 ? 8.401 -2.545 11.977 1.00 98.56 494 MET A N 1
ATOM 3832 C CA . MET A 1 494 ? 7.999 -2.317 13.365 1.00 98.56 494 MET A CA 1
ATOM 3833 C C . MET A 1 494 ? 6.536 -2.711 13.600 1.00 98.56 494 MET A C 1
ATOM 3835 O O . MET A 1 494 ? 6.263 -3.426 14.556 1.00 98.56 494 MET A O 1
ATOM 3839 N N . ILE A 1 495 ? 5.629 -2.318 12.701 1.00 98.81 495 ILE A N 1
ATOM 3840 C CA . ILE A 1 495 ? 4.208 -2.684 12.765 1.00 98.81 495 ILE A CA 1
ATOM 3841 C C . ILE A 1 495 ? 4.037 -4.205 12.705 1.00 98.81 495 ILE A C 1
ATOM 3843 O O . ILE A 1 495 ? 3.334 -4.771 13.536 1.00 98.81 495 ILE A O 1
ATOM 3847 N N . PHE A 1 496 ? 4.706 -4.880 11.763 1.00 98.69 496 PHE A N 1
ATOM 3848 C CA . PHE A 1 496 ? 4.627 -6.339 11.655 1.00 98.69 496 PHE A CA 1
ATOM 3849 C C . PHE A 1 496 ? 5.122 -7.047 12.915 1.00 98.69 496 PHE A C 1
ATOM 3851 O O . PHE A 1 496 ? 4.500 -8.010 13.354 1.00 98.69 496 PHE A O 1
ATOM 3858 N N . THR A 1 497 ? 6.231 -6.582 13.494 1.00 98.44 497 THR A N 1
ATOM 3859 C CA . THR A 1 497 ? 6.757 -7.140 14.742 1.00 98.44 497 THR A CA 1
ATOM 3860 C C . THR A 1 497 ? 5.770 -6.940 15.888 1.00 98.44 497 THR A C 1
ATOM 3862 O O . THR A 1 497 ? 5.461 -7.905 16.579 1.00 98.44 497 THR A O 1
ATOM 3865 N N . GLU A 1 498 ? 5.260 -5.722 16.072 1.00 98.19 498 GLU A N 1
ATOM 3866 C CA . GLU A 1 498 ? 4.363 -5.397 17.184 1.00 98.19 498 GLU A CA 1
ATOM 3867 C C . GLU A 1 498 ? 3.051 -6.181 17.111 1.00 98.19 498 GLU A C 1
ATOM 3869 O O . GLU A 1 498 ? 2.653 -6.831 18.078 1.00 98.19 498 GLU A O 1
ATOM 3874 N N . TYR A 1 499 ? 2.409 -6.187 15.941 1.00 98.50 499 TYR A N 1
ATOM 3875 C CA . TYR A 1 499 ? 1.148 -6.893 15.751 1.00 98.50 499 TYR A CA 1
ATOM 3876 C C . TYR A 1 499 ? 1.289 -8.393 16.046 1.00 98.50 499 TYR A C 1
ATOM 3878 O O . TYR A 1 499 ? 0.536 -8.948 16.846 1.00 98.50 499 TYR A O 1
ATOM 3886 N N . PHE A 1 500 ? 2.307 -9.047 15.473 1.00 97.94 500 PHE A N 1
ATOM 3887 C CA . PHE A 1 500 ? 2.484 -10.487 15.663 1.00 97.94 500 PHE A CA 1
ATOM 3888 C C . PHE A 1 500 ? 3.014 -10.867 17.050 1.00 97.94 500 PHE A C 1
ATOM 3890 O O . PHE A 1 500 ? 2.684 -11.946 17.539 1.00 97.94 500 PHE A O 1
ATOM 3897 N N . ASN A 1 501 ? 3.772 -9.998 17.728 1.00 97.12 501 ASN A N 1
ATOM 3898 C CA . ASN A 1 501 ? 4.105 -10.202 19.142 1.00 97.12 501 ASN A CA 1
ATOM 3899 C C . ASN A 1 501 ? 2.834 -10.292 19.992 1.00 97.12 501 ASN A C 1
ATOM 3901 O O . ASN A 1 501 ? 2.684 -11.222 20.787 1.00 97.12 501 ASN A O 1
ATOM 3905 N N . ASN A 1 502 ? 1.911 -9.349 19.791 1.00 95.62 502 ASN A N 1
ATOM 3906 C CA . ASN A 1 502 ? 0.642 -9.314 20.510 1.00 95.62 502 ASN A CA 1
ATOM 3907 C C . ASN A 1 502 ? -0.240 -10.521 20.160 1.00 95.62 502 ASN A C 1
ATOM 3909 O O . ASN A 1 502 ? -0.770 -11.166 21.067 1.00 95.62 502 ASN A O 1
ATOM 3913 N N . PHE A 1 503 ? -0.324 -10.885 18.879 1.00 95.69 503 PHE A N 1
ATOM 3914 C CA . PHE A 1 503 ? -1.056 -12.068 18.418 1.00 95.69 503 PHE A CA 1
ATOM 3915 C C . PHE A 1 503 ? -0.550 -13.370 19.066 1.00 95.69 503 PHE A C 1
ATOM 3917 O O . PHE A 1 503 ? -1.336 -14.140 19.629 1.00 95.69 503 PHE A O 1
ATOM 3924 N N . TYR A 1 504 ? 0.767 -13.605 19.067 1.00 95.25 504 TYR A N 1
ATOM 3925 C CA . TYR A 1 504 ? 1.340 -14.812 19.672 1.00 95.25 504 TYR A CA 1
ATOM 3926 C C . TYR A 1 504 ? 1.184 -14.839 21.195 1.00 95.25 504 TYR A C 1
ATOM 3928 O O . TYR A 1 504 ? 0.929 -15.902 21.762 1.00 95.25 504 TYR A O 1
ATOM 3936 N N . ALA A 1 505 ? 1.296 -13.687 21.863 1.00 92.94 505 ALA A N 1
ATOM 3937 C CA . ALA A 1 505 ? 1.099 -13.587 23.308 1.00 92.94 505 ALA A CA 1
ATOM 3938 C C . ALA A 1 505 ? -0.356 -13.851 23.738 1.00 92.94 505 ALA A C 1
ATOM 3940 O O . ALA A 1 505 ? -0.594 -14.331 24.846 1.00 92.94 505 ALA A O 1
ATOM 3941 N N . LEU A 1 506 ? -1.337 -13.531 22.889 1.00 89.94 506 LEU A N 1
ATOM 3942 C CA . LEU A 1 506 ? -2.745 -13.860 23.134 1.00 89.94 506 LEU A CA 1
ATOM 3943 C C . LEU A 1 506 ? -3.021 -15.349 22.900 1.00 89.94 506 LEU A C 1
ATOM 3945 O O . LEU A 1 506 ? -3.682 -15.984 23.721 1.00 89.94 506 LEU A O 1
ATOM 3949 N N . SER A 1 507 ? -2.454 -15.911 21.831 1.00 85.75 507 SER A N 1
ATOM 3950 C CA . SER A 1 507 ? -2.627 -17.324 21.475 1.00 85.75 507 SER A CA 1
ATOM 3951 C C . SER A 1 507 ? -2.061 -18.268 22.545 1.00 85.75 507 SER A C 1
ATOM 3953 O O . SER A 1 507 ? -2.695 -19.263 22.888 1.00 85.75 507 SER A O 1
ATOM 3955 N N . SER A 1 508 ? -0.912 -17.931 23.147 1.00 83.00 508 SER A N 1
ATOM 3956 C CA . SER A 1 508 ? -0.311 -18.738 24.222 1.00 83.00 508 SER A CA 1
ATOM 3957 C C . SER A 1 508 ? -1.086 -18.687 25.544 1.00 83.00 508 SER A C 1
ATOM 3959 O O . SER A 1 508 ? -1.091 -19.654 26.302 1.00 83.00 508 SER A O 1
ATOM 3961 N N . LYS A 1 509 ? -1.773 -17.574 25.836 1.00 79.50 509 LYS A N 1
ATOM 3962 C CA . LYS A 1 509 ? -2.652 -17.476 27.013 1.00 79.50 509 LYS A CA 1
ATOM 3963 C C . LYS A 1 509 ? -3.903 -18.335 26.861 1.00 79.50 509 LYS A C 1
ATOM 3965 O O . LYS A 1 509 ? -4.361 -18.902 27.845 1.00 79.50 509 LYS A O 1
ATOM 3970 N N . GLN A 1 510 ? -4.443 -18.439 25.647 1.00 71.88 510 GLN A N 1
ATOM 3971 C CA . GLN A 1 510 ? -5.602 -19.288 25.373 1.00 71.88 510 GLN A CA 1
ATOM 3972 C C . GLN A 1 510 ? -5.250 -20.778 25.450 1.00 71.88 510 GLN A C 1
ATOM 3974 O O . GLN A 1 510 ? -6.031 -21.536 26.011 1.00 71.88 510 GLN A O 1
ATOM 3979 N N . SER A 1 511 ? -4.065 -21.190 24.982 1.00 70.94 511 SER A N 1
ATOM 3980 C CA . SER A 1 511 ? -3.626 -22.594 25.060 1.00 70.94 511 SER A CA 1
ATOM 3981 C C . SER A 1 511 ? -3.286 -23.076 26.473 1.00 70.94 511 SER A C 1
ATOM 3983 O O . SER A 1 511 ? -3.259 -24.275 26.700 1.00 70.94 511 SER A O 1
ATOM 3985 N N . ASN A 1 512 ? -2.982 -22.167 27.405 1.00 62.16 512 ASN A N 1
ATOM 3986 C CA . ASN A 1 512 ? -2.665 -22.520 28.794 1.00 62.16 512 ASN A CA 1
ATOM 3987 C C . ASN A 1 512 ?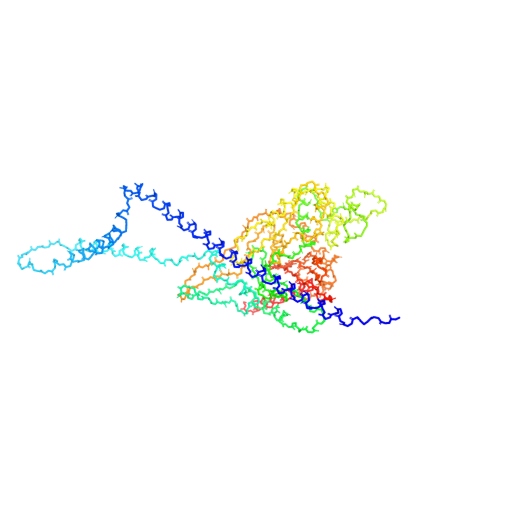 -3.895 -22.528 29.720 1.00 62.16 512 ASN A C 1
ATOM 3989 O O . ASN A 1 512 ? -3.788 -22.990 30.852 1.00 62.16 512 ASN A O 1
ATOM 3993 N N . ASN A 1 513 ? -5.032 -21.992 29.262 1.00 58.44 513 ASN A N 1
ATOM 3994 C CA . ASN A 1 513 ? -6.275 -21.881 30.033 1.00 58.44 513 ASN A CA 1
ATOM 3995 C C . ASN A 1 513 ? -7.379 -22.852 29.566 1.00 58.44 513 ASN A C 1
ATOM 3997 O O . ASN A 1 513 ? -8.481 -22.806 30.114 1.00 58.44 513 ASN A O 1
ATOM 4001 N N . GLY A 1 514 ? -7.115 -23.672 28.548 1.00 44.81 514 GLY A N 1
ATOM 4002 C CA . GLY A 1 514 ? -7.993 -24.743 28.063 1.00 44.81 514 GLY A CA 1
ATOM 4003 C C . GLY A 1 514 ? -7.287 -26.078 28.180 1.00 44.81 514 GLY A C 1
ATOM 4004 O O . GLY A 1 514 ? -8.004 -27.078 28.394 1.00 44.81 514 GLY A O 1
#